Protein 4V08 (pdb70)

CATH classification: 3.20.16.10

B-factor: mean 36.14, std 13.21, range [14.3, 90.16]

Foldseek 3Di:
DQKKKKKFFQAFAPFDDPPQHDHPVLVVQQPPQPDWAFEAAPPDPPGGQWTWLGWFQFPGHIMTMIIGAEVLQLVLQVVPDDPCNQPPDDDDSQVSSQVSCCQLFFFKHWQFDDVHHNNTTHHIHTALAYPHALGTMHMDNDSCVRCVQQVVGDPVRSVVRVVSSVVGPRNPDHDYDDNVVSNVSSVVRCVVCVPPPPSVVSSVRSCVRSRGD/DAKKKKKWFQAFAPQADDPPHDHLVLVVQQPPAPDWAFEAAPPDPPGTFWTWQFWFQFPGHIMTMIMGAEVCQLVLQVVPDDPCRVPPDDDDSQVVSQVSCCQLFFFKHWDFDDDDVPGDRHNNTTHHIHGALAYPHALGTMAMDHDRVVRPVQQVVGDPVRVVVNVVSSVPGPRNRDHDYDDSVVNNVSSVVRCVVCVPPPPSVVSNQRSCVRRNGPGDDDDD

Radius of gyration: 24.71 Å; Cα contacts (8 Å, |Δi|>4): 894; chains: 2; bounding box: 61×50×64 Å

Structure (mmCIF, N/CA/C/O backbone):
data_4V08
#
_entry.id   4V08
#
_cell.length_a   52.062
_cell.length_b   76.226
_cell.length_c   111.055
_cell.angle_alpha   90.00
_cell.angle_beta   90.00
_cell.angle_gamma   90.00
#
_symmetry.space_group_name_H-M   'P 21 21 21'
#
loop_
_entity.id
_entity.type
_entity.pdbx_description
1 polymer UL26
2 non-polymer 'DIISOPROPYL PHOSPHONATE'
3 non-polymer 'CHLORIDE ION'
4 non-polymer 'MAGNESIUM ION'
5 water water
#
loop_
_atom_site.group_PDB
_atom_site.id
_atom_site.type_symbol
_atom_site.label_atom_id
_atom_site.label_alt_id
_atom_site.label_comp_id
_atom_site.label_asym_id
_atom_site.label_entity_id
_atom_site.label_seq_id
_atom_site.pdbx_PDB_ins_code
_atom_site.Cartn_x
_atom_site.Cartn_y
_atom_site.Cartn_z
_atom_site.occupancy
_atom_site.B_iso_or_equiv
_atom_site.auth_seq_id
_atom_site.auth_comp_id
_atom_site.auth_asym_id
_atom_site.auth_atom_id
_atom_site.pdbx_PDB_model_num
ATOM 1 N N . MET A 1 21 ? -20.139 -49.740 26.588 1.00 62.25 1 MET A N 1
ATOM 2 C CA . MET A 1 21 ? -19.904 -48.511 27.402 1.00 65.10 1 MET A CA 1
ATOM 3 C C . MET A 1 21 ? -20.738 -48.545 28.712 1.00 63.64 1 MET A C 1
ATOM 4 O O . MET A 1 21 ? -21.733 -47.843 28.821 1.00 73.60 1 MET A O 1
ATOM 6 N N . GLY A 1 22 ? -20.362 -49.363 29.695 1.00 58.08 2 GLY A N 1
ATOM 7 C CA . GLY A 1 22 ? -20.927 -49.197 31.046 1.00 54.08 2 GLY A CA 1
ATOM 8 C C . GLY A 1 22 ? -20.444 -47.832 31.561 1.00 47.08 2 GLY A C 1
ATOM 9 O O . GLY A 1 22 ? -19.513 -47.281 31.010 1.00 47.32 2 GLY A O 1
ATOM 10 N N . PRO A 1 23 ? -21.068 -47.275 32.613 1.00 41.61 3 PRO A N 1
ATOM 11 C CA . PRO A 1 23 ? -20.640 -45.941 33.040 1.00 37.06 3 PRO A CA 1
ATOM 12 C C . PRO A 1 23 ? -19.327 -45.884 33.840 1.00 31.66 3 PRO A C 1
ATOM 13 O O . PRO A 1 23 ? -18.843 -46.896 34.293 1.00 33.19 3 PRO A O 1
ATOM 17 N N . VAL A 1 24 ? -18.825 -44.684 34.076 1.00 28.58 4 VAL A N 1
ATOM 18 C CA . VAL A 1 24 ? -17.536 -44.435 34.752 1.00 28.42 4 VAL A CA 1
ATOM 19 C C . VAL A 1 24 ? -17.934 -43.783 36.051 1.00 24.47 4 VAL A C 1
ATOM 20 O O . VAL A 1 24 ? -18.798 -42.943 36.049 1.00 25.90 4 VAL A O 1
ATOM 24 N N . TYR A 1 25 ? -17.257 -44.075 37.136 1.00 21.16 5 TYR A N 1
ATOM 25 C CA . TYR A 1 25 ? -17.547 -43.379 38.352 1.00 20.64 5 TYR A CA 1
ATOM 26 C C . TYR A 1 25 ? -16.369 -42.562 38.739 1.00 19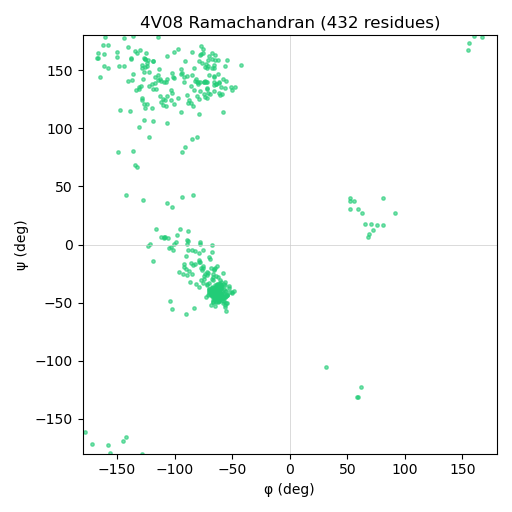.47 5 TYR A C 1
ATOM 27 O O . TYR A 1 25 ? -15.230 -43.002 38.596 1.00 19.63 5 TYR A O 1
ATOM 36 N N . VAL A 1 26 ? -16.648 -41.416 39.325 1.00 18.99 6 VAL A N 1
ATOM 37 C CA . VAL A 1 26 ? -15.630 -40.505 39.725 1.00 18.74 6 VAL A CA 1
ATOM 38 C C . VAL A 1 26 ? -15.940 -39.964 41.109 1.00 19.60 6 VAL A C 1
ATOM 39 O O . VAL A 1 26 ? -17.123 -39.748 41.462 1.00 20.82 6 VAL A O 1
ATOM 43 N N . SER A 1 27 ? -14.897 -39.795 41.913 1.00 19.31 7 SER A N 1
ATOM 44 C CA . SER A 1 27 ? -15.087 -39.280 43.248 1.00 19.97 7 SER A CA 1
ATOM 45 C C . SER A 1 27 ? -13.914 -38.502 43.774 1.00 18.27 7 SER A C 1
ATOM 46 O O . SER A 1 27 ? -12.792 -38.641 43.306 1.00 18.41 7 SER A O 1
ATOM 49 N N . GLY A 1 28 ? -14.163 -37.775 44.842 1.00 18.23 8 GLY A N 1
ATOM 50 C CA . GLY A 1 28 ? -13.083 -36.992 45.486 1.00 19.83 8 GLY A CA 1
ATOM 51 C C . GLY A 1 28 ? -13.616 -35.896 46.360 1.00 20.04 8 GLY A C 1
ATOM 52 O O . GLY A 1 28 ? -14.828 -35.745 46.464 1.00 20.14 8 GLY A O 1
ATOM 53 N N . TYR A 1 29 ? -12.700 -35.159 46.988 1.00 21.64 9 TYR A N 1
ATOM 54 C CA . TYR A 1 29 ? -13.052 -34.051 47.820 1.00 23.86 9 TYR A CA 1
ATOM 55 C C . TYR A 1 29 ? -13.266 -32.844 46.951 1.00 24.14 9 TYR A C 1
ATOM 56 O O . TYR A 1 29 ? -12.424 -32.531 46.118 1.00 22.53 9 TYR A O 1
ATOM 65 N N . LEU A 1 30 ? -14.362 -32.129 47.193 1.00 25.41 10 LEU A N 1
ATOM 66 C CA . LEU A 1 30 ? -14.677 -30.893 46.478 1.00 28.70 10 LEU A CA 1
ATOM 67 C C . LEU A 1 30 ? -13.958 -29.698 47.163 1.00 31.70 10 LEU A C 1
ATOM 68 O O . LEU A 1 30 ? -13.664 -28.682 46.515 1.00 33.01 10 LEU A O 1
ATOM 73 N N . ALA A 1 31 ? -13.673 -29.872 48.463 1.00 31.17 11 ALA A N 1
ATOM 74 C CA . ALA A 1 31 ? -12.837 -28.984 49.211 1.00 31.97 11 ALA A CA 1
ATOM 75 C C . ALA A 1 31 ? -12.456 -29.632 50.517 1.00 32.59 11 ALA A C 1
ATOM 76 O O . ALA A 1 31 ? -13.146 -30.578 50.973 1.00 36.55 11 ALA A O 1
ATOM 78 N N . LEU A 1 32 ? -11.386 -29.118 51.119 1.00 31.51 12 LEU A N 1
ATOM 79 C CA . LEU A 1 32 ? -10.967 -29.460 52.436 1.00 34.06 12 LEU A CA 1
ATOM 80 C C . LEU A 1 32 ? -11.118 -28.251 53.421 1.00 36.44 12 LEU A C 1
ATOM 81 O O . LEU A 1 32 ? -10.595 -27.163 53.177 1.00 36.81 12 LEU A O 1
ATOM 86 N N . TYR A 1 33 ? -11.791 -28.476 54.538 1.00 36.65 13 TYR A N 1
ATOM 87 C CA . TYR A 1 33 ? -11.930 -27.429 55.580 1.00 40.23 13 TYR A CA 1
ATOM 88 C C . TYR A 1 33 ? -10.558 -26.931 56.110 1.00 44.03 13 TYR A C 1
ATOM 89 O O . TYR A 1 33 ? -9.580 -27.702 56.230 1.00 41.36 13 TYR A O 1
ATOM 98 N N . ASP A 1 34 ? -10.482 -25.621 56.370 1.00 49.90 14 ASP A N 1
ATOM 99 C CA . ASP A 1 34 ? -9.272 -24.994 56.932 1.00 54.44 14 ASP A CA 1
ATOM 100 C C . ASP A 1 34 ? -8.060 -25.031 56.039 1.00 56.06 14 ASP A C 1
ATOM 101 O O . ASP A 1 34 ? -6.955 -24.845 56.532 1.00 60.82 14 ASP A O 1
ATOM 106 N N . ARG A 1 35 ? -8.222 -25.269 54.742 1.00 55.29 15 ARG A N 1
ATOM 107 C CA . ARG A 1 35 ? -7.059 -25.446 53.884 1.00 51.84 15 ARG A CA 1
ATOM 108 C C . ARG A 1 35 ? -6.906 -24.430 52.734 1.00 52.20 15 ARG A C 1
ATOM 109 O O . ARG A 1 35 ? -5.836 -24.365 52.140 1.00 48.67 15 ARG A O 1
ATOM 117 N N . ASP A 1 36 ? -7.948 -23.663 52.408 1.00 51.11 16 ASP A N 1
ATOM 118 C CA . ASP A 1 36 ? -7.879 -22.705 51.303 1.00 51.35 16 ASP A CA 1
ATOM 119 C C . ASP A 1 36 ? -7.797 -21.285 51.878 1.00 55.54 16 ASP A C 1
ATOM 120 O O . ASP A 1 36 ? -8.110 -21.078 53.038 1.00 56.18 16 ASP A O 1
ATOM 125 N N . GLY A 1 37 ? -7.364 -20.317 51.084 1.00 59.29 17 GLY A N 1
ATOM 126 C CA . GLY A 1 37 ? -7.388 -18.909 51.517 1.00 63.31 17 GLY A CA 1
ATOM 127 C C . GLY A 1 37 ? -8.706 -18.288 51.099 1.00 64.45 17 GLY A C 1
ATOM 128 O O . GLY A 1 37 ? -9.406 -18.791 50.220 1.00 70.14 17 GLY A O 1
ATOM 129 N N . GLY A 1 38 ? -9.068 -17.221 51.773 1.00 66.35 18 GLY A N 1
ATOM 130 C CA . GLY A 1 38 ? -10.018 -16.225 51.268 1.00 66.22 18 GLY A CA 1
ATOM 131 C C . GLY A 1 38 ? -11.155 -16.597 50.336 1.00 61.82 18 GLY A C 1
ATOM 132 O O . GLY A 1 38 ? -12.159 -17.139 50.761 1.00 61.01 18 GLY A O 1
ATOM 133 N N . GLU A 1 39 ? -11.021 -16.256 49.067 1.00 60.14 19 GLU A N 1
ATOM 134 C CA . GLU A 1 39 ? -12.129 -16.379 48.104 1.00 59.94 19 GLU A CA 1
ATOM 135 C C . GLU A 1 39 ? -12.523 -17.829 47.834 1.00 55.86 19 GLU A C 1
ATOM 136 O O . GLU A 1 39 ? -13.651 -18.103 47.432 1.00 56.00 19 GLU A O 1
ATOM 142 N N . LEU A 1 40 ? -11.583 -18.751 48.035 1.00 50.82 20 LEU A N 1
ATOM 143 C CA . LEU A 1 40 ? -11.799 -20.180 47.737 1.00 47.62 20 LEU A CA 1
ATOM 144 C C . LEU A 1 40 ? -12.329 -20.993 48.927 1.00 46.17 20 LEU A C 1
ATOM 145 O O . LEU A 1 40 ? -12.886 -22.040 48.730 1.00 43.97 20 LEU A O 1
ATOM 150 N N . ALA A 1 41 ? -12.178 -20.482 50.146 1.00 48.94 21 ALA A N 1
ATOM 151 C CA . ALA A 1 41 ? -12.406 -21.266 51.338 1.00 49.67 21 ALA A CA 1
ATOM 152 C C . ALA A 1 41 ? -13.890 -21.524 51.515 1.00 49.23 21 ALA A C 1
ATOM 153 O O . ALA A 1 41 ? -14.690 -20.626 51.342 1.00 48.10 21 ALA A O 1
ATOM 155 N N . LEU A 1 42 ? -14.240 -22.772 51.813 1.00 47.87 22 LEU A N 1
ATOM 156 C CA . LEU A 1 42 ? -15.603 -23.154 52.180 1.00 49.86 22 LEU A CA 1
ATOM 157 C C . LEU A 1 42 ? -15.596 -23.514 53.656 1.00 52.18 22 LEU A C 1
ATOM 158 O O . LEU A 1 42 ? -14.809 -24.370 54.077 1.00 52.27 22 LEU A O 1
ATOM 163 N N . THR A 1 43 ? -16.467 -22.867 54.430 1.00 50.82 23 THR A N 1
ATOM 164 C CA . THR A 1 43 ? -16.632 -23.184 55.845 1.00 51.06 23 THR A CA 1
ATOM 165 C C . THR A 1 43 ? -17.611 -24.348 56.098 1.00 49.26 23 THR A C 1
ATOM 166 O O . THR A 1 43 ? -18.420 -24.712 55.254 1.00 45.82 23 THR A O 1
ATOM 170 N N . ARG A 1 44 ? -17.590 -24.874 57.305 1.00 51.82 24 ARG A N 1
ATOM 171 C CA . ARG A 1 44 ? -18.527 -25.959 57.657 1.00 51.39 24 ARG A CA 1
ATOM 172 C C . ARG A 1 44 ? -19.987 -25.516 57.592 1.00 51.50 24 ARG A C 1
ATOM 173 O O . ARG A 1 44 ? -20.846 -26.206 57.035 1.00 45.87 24 ARG A O 1
ATOM 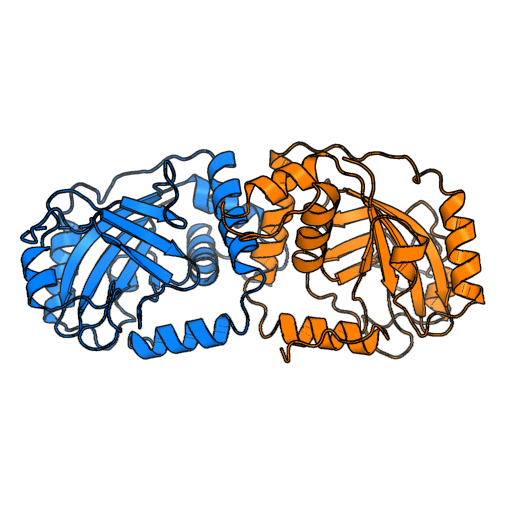181 N N . GLU A 1 45 ? -20.243 -24.314 58.103 1.00 52.98 25 GLU A N 1
ATOM 182 C CA . GLU A 1 45 ? -21.607 -23.814 58.171 1.00 55.45 25 GLU A CA 1
ATOM 183 C C . GLU A 1 45 ? -22.144 -23.673 56.782 1.00 52.90 25 GLU A C 1
ATOM 184 O O . GLU A 1 45 ? -23.246 -24.094 56.489 1.00 50.78 25 GLU A O 1
ATOM 190 N N . ILE A 1 46 ? -21.341 -23.072 55.923 1.00 53.26 26 ILE A N 1
ATOM 191 C CA . ILE A 1 46 ? -21.743 -22.853 54.548 1.00 54.48 26 ILE A CA 1
ATOM 192 C C . ILE A 1 46 ? -22.007 -24.186 53.837 1.00 51.35 26 ILE A C 1
ATOM 193 O O . ILE A 1 46 ? -23.045 -24.341 53.162 1.00 48.68 26 ILE A O 1
ATOM 198 N N . VAL A 1 47 ? -21.073 -25.132 53.992 1.00 49.80 27 VAL A N 1
ATOM 199 C CA . VAL A 1 47 ? -21.244 -26.475 53.444 1.00 48.25 27 VAL A CA 1
ATOM 200 C C . VAL A 1 47 ? -22.553 -27.148 53.965 1.00 49.33 27 VAL A C 1
ATOM 201 O O . VAL A 1 47 ? -23.393 -27.568 53.148 1.00 49.30 27 VAL A O 1
ATOM 205 N N . ALA A 1 48 ? -22.732 -27.213 55.295 1.00 48.05 28 ALA A N 1
ATOM 206 C CA . ALA A 1 48 ? -23.942 -27.766 55.905 1.00 48.39 28 ALA A CA 1
ATOM 207 C C . ALA A 1 48 ? -25.223 -27.160 55.307 1.00 51.75 28 ALA A C 1
ATOM 208 O O . ALA A 1 48 ? -26.189 -27.869 55.074 1.00 52.00 28 ALA A O 1
ATOM 210 N N . ALA A 1 49 ? -25.237 -25.854 55.051 1.00 50.88 29 ALA A N 1
ATOM 211 C CA . ALA A 1 49 ? -26.411 -25.215 54.460 1.00 53.66 29 ALA A CA 1
ATOM 212 C C . ALA A 1 49 ? -26.603 -25.575 53.004 1.00 53.91 29 ALA A C 1
ATOM 213 O O . ALA A 1 49 ? -27.715 -25.469 52.466 1.00 53.62 29 ALA A O 1
ATOM 215 N N . ALA A 1 50 ? -25.503 -25.912 52.331 1.00 54.70 30 ALA A N 1
ATOM 216 C CA . ALA A 1 50 ? -25.544 -26.161 50.901 1.00 55.45 30 ALA A CA 1
ATOM 217 C C . ALA A 1 50 ? -26.022 -27.587 50.547 1.00 53.81 30 ALA A C 1
ATOM 218 O O . ALA A 1 50 ? -26.383 -27.858 49.398 1.00 54.84 30 ALA A O 1
ATOM 220 N N . LEU A 1 51 ?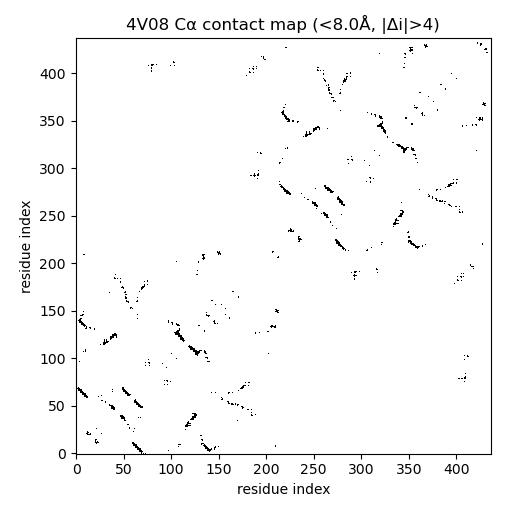 -26.010 -28.493 51.523 1.00 53.23 31 LEU A N 1
ATOM 221 C CA . LEU A 1 51 ? -26.375 -29.887 51.299 1.00 52.19 31 LEU A CA 1
ATOM 222 C C . LEU A 1 51 ? -27.745 -30.251 51.880 1.00 53.96 31 LEU A C 1
ATOM 223 O O . LEU A 1 51 ? -28.092 -29.793 52.958 1.00 53.57 31 LEU A O 1
ATOM 228 N N . PRO A 1 52 ? -28.516 -31.092 51.200 1.00 55.42 32 PRO A N 1
ATOM 229 C CA . PRO A 1 52 ? -28.158 -31.672 49.923 1.00 52.69 32 PRO A CA 1
ATOM 230 C C . PRO A 1 52 ? -28.449 -30.712 48.802 1.00 55.56 32 PRO A C 1
ATOM 231 O O . PRO A 1 52 ? -29.473 -30.033 48.820 1.00 57.34 32 PRO A O 1
ATOM 235 N N . PRO A 1 53 ? -27.562 -30.648 47.807 1.00 55.25 33 PRO A N 1
ATOM 236 C CA . PRO A 1 53 ? -27.844 -29.780 46.684 1.00 57.69 33 PRO A CA 1
ATOM 237 C C . PRO A 1 53 ? -29.242 -30.056 46.179 1.00 60.35 33 PRO A C 1
ATOM 238 O O . PRO A 1 53 ? -29.621 -31.214 46.012 1.00 55.56 33 PRO A O 1
ATOM 242 N N . ALA A 1 54 ? -29.993 -28.989 45.953 1.00 63.90 34 ALA A N 1
ATOM 243 C CA . ALA A 1 54 ? -31.428 -29.080 45.771 1.00 68.51 34 ALA A CA 1
ATOM 244 C C . ALA A 1 54 ? -31.832 -29.328 44.317 1.00 68.92 34 ALA A C 1
ATOM 245 O O . ALA A 1 54 ? -32.997 -29.200 43.947 1.00 72.66 34 ALA A O 1
ATOM 247 N N . GLY A 1 55 ? -30.863 -29.656 43.490 1.00 65.45 35 GLY A N 1
ATOM 248 C CA . GLY A 1 55 ? -31.115 -30.120 42.140 1.00 66.60 35 GLY A CA 1
ATOM 249 C C . GLY A 1 55 ? -29.803 -30.782 41.824 1.00 67.99 35 GLY A C 1
ATOM 250 O O . GLY A 1 55 ? -28.823 -30.534 42.534 1.00 65.44 35 GLY A O 1
ATOM 251 N N . PRO A 1 56 ? -29.758 -31.620 40.776 1.00 72.37 36 PRO A N 1
ATOM 252 C CA . PRO A 1 56 ? -28.557 -32.432 40.494 1.00 69.12 36 PRO A CA 1
ATOM 253 C C . PRO A 1 56 ? -27.410 -31.549 40.012 1.00 58.97 36 PRO A C 1
ATOM 254 O O . PRO A 1 56 ? -27.663 -30.533 39.352 1.00 63.57 36 PRO A O 1
ATOM 258 N N . LEU A 1 57 ? -26.179 -31.907 40.366 1.00 48.44 37 LEU A N 1
ATOM 259 C CA . LEU A 1 57 ? -25.004 -31.136 39.964 1.00 43.34 37 LEU A CA 1
ATOM 260 C C . LEU A 1 57 ? -24.396 -31.702 38.701 1.00 39.11 37 LEU A C 1
ATOM 261 O O . LEU A 1 57 ? -23.858 -32.803 38.701 1.00 35.57 37 LEU A O 1
ATOM 266 N N . PRO A 1 58 ? -24.434 -30.932 37.610 1.00 36.71 38 PRO A N 1
ATOM 267 C CA . PRO A 1 58 ? -23.772 -31.501 36.441 1.00 33.02 38 PRO A CA 1
ATOM 268 C C . PRO A 1 58 ? -22.282 -31.653 36.622 1.00 29.60 38 PRO A C 1
ATOM 269 O O . PRO A 1 58 ? -21.647 -30.937 37.425 1.00 27.62 38 PRO A O 1
ATOM 273 N N . ILE A 1 59 ? -21.748 -32.635 35.908 1.00 28.47 39 ILE A N 1
ATOM 274 C CA . ILE A 1 59 ? -20.314 -32.769 35.720 1.00 28.08 39 ILE A CA 1
ATOM 275 C C . ILE A 1 59 ? -19.988 -32.368 34.290 1.00 28.50 39 ILE A C 1
ATOM 276 O O . ILE A 1 59 ? -20.592 -32.893 33.346 1.00 28.84 39 ILE A O 1
ATOM 281 N N . ASN A 1 60 ? -19.038 -31.467 34.131 1.00 28.71 40 ASN A N 1
ATOM 282 C CA . ASN A 1 60 ? -18.620 -31.047 32.785 1.00 30.64 40 ASN A CA 1
ATOM 283 C C . ASN A 1 60 ? -17.107 -30.969 32.660 1.00 31.00 40 ASN A C 1
ATOM 284 O O . ASN A 1 60 ? -16.398 -31.288 33.604 1.00 26.99 40 ASN A O 1
ATOM 289 N N . ILE A 1 61 ? -16.624 -30.615 31.472 1.00 32.52 41 ILE A N 1
ATOM 290 C CA . ILE A 1 61 ? -15.195 -30.464 31.255 1.00 33.89 41 ILE A CA 1
ATOM 291 C C . ILE A 1 61 ? -14.906 -28.976 31.322 1.00 35.89 41 ILE A C 1
ATOM 292 O O . ILE A 1 61 ? -15.520 -28.204 30.563 1.00 34.55 41 ILE A O 1
ATOM 297 N N . ASP A 1 62 ? -14.031 -28.566 32.254 1.00 36.98 42 ASP A N 1
ATOM 298 C CA . ASP A 1 62 ? -13.552 -27.159 32.362 1.00 39.97 42 ASP A CA 1
ATOM 299 C C . ASP A 1 62 ? -14.574 -26.019 32.435 1.00 44.87 42 ASP A C 1
ATOM 300 O O . ASP A 1 62 ? -14.284 -24.902 32.012 1.00 42.56 42 ASP A O 1
ATOM 305 N N . HIS A 1 63 ? -15.752 -26.300 33.006 1.00 43.84 43 HIS A N 1
ATOM 306 C CA . HIS A 1 63 ? -16.818 -25.325 33.231 1.00 44.06 43 HIS A CA 1
ATOM 307 C C . HIS A 1 63 ? -17.463 -24.909 31.926 1.00 48.18 43 HIS A C 1
ATOM 308 O O . HIS A 1 63 ? -18.148 -23.882 31.879 1.00 48.17 43 HIS A O 1
ATOM 315 N N . ARG A 1 64 ? -17.272 -25.696 30.867 1.00 45.30 44 ARG A N 1
ATOM 316 C CA . ARG A 1 64 ? -17.787 -25.304 29.569 1.00 44.47 44 ARG A CA 1
ATOM 317 C C . ARG A 1 64 ? -19.280 -25.471 29.504 1.00 48.37 44 ARG A C 1
ATOM 318 O O . ARG A 1 64 ? -19.787 -26.458 30.022 1.00 50.71 44 ARG A O 1
ATOM 326 N N . PRO A 1 65 ? -20.001 -24.512 28.850 1.00 55.01 45 PRO A N 1
ATOM 327 C CA . PRO A 1 65 ? -21.441 -24.721 28.772 1.00 56.73 45 PRO A CA 1
ATOM 328 C C . PRO A 1 65 ? -21.666 -25.772 27.702 1.00 56.45 45 PRO A C 1
ATOM 329 O O . PRO A 1 65 ? -20.740 -26.061 26.912 1.00 52.47 45 PRO A O 1
ATOM 333 N N . ARG A 1 66 ? -22.857 -26.362 27.686 1.00 54.58 46 ARG A N 1
ATOM 334 C CA . ARG A 1 66 ? -23.188 -27.331 26.656 1.00 54.04 46 ARG A CA 1
ATOM 335 C C . ARG A 1 66 ? -22.102 -28.409 26.596 1.00 49.03 46 ARG A C 1
ATOM 336 O O . ARG A 1 66 ? -21.753 -28.894 25.527 1.00 50.03 46 ARG A O 1
ATOM 338 N N . CYS A 1 67 ? -21.569 -28.788 27.749 1.00 46.81 47 CYS A N 1
ATOM 339 C CA . CYS A 1 67 ? -20.524 -29.827 27.814 1.00 43.90 47 CYS A CA 1
ATOM 340 C C . CYS A 1 67 ? -20.651 -30.767 29.038 1.00 39.70 47 CYS A C 1
ATOM 341 O O . CYS A 1 67 ? -19.626 -31.121 29.689 1.00 37.31 47 CYS A O 1
ATOM 344 N N . ASP A 1 68 ? -21.901 -31.170 29.316 1.00 36.38 48 ASP A N 1
AT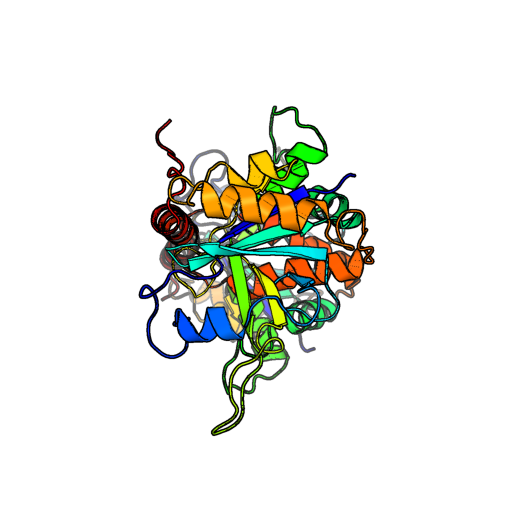OM 345 C CA . ASP A 1 68 ? -22.241 -32.041 30.440 1.00 36.31 48 ASP A CA 1
ATOM 346 C C . ASP A 1 68 ? -21.934 -33.481 30.032 1.00 32.99 48 ASP A C 1
ATOM 347 O O . ASP A 1 68 ? -22.290 -33.915 28.957 1.00 32.75 48 ASP A O 1
ATOM 352 N N . ILE A 1 69 ? -21.178 -34.203 30.845 1.00 33.04 49 ILE A N 1
ATOM 353 C CA . ILE A 1 69 ? -20.859 -35.607 30.537 1.00 30.83 49 ILE A CA 1
ATOM 354 C C . ILE A 1 69 ? -21.295 -36.545 31.657 1.00 30.46 49 ILE A C 1
ATOM 355 O O . ILE A 1 69 ? -21.126 -37.789 31.555 1.00 26.90 49 ILE A O 1
ATOM 360 N N . GLY A 1 70 ? -21.850 -35.957 32.702 1.00 29.02 50 GLY A N 1
ATOM 361 C CA . GLY A 1 70 ? -22.182 -36.729 33.886 1.00 30.91 50 GLY A CA 1
ATOM 362 C C . GLY A 1 70 ? -22.967 -35.933 34.873 1.00 31.17 50 GLY A C 1
ATOM 363 O O . GLY A 1 70 ? -23.391 -34.846 34.565 1.00 30.71 50 GLY A O 1
ATOM 364 N N . ALA A 1 71 ? -23.164 -36.497 36.069 1.00 31.46 51 ALA A N 1
ATOM 365 C CA . ALA A 1 71 ? -23.799 -35.792 37.172 1.00 31.38 51 ALA A CA 1
ATOM 366 C C . ALA A 1 71 ? -23.206 -36.285 38.506 1.00 30.24 51 ALA A C 1
ATOM 367 O O . ALA A 1 71 ? -22.713 -37.395 38.608 1.00 28.67 51 ALA A O 1
ATOM 369 N N . VAL A 1 72 ? -23.246 -35.434 39.510 1.00 30.61 52 VAL A N 1
ATOM 370 C CA . VAL A 1 72 ? -22.874 -35.825 40.853 1.00 31.13 52 VAL A CA 1
ATOM 371 C C . VAL A 1 72 ? -23.995 -36.708 41.444 1.00 31.50 52 VAL A C 1
ATOM 372 O O . VAL A 1 72 ? -25.132 -36.336 41.405 1.00 32.51 52 VAL A O 1
ATOM 376 N N . LEU A 1 73 ? -23.676 -37.894 41.948 1.00 29.10 53 LEU A N 1
ATOM 377 C CA . LEU A 1 73 ? -24.717 -38.765 42.485 1.00 30.69 53 LEU A CA 1
ATOM 378 C C . LEU A 1 73 ? -25.025 -38.492 43.943 1.00 28.97 53 LEU A C 1
ATOM 379 O O . LEU A 1 73 ? -26.144 -38.712 44.381 1.00 30.56 53 LEU A O 1
ATOM 384 N N . ALA A 1 74 ? -24.031 -38.073 44.706 1.00 27.05 54 ALA A N 1
ATOM 385 C CA . ALA A 1 74 ? -24.228 -37.705 46.090 1.00 27.13 54 ALA A CA 1
ATOM 386 C C . ALA A 1 74 ? -23.040 -36.877 46.486 1.00 26.22 54 ALA A C 1
ATOM 387 O O . ALA A 1 74 ? -21.970 -37.074 45.980 1.00 21.92 54 ALA A O 1
ATOM 389 N N . VAL A 1 75 ? -23.243 -36.009 47.459 1.00 26.61 55 VAL A N 1
ATOM 390 C CA . VAL A 1 75 ? -22.148 -35.345 48.176 1.00 27.70 55 VAL A CA 1
ATOM 391 C C . VAL A 1 75 ? -22.396 -35.582 49.621 1.00 29.18 55 VAL A C 1
ATOM 392 O O . VAL A 1 75 ? -23.544 -35.510 50.046 1.00 28.58 55 VAL A O 1
ATOM 396 N N . VAL A 1 76 ? -21.337 -35.803 50.393 1.00 30.53 56 VAL A N 1
ATOM 397 C CA . VAL A 1 76 ? -21.473 -35.956 51.858 1.00 32.00 56 VAL A CA 1
ATOM 398 C C . VAL A 1 76 ? -20.517 -35.037 52.532 1.00 31.11 56 VAL A C 1
ATOM 399 O O . VAL A 1 76 ? -19.503 -34.635 51.943 1.00 30.04 56 VAL A O 1
ATOM 403 N N . ASP A 1 77 ? -20.877 -34.684 53.742 1.00 31.21 57 ASP A N 1
ATOM 404 C CA . ASP A 1 77 ? -20.134 -33.743 54.556 1.00 34.65 57 ASP A CA 1
ATOM 405 C C . ASP A 1 77 ? -19.188 -34.512 55.424 1.00 33.60 57 ASP A C 1
ATOM 406 O O . ASP A 1 77 ? -19.466 -34.727 56.593 1.00 36.11 57 ASP A O 1
ATOM 411 N N . ASP A 1 78 ? -18.065 -34.932 54.869 1.00 31.34 58 ASP A N 1
ATOM 412 C CA . ASP A 1 78 ? -17.088 -35.693 55.625 1.00 32.32 58 ASP A CA 1
ATOM 413 C C . ASP A 1 78 ? -16.411 -34.787 56.638 1.00 35.04 58 ASP A C 1
ATOM 414 O O . ASP A 1 78 ? -16.346 -33.578 56.440 1.00 34.23 58 ASP A O 1
ATOM 419 N N . ASP A 1 79 ? -15.837 -35.370 57.680 1.00 36.16 59 ASP A N 1
ATOM 420 C CA . ASP A 1 79 ? -15.161 -34.577 58.719 1.00 41.35 59 ASP A CA 1
ATOM 421 C C . ASP A 1 79 ? -14.174 -33.575 58.095 1.00 39.90 59 ASP A C 1
ATOM 422 O O . ASP A 1 79 ? -14.079 -32.432 58.564 1.00 39.56 59 ASP A O 1
ATOM 427 N N . ARG A 1 80 ? -13.445 -34.015 57.084 1.00 35.68 60 ARG A N 1
ATOM 428 C CA . ARG A 1 80 ? -12.374 -33.201 56.458 1.00 37.73 60 ARG A CA 1
ATOM 429 C C . ARG A 1 80 ? -12.817 -32.201 55.388 1.00 35.49 60 ARG A C 1
ATOM 430 O O . ARG A 1 80 ? -12.052 -31.281 54.990 1.00 33.56 60 ARG A O 1
ATOM 438 N N . GLY A 1 81 ? -14.023 -32.404 54.877 1.00 33.05 61 GLY A N 1
ATOM 439 C CA . GLY A 1 81 ? -14.582 -31.543 53.830 1.00 32.72 61 GLY A CA 1
ATOM 440 C C . GLY A 1 81 ? -15.638 -32.253 53.012 1.00 30.63 61 GLY A C 1
ATOM 441 O O . GLY A 1 81 ? -15.864 -33.463 53.169 1.00 29.90 61 GLY A O 1
ATOM 442 N N . PRO A 1 82 ? -16.301 -31.521 52.125 1.00 30.44 62 PRO A N 1
ATOM 443 C CA . PRO A 1 82 ? -17.319 -32.167 51.326 1.00 28.67 62 PRO A CA 1
ATOM 444 C C . PRO A 1 82 ? -16.682 -33.072 50.268 1.00 26.25 62 PRO A C 1
ATOM 445 O O . PRO A 1 82 ? -15.691 -32.689 49.611 1.00 25.63 62 PRO A O 1
ATOM 449 N N . PHE A 1 83 ? -17.298 -34.226 50.083 1.00 23.28 63 PHE A N 1
ATOM 450 C CA . PHE A 1 83 ? -16.801 -35.293 49.280 1.00 22.35 63 PHE A CA 1
ATOM 451 C C . PHE A 1 83 ? -17.886 -35.772 48.349 1.00 21.78 63 PHE A C 1
ATOM 452 O O . PHE A 1 83 ? -19.009 -35.952 48.791 1.00 23.93 63 PHE A O 1
ATOM 460 N N . PHE A 1 84 ? -17.574 -36.007 47.081 1.00 20.86 64 PHE A N 1
ATOM 461 C CA . PHE A 1 84 ? -18.635 -36.359 46.109 1.00 21.25 64 PHE A CA 1
ATOM 462 C C . PHE A 1 84 ? -18.376 -37.628 45.366 1.00 20.91 64 PHE A C 1
ATOM 463 O O . PHE A 1 84 ? -17.209 -38.038 45.232 1.00 20.58 64 PHE A O 1
ATOM 471 N N . LEU A 1 85 ? -19.446 -38.199 44.812 1.00 20.10 65 LEU A N 1
ATOM 472 C CA . LEU A 1 85 ? -19.359 -39.309 43.941 1.00 22.13 65 LEU A CA 1
ATOM 473 C C . LEU A 1 85 ? -20.240 -39.002 42.757 1.00 22.89 65 LEU A C 1
ATOM 474 O O . LEU A 1 85 ? -21.343 -38.551 42.950 1.00 24.20 65 LEU A O 1
ATOM 479 N N . GLY A 1 86 ? -19.714 -39.225 41.544 1.00 24.11 66 GLY A N 1
ATOM 480 C CA . GLY A 1 86 ? -20.378 -38.902 40.317 1.00 23.85 66 GLY A CA 1
ATOM 481 C C . GLY A 1 86 ? -20.317 -40.046 39.342 1.00 22.89 66 GLY A C 1
ATOM 482 O O . GLY A 1 86 ? -19.552 -40.970 39.507 1.00 21.84 66 GLY A O 1
ATOM 483 N N . VAL A 1 87 ? -21.151 -39.961 38.325 1.00 23.79 67 VAL A N 1
ATOM 484 C CA . VAL A 1 87 ? -21.126 -40.886 37.238 1.00 24.88 67 VAL A CA 1
ATOM 485 C C . VAL A 1 87 ? -20.836 -40.070 35.986 1.00 27.87 67 VAL A C 1
ATOM 486 O O . VAL A 1 87 ? -21.318 -38.944 35.833 1.00 28.77 67 VAL A O 1
ATOM 490 N N . VAL A 1 88 ? -19.983 -40.622 35.142 1.00 27.31 68 VAL A N 1
ATOM 491 C CA . VAL A 1 88 ? -19.722 -40.074 33.845 1.00 27.13 68 VAL A CA 1
ATOM 492 C C . VAL A 1 88 ? -20.133 -41.184 32.873 1.00 28.19 68 VAL A C 1
ATOM 493 O O . VAL A 1 88 ? -19.583 -42.295 32.917 1.00 25.79 68 VAL A O 1
ATOM 497 N N . ASN A 1 89 ? -21.136 -40.886 32.044 1.00 29.06 69 ASN A N 1
ATOM 498 C CA . ASN A 1 89 ? -21.636 -41.854 31.071 1.00 32.35 69 ASN A CA 1
ATOM 499 C C . ASN A 1 89 ? -21.888 -41.220 29.686 1.00 32.22 69 ASN A C 1
ATOM 500 O O . ASN A 1 89 ? -23.010 -40.932 29.313 1.00 31.18 69 ASN A O 1
ATOM 505 N N . CYS A 1 90 ? -20.806 -41.077 28.932 1.00 32.17 70 CYS A N 1
ATOM 506 C CA . CYS A 1 90 ? -20.792 -40.424 27.650 1.00 32.32 70 CYS A CA 1
ATOM 507 C C . CYS A 1 90 ? -20.074 -41.301 26.645 1.00 32.59 70 CYS A C 1
ATOM 508 O O . CYS A 1 90 ? -18.843 -41.394 26.651 1.00 30.68 70 CYS A O 1
ATOM 511 N N . PRO A 1 91 ? -20.842 -42.008 25.812 1.00 35.06 71 PRO A N 1
ATOM 512 C CA . PRO A 1 91 ? -20.269 -42.990 24.877 1.00 36.81 71 PRO A CA 1
ATOM 513 C C . PRO A 1 91 ? -19.155 -42.434 24.005 1.00 37.01 71 PRO A C 1
ATOM 514 O O . PRO A 1 91 ? -18.159 -43.097 23.760 1.00 35.53 71 PRO A O 1
ATOM 518 N N . GLN A 1 92 ? -19.292 -41.177 23.611 1.00 38.18 72 GLN A N 1
ATOM 519 C CA . GLN A 1 92 ? -18.413 -40.600 22.630 1.00 39.20 72 GLN A CA 1
ATOM 520 C C . GLN A 1 92 ? -17.068 -40.273 23.245 1.00 37.16 72 GLN A C 1
ATOM 521 O O . GLN A 1 92 ? -16.051 -40.199 22.533 1.00 36.60 72 GLN A O 1
ATOM 527 N N . LEU A 1 93 ? -17.053 -40.126 24.568 1.00 34.19 73 LEU A N 1
ATOM 528 C CA . LEU A 1 93 ? -15.837 -39.791 25.290 1.00 29.95 73 LEU A CA 1
ATOM 529 C C . LEU A 1 93 ? -14.764 -40.871 25.124 1.00 27.96 73 LEU A C 1
ATOM 530 O O . LEU A 1 93 ? -13.595 -40.546 24.850 1.00 22.09 73 LEU A O 1
ATOM 535 N N . GLY A 1 94 ? -15.181 -42.128 25.335 1.00 28.56 74 GLY A N 1
ATOM 536 C CA . GLY A 1 94 ? -14.339 -43.326 25.149 1.00 27.75 74 GLY A CA 1
ATOM 537 C C . GLY A 1 94 ? -13.813 -43.336 23.727 1.00 28.54 74 GLY A C 1
ATOM 538 O O . GLY A 1 94 ? -12.613 -43.502 23.498 1.00 30.55 74 GLY A O 1
ATOM 539 N N . ALA A 1 95 ? -14.664 -43.074 22.758 1.00 29.28 75 ALA A N 1
ATOM 540 C CA . ALA A 1 95 ? -14.217 -43.167 21.327 1.00 29.80 75 ALA A CA 1
ATOM 541 C C . ALA A 1 95 ? -13.188 -42.095 20.969 1.00 29.81 75 ALA A C 1
ATOM 542 O O . ALA A 1 95 ? -12.151 -42.372 20.395 1.00 27.84 75 ALA A O 1
ATOM 544 N N . VAL A 1 96 ? -13.409 -40.879 21.480 1.00 29.86 76 VAL A N 1
ATOM 545 C CA . VAL A 1 96 ? -12.561 -39.723 21.181 1.00 27.48 76 VAL A CA 1
ATOM 546 C C . VAL A 1 96 ? -11.196 -39.888 21.831 1.00 27.56 76 VAL A C 1
ATOM 547 O O . VAL A 1 96 ? -10.155 -39.615 21.201 1.00 24.48 76 VAL A O 1
ATOM 551 N N . LEU A 1 97 ? -11.176 -40.361 23.079 1.00 24.28 77 LEU A N 1
ATOM 552 C CA . LEU A 1 97 ? -9.906 -40.555 23.741 1.00 24.25 77 LEU A CA 1
ATOM 553 C C . LEU A 1 97 ? -9.133 -41.721 23.130 1.00 25.76 77 LEU A C 1
ATOM 554 O O . LEU A 1 97 ? -7.896 -41.657 22.976 1.00 24.63 77 LEU A O 1
ATOM 559 N N . ALA A 1 98 ? -9.842 -42.783 22.793 1.00 28.24 78 ALA A N 1
ATOM 560 C CA . ALA A 1 98 ? -9.189 -43.967 22.273 1.00 30.74 78 ALA A CA 1
ATOM 561 C C . ALA A 1 98 ? -8.598 -43.699 20.908 1.00 32.54 78 ALA A C 1
ATOM 562 O O . ALA A 1 98 ? -7.558 -44.232 20.623 1.00 32.66 78 ALA A O 1
ATOM 564 N N . ARG A 1 99 ? -9.271 -42.905 20.064 1.00 35.69 79 ARG A N 1
ATOM 565 C CA . ARG A 1 99 ? -8.736 -42.492 18.692 1.00 37.03 79 ARG A CA 1
ATOM 566 C C . ARG A 1 99 ? -7.408 -41.738 18.832 1.00 33.06 79 ARG A C 1
ATOM 567 O O . ARG A 1 99 ? -6.502 -41.832 18.012 1.00 31.52 79 ARG A O 1
ATOM 575 N N . ALA A 1 100 ? -7.302 -40.975 19.903 1.00 30.09 80 ALA A N 1
ATOM 576 C CA . ALA A 1 100 ? -6.167 -40.101 20.104 1.00 27.62 80 ALA A CA 1
ATOM 577 C C . ALA A 1 100 ? -4.894 -40.761 20.499 1.00 28.56 80 ALA A C 1
ATOM 578 O O . ALA A 1 100 ? -3.838 -40.212 20.213 1.00 28.61 80 ALA A O 1
ATOM 580 N N . VAL A 1 101 ? -4.962 -41.891 21.191 1.00 31.36 81 VAL A N 1
ATOM 581 C CA . VAL A 1 101 ? -3.741 -42.515 21.722 1.00 34.13 81 VAL A CA 1
ATOM 582 C C . VAL A 1 101 ? -3.020 -43.136 20.572 1.00 33.52 81 VAL A C 1
ATOM 583 O O . VAL A 1 101 ? -3.627 -43.745 19.721 1.00 37.63 81 VAL A O 1
ATOM 587 N N . GLY A 1 102 ? -1.714 -43.010 20.581 1.00 35.59 82 GLY A N 1
ATOM 588 C CA . GLY A 1 102 ? -0.910 -43.472 19.478 1.00 37.97 82 GLY A CA 1
ATOM 589 C C . GLY A 1 102 ? -0.778 -44.963 19.605 1.00 45.10 82 GLY A C 1
ATOM 590 O O . GLY A 1 102 ? -0.981 -45.537 20.693 1.00 44.51 82 GLY A O 1
ATOM 591 N N . PRO A 1 103 ? -0.375 -45.603 18.517 1.00 52.80 83 PRO A N 1
ATOM 592 C CA . PRO A 1 103 ? -0.535 -47.044 18.447 1.00 53.67 83 PRO A CA 1
ATOM 593 C C . PRO A 1 103 ? 0.390 -47.815 19.386 1.00 55.15 83 PRO A C 1
ATOM 594 O O . PRO A 1 103 ? 0.197 -48.996 19.531 1.00 54.86 83 PRO A O 1
ATOM 598 N N . ASP A 1 104 ? 1.386 -47.166 20.001 1.00 57.69 84 ASP A N 1
ATOM 599 C CA . ASP A 1 104 ? 2.316 -47.851 20.927 1.00 58.94 84 ASP A CA 1
ATOM 600 C C . ASP A 1 104 ? 2.145 -47.469 22.402 1.00 50.89 84 ASP A C 1
ATOM 601 O O . ASP A 1 104 ? 2.951 -47.873 23.225 1.00 50.39 84 ASP A O 1
ATOM 606 N N . PHE A 1 105 ? 1.128 -46.687 22.740 1.00 42.66 85 PHE A N 1
ATOM 607 C CA . PHE A 1 105 ? 1.060 -46.031 24.044 1.00 39.62 85 PHE A CA 1
ATOM 608 C C . PHE A 1 105 ? 0.939 -47.025 25.189 1.00 39.48 85 PHE A C 1
ATOM 609 O O . PHE A 1 105 ? 1.456 -46.795 26.297 1.00 40.63 85 PHE A O 1
ATOM 617 N N . PHE A 1 106 ? 0.192 -48.089 24.932 1.00 39.48 86 PHE A N 1
ATOM 618 C CA . PHE A 1 106 ? -0.053 -49.157 25.940 1.00 41.06 86 PHE A CA 1
ATOM 619 C C . PHE A 1 106 ? 0.886 -50.358 25.849 1.00 45.18 86 PHE A C 1
ATOM 620 O O . PHE A 1 106 ? 0.659 -51.408 26.467 1.00 45.34 86 PHE A O 1
ATOM 628 N N . GLY A 1 107 ? 1.964 -50.222 25.089 1.00 48.01 87 GLY A N 1
ATOM 629 C CA . GLY A 1 107 ? 2.942 -51.317 24.982 1.00 49.90 87 GLY A CA 1
ATOM 630 C C . GLY A 1 107 ? 2.322 -52.594 24.446 1.00 52.48 87 GLY A C 1
ATOM 631 O O . GLY A 1 107 ? 1.640 -52.573 23.432 1.00 52.18 87 GLY A O 1
ATOM 632 N N . ASP A 1 108 ? 2.576 -53.716 25.117 1.00 54.20 88 ASP A N 1
ATOM 633 C CA . ASP A 1 108 ? 1.974 -54.987 24.726 1.00 58.18 88 ASP A CA 1
ATOM 634 C C . ASP A 1 108 ? 0.748 -55.314 25.574 1.00 53.70 88 ASP A C 1
ATOM 635 O O . ASP A 1 108 ? 0.182 -56.367 25.457 1.00 53.43 88 ASP A O 1
ATOM 640 N N . MET A 1 109 ? 0.308 -54.373 26.388 1.00 51.17 89 MET A N 1
ATOM 641 C CA . MET A 1 109 ? -0.985 -54.509 27.045 1.00 51.88 89 MET A CA 1
ATOM 642 C C . MET A 1 109 ? -2.139 -54.713 26.062 1.00 52.03 89 MET A C 1
ATOM 643 O O . MET A 1 109 ? -2.086 -54.334 24.904 1.00 57.06 89 MET A O 1
ATOM 648 N N . ARG A 1 110 ? -3.170 -55.357 26.557 1.00 51.84 90 ARG A N 1
ATOM 649 C CA . ARG A 1 110 ? -4.434 -55.454 25.885 1.00 53.97 90 ARG A CA 1
ATOM 650 C C . ARG A 1 110 ? -5.345 -54.954 26.971 1.00 49.49 90 ARG A C 1
ATOM 651 O O . ARG A 1 110 ? -5.488 -55.597 27.980 1.00 49.22 90 ARG A O 1
ATOM 659 N N . LEU A 1 111 ? -5.871 -53.747 26.817 1.00 43.31 91 LEU A N 1
ATOM 660 C CA . LEU A 1 111 ? -6.885 -53.238 27.725 1.00 40.87 91 LEU A CA 1
ATOM 661 C C . LEU A 1 111 ? -8.228 -53.341 27.062 1.00 36.18 91 LEU A C 1
ATOM 662 O O . LEU A 1 111 ? -8.351 -53.213 25.857 1.00 34.55 91 LEU A O 1
ATOM 667 N N . SER A 1 112 ? -9.235 -53.565 27.879 1.00 35.17 92 SER A N 1
ATOM 668 C CA . SER A 1 112 ? -10.621 -53.448 27.458 1.00 33.70 92 SER A CA 1
ATOM 669 C C . SER A 1 112 ? -10.848 -51.958 27.177 1.00 32.85 92 SER A C 1
ATOM 670 O O . SER A 1 112 ? -10.098 -51.089 27.668 1.00 29.52 92 SER A O 1
ATOM 673 N N . ASP A 1 113 ? -11.885 -51.667 26.404 1.00 31.15 93 ASP A N 1
ATOM 674 C CA . ASP A 1 113 ? -12.209 -50.292 26.083 1.00 31.39 93 ASP A CA 1
ATOM 675 C C . ASP A 1 113 ? -12.471 -49.496 27.350 1.00 28.50 93 ASP A C 1
ATOM 676 O O . ASP A 1 113 ? -12.128 -48.367 27.433 1.00 24.86 93 ASP A O 1
ATOM 681 N N . GLU A 1 114 ? -13.109 -50.118 28.317 1.00 28.55 94 GLU A N 1
ATOM 682 C CA . GLU A 1 114 ? -13.393 -49.457 29.612 1.00 28.92 94 GLU A CA 1
ATOM 683 C C . GLU A 1 114 ? -12.136 -49.192 30.451 1.00 24.84 94 GLU A C 1
ATOM 684 O O . GLU A 1 114 ? -12.010 -48.134 31.053 1.00 22.93 94 GLU A O 1
ATOM 690 N N . GLU A 1 115 ? -11.194 -50.132 30.490 1.00 24.36 95 GLU A N 1
ATOM 691 C CA . GLU A 1 115 ? -9.939 -49.952 31.250 1.00 25.05 95 GLU A CA 1
ATOM 692 C C . GLU A 1 115 ? -9.109 -48.836 30.595 1.00 24.40 95 GLU A C 1
ATOM 693 O O . GLU A 1 115 ? -8.499 -48.013 31.261 1.00 22.91 95 GLU A O 1
ATOM 699 N N . ARG A 1 116 ? -9.127 -48.802 29.277 1.00 23.07 96 ARG A N 1
ATOM 700 C CA . ARG A 1 116 ? -8.434 -47.755 28.549 1.00 23.85 96 ARG A CA 1
ATOM 701 C C . ARG A 1 116 ? -8.992 -46.346 28.842 1.00 21.89 96 ARG A C 1
ATOM 702 O O . ARG A 1 116 ? -8.226 -45.405 29.104 1.00 20.52 96 ARG A O 1
ATOM 710 N N . LEU A 1 117 ? -10.313 -46.206 28.786 1.00 21.55 97 LEU A N 1
ATOM 711 C CA . LEU A 1 117 ? -10.976 -44.934 29.162 1.00 21.81 97 LEU A CA 1
ATOM 712 C C . LEU A 1 117 ? -10.654 -44.492 30.564 1.00 20.58 97 LEU A C 1
ATOM 713 O O . LEU A 1 117 ? -10.395 -43.325 30.813 1.00 20.03 97 LEU A O 1
ATOM 718 N N . LEU A 1 118 ? -10.719 -45.445 31.512 1.00 22.16 98 LEU A N 1
ATOM 719 C CA . LEU A 1 118 ? -10.382 -45.146 32.874 1.00 20.85 98 LEU A CA 1
ATOM 720 C C . LEU A 1 118 ? -8.971 -44.582 33.015 1.00 20.83 98 LEU A C 1
ATOM 721 O O . LEU A 1 118 ? -8.795 -43.583 33.713 1.00 20.07 98 LEU A O 1
ATOM 726 N N . TYR A 1 119 ? -8.007 -45.242 32.400 1.00 21.79 99 TYR A N 1
ATOM 727 C CA . TYR A 1 119 ? -6.638 -44.806 32.406 1.00 23.75 99 TYR A CA 1
ATOM 728 C C . TYR A 1 119 ? -6.443 -43.451 31.775 1.00 22.68 99 TYR A C 1
ATOM 729 O O . TYR A 1 119 ? -5.738 -42.574 32.346 1.00 22.89 99 TYR A O 1
ATOM 738 N N . LEU A 1 120 ? -7.009 -43.274 30.607 1.00 21.21 100 LEU A N 1
ATOM 739 C CA . LEU A 1 120 ? -6.794 -42.012 29.880 1.00 21.02 100 LEU A CA 1
ATOM 740 C C . LEU A 1 120 ? -7.475 -40.876 30.641 1.00 22.91 100 LEU A C 1
ATOM 741 O O . LEU A 1 120 ? -6.865 -39.801 30.788 1.00 22.44 100 LEU A O 1
ATOM 746 N N . LEU A 1 121 ? -8.706 -41.085 31.136 1.00 22.23 101 LEU A N 1
ATOM 747 C CA . LEU A 1 121 ? -9.375 -40.025 31.944 1.00 21.03 101 LEU A CA 1
ATOM 748 C C . LEU A 1 121 ? -8.618 -39.644 33.164 1.00 19.42 101 LEU A C 1
ATOM 749 O O . LEU A 1 121 ? -8.549 -38.461 33.502 1.00 19.88 101 LEU A O 1
ATOM 754 N N . SER A 1 122 ? -8.136 -40.654 33.863 1.00 20.65 102 SER A N 1
ATOM 755 C CA . SER A 1 122 ? -7.355 -40.504 35.080 1.00 19.65 102 SER A CA 1
ATOM 756 C C . SER A 1 122 ? -6.183 -39.568 34.914 1.00 20.55 102 SER A C 1
ATOM 757 O O . SER A 1 122 ? -5.896 -38.729 35.811 1.00 23.52 102 SER A O 1
ATOM 760 N N . ASN A 1 123 ? -5.522 -39.680 33.786 1.00 19.17 103 ASN A N 1
ATOM 761 C CA . ASN A 1 123 ? -4.385 -38.896 33.538 1.00 20.75 103 ASN A CA 1
ATOM 762 C C . ASN A 1 123 ? -4.602 -37.618 32.732 1.00 23.05 103 ASN A C 1
ATOM 763 O O . ASN A 1 123 ? -3.790 -36.684 32.849 1.00 22.28 103 ASN A O 1
ATOM 768 N N . TYR A 1 124 ? -5.664 -37.581 31.937 1.00 21.25 104 TYR A N 1
ATOM 769 C CA . TYR A 1 124 ? -6.007 -36.370 31.194 1.00 20.77 104 TYR A CA 1
ATOM 770 C C . TYR A 1 124 ? -6.762 -35.333 31.999 1.00 20.87 104 TYR A C 1
ATOM 771 O O . TYR A 1 124 ? -6.525 -34.123 31.770 1.00 17.05 104 TYR A O 1
ATOM 780 N N . LEU A 1 125 ? -7.624 -35.781 32.941 1.00 18.35 105 LEU A N 1
ATOM 781 C CA . LEU A 1 125 ? -8.400 -34.913 33.771 1.00 18.26 105 LEU A CA 1
ATOM 782 C C . LEU A 1 125 ? -8.383 -35.325 35.254 1.00 19.03 105 LEU A C 1
ATOM 783 O O . LEU A 1 125 ? -9.385 -35.817 35.794 1.00 18.15 105 LEU A O 1
ATOM 788 N N . PRO A 1 126 ? -7.227 -35.184 35.899 1.00 19.77 106 PRO A N 1
ATOM 789 C CA . PRO A 1 126 ? -7.012 -35.705 37.257 1.00 19.38 106 PRO A CA 1
ATOM 790 C C . PRO A 1 126 ? -7.653 -34.936 38.410 1.00 19.81 106 PRO A C 1
ATOM 791 O O . PRO A 1 126 ? -7.571 -35.398 39.556 1.00 19.78 106 PRO A O 1
ATOM 795 N N . SER A 1 127 ? -8.280 -33.790 38.131 1.00 18.23 107 SER A N 1
ATOM 796 C CA . SER A 1 127 ? -8.854 -33.006 39.180 1.00 19.36 107 SER A CA 1
ATOM 797 C C . SER A 1 127 ? -10.291 -32.582 38.950 1.00 19.98 107 SER A C 1
ATOM 798 O O . SER A 1 127 ? -10.872 -32.708 37.827 1.00 19.26 107 SER A O 1
ATOM 801 N N . ALA A 1 128 ? -10.892 -32.093 40.041 1.00 19.41 108 ALA A N 1
ATOM 802 C CA . ALA A 1 128 ? -12.222 -31.561 39.966 1.00 21.57 108 ALA A CA 1
ATOM 803 C C . ALA A 1 128 ? -12.278 -30.146 40.532 1.00 24.59 108 ALA A C 1
ATOM 804 O O . ALA A 1 128 ? -11.397 -29.749 41.271 1.00 24.87 108 ALA A O 1
ATOM 806 N N . SER A 1 129 ? -13.315 -29.387 40.176 1.00 26.07 109 SER A N 1
ATOM 807 C CA . SER A 1 129 ? -13.419 -28.010 40.598 1.00 26.59 109 SER A CA 1
ATOM 808 C C . SER A 1 129 ? -14.901 -27.678 40.773 1.00 27.15 109 SER A C 1
ATOM 809 O O . SER A 1 129 ? -15.661 -27.683 39.806 1.00 25.60 109 SER A O 1
ATOM 812 N N . LEU A 1 130 ? -15.296 -27.369 42.012 1.00 27.48 110 LEU A N 1
ATOM 813 C CA . LEU A 1 130 ? -16.669 -27.092 42.309 1.00 29.42 110 LEU A CA 1
ATOM 814 C C . LEU A 1 130 ? -16.985 -25.608 42.103 1.00 32.95 110 LEU A C 1
ATOM 815 O O . LEU A 1 130 ? -16.378 -24.773 42.735 1.00 34.01 110 LEU A O 1
ATOM 820 N N . SER A 1 131 ? -17.932 -25.281 41.249 1.00 36.82 111 SER A N 1
ATOM 821 C CA . SER A 1 131 ? -18.354 -23.884 41.128 1.00 42.81 111 SER A CA 1
ATOM 822 C C . SER A 1 131 ? -19.663 -23.665 41.869 1.00 46.10 111 SER A C 1
ATOM 823 O O . SER A 1 131 ? -20.533 -24.577 41.923 1.00 45.73 111 SER A O 1
ATOM 826 N N . SER A 1 132 ? -19.766 -22.478 42.462 1.00 46.25 112 SER A N 1
ATOM 827 C CA . SER A 1 132 ? -20.965 -21.993 43.172 1.00 52.33 112 SER A CA 1
ATOM 828 C C . SER A 1 132 ? -21.647 -20.788 42.508 1.00 54.43 112 SER A C 1
ATOM 829 O O . SER A 1 132 ? -21.175 -20.227 41.485 1.00 53.07 112 SER A O 1
ATOM 832 N N . ARG A 1 133 ? -22.739 -20.357 43.119 1.00 58.51 113 ARG A N 1
ATOM 833 C CA . ARG A 1 133 ? -23.303 -19.017 42.808 1.00 62.54 113 ARG A CA 1
ATOM 834 C C . ARG A 1 133 ? -22.929 -17.978 43.879 1.00 65.68 113 ARG A C 1
ATOM 835 O O . ARG A 1 133 ? -22.474 -18.341 44.975 1.00 63.06 113 ARG A O 1
ATOM 843 N N . ARG A 1 134 ? -23.135 -16.688 43.558 1.00 69.96 114 ARG A N 1
ATOM 844 C CA . ARG A 1 134 ? -22.605 -15.547 44.353 1.00 69.62 114 ARG A CA 1
ATOM 845 C C . ARG A 1 134 ? -23.336 -15.170 45.664 1.00 70.78 114 ARG A C 1
ATOM 846 O O . ARG A 1 134 ? -24.555 -15.124 45.744 1.00 68.87 114 ARG A O 1
ATOM 848 N N . ALA A 1 140 ? -28.616 -15.120 52.033 1.00 90.16 120 ALA A N 1
ATOM 849 C CA . ALA A 1 140 ? -28.187 -16.282 52.817 1.00 87.43 120 ALA A CA 1
ATOM 850 C C . ALA A 1 140 ? -27.839 -17.523 51.972 1.00 85.19 120 ALA A C 1
ATOM 851 O O . ALA A 1 140 ? -28.367 -17.724 50.877 1.00 82.74 120 ALA A O 1
ATOM 853 N N . PRO A 1 141 ? -26.975 -18.398 52.506 1.00 82.60 121 PRO A N 1
ATOM 854 C CA . PRO A 1 141 ? -26.603 -19.579 51.756 1.00 77.63 121 PRO A CA 1
ATOM 855 C C . PRO A 1 141 ? -27.606 -20.711 51.974 1.00 71.70 121 PRO A C 1
ATOM 856 O O . PRO A 1 141 ? -28.032 -20.960 53.115 1.00 68.29 121 PRO A O 1
ATOM 860 N N . ASP A 1 142 ? -27.970 -21.374 50.878 1.00 66.41 122 ASP A N 1
ATOM 861 C CA . ASP A 1 142 ? -28.879 -22.506 50.926 1.00 66.12 122 ASP A CA 1
ATOM 862 C C . ASP A 1 142 ? -28.494 -23.565 49.861 1.00 64.12 122 ASP A C 1
ATOM 863 O O . ASP A 1 142 ? -27.451 -23.472 49.207 1.00 61.72 122 ASP A O 1
ATOM 868 N N . GLU A 1 143 ? -29.388 -24.529 49.676 1.00 64.39 123 GLU A N 1
ATOM 869 C CA . GLU A 1 143 ? -29.158 -25.718 48.881 1.00 62.36 123 GLU A CA 1
ATOM 870 C C . GLU A 1 143 ? -29.008 -25.442 47.397 1.00 61.02 123 GLU A C 1
ATOM 871 O O . GLU A 1 143 ? -28.831 -26.351 46.607 1.00 58.04 123 GLU A O 1
ATOM 877 N N . THR A 1 144 ? -29.106 -24.185 47.006 1.00 63.63 124 THR A N 1
ATOM 878 C CA . THR A 1 144 ? -28.958 -23.843 45.604 1.00 62.08 124 THR A CA 1
ATOM 879 C C . THR A 1 144 ? -27.551 -23.335 45.293 1.00 59.40 124 THR A C 1
ATOM 880 O O . THR A 1 144 ? -27.275 -22.964 44.159 1.00 56.61 124 THR A O 1
ATOM 884 N N . LEU A 1 145 ? -26.671 -23.326 46.294 1.00 57.18 125 LEU A N 1
ATOM 885 C CA . LEU A 1 145 ? -25.394 -22.640 46.186 1.00 54.83 125 LEU A CA 1
ATOM 886 C C . LEU A 1 145 ? -24.479 -23.330 45.172 1.00 51.31 125 LEU A C 1
ATOM 887 O O . LEU A 1 145 ? -24.026 -22.702 44.249 1.00 50.72 125 LEU A O 1
ATOM 892 N N . PHE A 1 146 ? -24.271 -24.641 45.306 1.00 48.77 126 PHE A N 1
ATOM 893 C CA . PHE A 1 146 ? -23.390 -25.383 44.415 1.00 43.93 126 PHE A CA 1
ATOM 894 C C . PHE A 1 146 ? -23.998 -25.522 43.032 1.00 45.15 126 PHE A C 1
ATOM 895 O O . PHE A 1 146 ? -25.144 -25.953 42.870 1.00 45.24 126 PHE A O 1
ATOM 903 N N . ALA A 1 147 ? -23.208 -25.188 42.023 1.00 42.44 127 ALA A N 1
ATOM 904 C CA . ALA A 1 147 ? -23.709 -25.123 40.692 1.00 42.12 127 ALA A CA 1
ATOM 905 C C . ALA A 1 147 ? -23.329 -26.337 39.861 1.00 40.76 127 ALA A C 1
ATOM 906 O O . ALA A 1 147 ? -24.192 -26.949 39.261 1.00 40.22 127 ALA A O 1
ATOM 908 N N . HIS A 1 148 ? -22.029 -26.636 39.757 1.00 39.65 128 HIS A N 1
ATOM 909 C CA . HIS A 1 148 ? -21.573 -27.761 38.966 1.00 38.15 128 HIS A CA 1
ATOM 910 C C . HIS A 1 148 ? -20.156 -28.112 39.366 1.00 33.38 128 HIS A C 1
ATOM 911 O O . HIS A 1 148 ? -19.540 -27.410 40.148 1.00 36.22 128 HIS A O 1
ATOM 918 N N . VAL A 1 149 ? -19.689 -29.222 38.849 1.00 31.54 129 VAL A N 1
ATOM 919 C CA . VAL A 1 149 ? -18.341 -29.758 39.088 1.00 28.09 129 VAL A CA 1
ATOM 920 C C . VAL A 1 149 ? -17.716 -29.926 37.745 1.00 27.20 129 VAL A C 1
ATOM 921 O O . VAL A 1 149 ? -18.241 -30.649 36.894 1.00 28.89 129 VAL A O 1
ATOM 925 N N . ALA A 1 150 ? -16.586 -29.249 37.549 1.00 26.31 130 ALA A N 1
ATOM 926 C CA . ALA A 1 150 ? -15.842 -29.319 36.329 1.00 25.64 130 ALA A CA 1
ATOM 927 C C . ALA A 1 150 ? -14.647 -30.224 36.524 1.00 25.06 130 ALA A C 1
ATOM 928 O O . ALA A 1 150 ? -13.930 -30.111 37.524 1.00 26.20 130 ALA A O 1
ATOM 930 N N . LEU A 1 151 ? -14.478 -31.150 35.605 1.00 22.77 131 LEU A N 1
ATOM 931 C CA . LEU A 1 151 ? -13.266 -31.895 35.524 1.00 23.81 131 LEU A CA 1
ATOM 932 C C . LEU A 1 151 ? -12.165 -31.106 34.833 1.00 23.65 131 LEU A C 1
ATOM 933 O O . LEU A 1 151 ? -12.400 -30.433 33.812 1.00 26.65 131 LEU A O 1
ATOM 938 N N . CYS A 1 152 ? -10.964 -31.194 35.375 1.00 23.67 132 CYS A N 1
ATOM 939 C CA . CYS A 1 152 ? -9.839 -30.366 34.935 1.00 22.81 132 CYS A CA 1
ATOM 940 C C . CYS A 1 152 ? -8.520 -31.044 35.275 1.00 21.77 132 CYS A C 1
ATOM 941 O O . CYS A 1 152 ? -8.514 -32.149 35.795 1.00 21.02 132 CYS A O 1
ATOM 944 N N . VAL A 1 153 ? -7.414 -30.397 34.944 1.00 21.57 133 VAL A N 1
ATOM 945 C CA . VAL A 1 153 ? -6.064 -30.843 35.237 1.00 22.28 133 VAL A CA 1
ATOM 946 C C . VAL A 1 153 ? -5.667 -30.462 36.643 1.00 23.68 133 VAL A C 1
ATOM 947 O O . VAL A 1 153 ? -5.276 -31.338 37.430 1.00 23.93 133 VAL A O 1
ATOM 951 N N . ILE A 1 154 ? -5.757 -29.176 37.007 1.00 25.52 134 ILE A N 1
ATOM 952 C CA . ILE A 1 154 ? -5.462 -28.794 38.400 1.00 27.49 134 ILE A CA 1
ATOM 953 C C . ILE A 1 154 ? -6.613 -27.959 38.936 1.00 29.46 134 ILE A C 1
ATOM 954 O O . ILE A 1 154 ? -6.976 -26.935 38.334 1.00 28.96 134 ILE A O 1
ATOM 959 N N . GLY A 1 155 ? -7.189 -28.388 40.055 1.00 26.82 135 GLY A N 1
ATOM 960 C CA . GLY A 1 155 ? -8.269 -27.612 40.652 1.00 29.13 135 GLY A CA 1
ATOM 961 C C . GLY A 1 155 ? -7.620 -26.519 41.476 1.00 33.05 135 GLY A C 1
ATOM 962 O O . GLY A 1 155 ? -6.489 -26.659 41.968 1.00 34.16 135 GLY A O 1
ATOM 963 N N . ARG A 1 156 ? -8.320 -25.410 41.618 1.00 34.70 136 ARG A N 1
ATOM 964 C CA . ARG A 1 156 ? -7.773 -24.334 42.419 1.00 37.47 136 ARG A CA 1
ATOM 965 C C . ARG A 1 156 ? -7.747 -24.630 43.916 1.00 36.61 136 ARG A C 1
ATOM 966 O O . ARG A 1 156 ? -6.957 -23.996 44.635 1.00 37.30 136 ARG A O 1
ATOM 974 N N . ARG A 1 157 ? -8.626 -25.528 44.402 1.00 32.67 137 ARG A N 1
ATOM 975 C CA . ARG A 1 157 ? -8.703 -25.821 45.828 1.00 31.89 137 ARG A CA 1
ATOM 976 C C . ARG A 1 157 ? -7.828 -26.987 46.247 1.00 31.63 137 ARG A C 1
ATOM 977 O O . ARG A 1 157 ? -7.670 -27.986 45.502 1.00 29.16 137 ARG A O 1
ATOM 985 N N . VAL A 1 158 ? -7.264 -26.861 47.451 1.00 30.69 138 VAL A N 1
ATOM 986 C CA . VAL A 1 158 ? -6.390 -27.868 47.994 1.00 30.44 138 VAL A CA 1
ATOM 987 C C . VAL A 1 158 ? -7.077 -29.272 48.056 1.00 29.98 138 VAL A C 1
ATOM 988 O O . VAL A 1 158 ? -8.248 -29.398 48.368 1.00 27.99 138 VAL A O 1
ATOM 992 N N . GLY A 1 159 ? -6.342 -30.289 47.631 1.00 28.26 139 GLY A N 1
ATOM 993 C CA . GLY A 1 159 ? -6.795 -31.640 47.706 1.00 28.27 139 GLY A CA 1
ATOM 994 C C . GLY A 1 159 ? -7.895 -32.109 46.770 1.00 26.49 139 GLY A C 1
ATOM 995 O O . GLY A 1 159 ? -8.423 -33.206 46.973 1.00 26.56 139 GLY A O 1
ATOM 996 N N . THR A 1 160 ? -8.222 -31.335 45.744 1.00 25.90 140 THR A N 1
ATOM 997 C CA . THR A 1 160 ? -9.259 -31.699 44.757 1.00 26.42 140 THR A CA 1
ATOM 998 C C . THR A 1 160 ? -8.808 -32.642 43.571 1.00 25.62 140 THR A C 1
ATOM 999 O O . THR A 1 160 ? -9.199 -32.467 42.418 1.00 24.30 140 THR A O 1
ATOM 1003 N N . ILE A 1 161 ? -8.015 -33.659 43.879 1.00 24.44 141 ILE A N 1
ATOM 1004 C CA . ILE A 1 161 ? -7.844 -34.794 42.982 1.00 26.08 141 ILE A CA 1
ATOM 1005 C C . ILE A 1 161 ? -9.151 -35.614 42.814 1.00 23.80 141 ILE A C 1
ATOM 1006 O O . ILE A 1 161 ? -10.037 -35.607 43.688 1.00 23.88 141 ILE A O 1
ATOM 1011 N N . VAL A 1 162 ? -9.273 -36.307 41.687 1.00 21.51 142 VAL A N 1
ATOM 1012 C CA . VAL A 1 162 ? -10.329 -37.326 41.530 1.00 20.42 142 VAL A CA 1
ATOM 1013 C C . VAL A 1 162 ? -9.741 -38.714 41.278 1.00 20.91 142 VAL A C 1
ATOM 1014 O O . VAL A 1 162 ? -8.569 -38.873 40.862 1.00 20.13 142 VAL A O 1
ATOM 1018 N N . VAL A 1 163 ? -10.533 -39.724 41.577 1.00 19.20 143 VAL A N 1
ATOM 1019 C CA . VAL A 1 163 ? -10.233 -41.082 41.148 1.00 19.46 143 VAL A CA 1
ATOM 1020 C C . VAL A 1 163 ? -11.370 -41.502 40.218 1.00 18.62 143 VAL A C 1
ATOM 1021 O O . VAL A 1 163 ? -12.535 -41.199 40.493 1.00 19.48 143 VAL A O 1
ATOM 1025 N N . TYR A 1 164 ? -11.061 -42.180 39.123 1.00 17.27 144 TYR A N 1
ATOM 1026 C CA . TYR A 1 164 ? -12.078 -42.762 38.278 1.00 17.98 144 TYR A CA 1
ATOM 1027 C C . TYR A 1 164 ? -12.012 -44.285 38.362 1.00 17.80 144 TYR A C 1
ATOM 1028 O O . TYR A 1 164 ? -10.939 -44.836 38.292 1.00 20.46 144 TYR A O 1
ATOM 1037 N N . ASP A 1 165 ? -13.137 -44.970 38.386 1.00 18.22 145 ASP A N 1
ATOM 1038 C CA . ASP A 1 165 ? -13.126 -46.428 38.315 1.00 20.35 145 ASP A CA 1
ATOM 1039 C C . ASP A 1 165 ? -14.460 -46.983 37.883 1.00 22.21 145 ASP A C 1
ATOM 1040 O O . ASP A 1 165 ? -15.405 -46.209 37.589 1.00 21.78 145 ASP A O 1
ATOM 1045 N N . ALA A 1 166 ? -14.527 -48.318 37.769 1.00 22.85 146 ALA A N 1
ATOM 1046 C CA . ALA A 1 166 ? -15.699 -49.024 37.184 1.00 23.61 146 ALA A CA 1
ATOM 1047 C C . ALA A 1 166 ? -16.935 -49.175 38.135 1.00 25.12 146 ALA A C 1
ATOM 1048 O O . ALA A 1 166 ? -18.051 -49.438 37.703 1.00 26.20 146 ALA A O 1
ATOM 1050 N N . SER A 1 167 ? -16.742 -48.955 39.432 1.00 23.59 147 SER A N 1
ATOM 1051 C CA . SER A 1 167 ? -17.805 -49.051 40.383 1.00 22.66 147 SER A CA 1
ATOM 1052 C C . SER A 1 167 ? -17.658 -47.879 41.338 1.00 20.74 147 SER A C 1
ATOM 1053 O O . SER A 1 167 ? -16.578 -47.340 41.464 1.00 21.79 147 SER A O 1
ATOM 1056 N N . PRO A 1 168 ? -18.716 -47.530 42.040 1.00 20.20 148 PRO A N 1
ATOM 1057 C CA . PRO A 1 168 ? -18.566 -46.502 43.088 1.00 22.62 148 PRO A CA 1
ATOM 1058 C C . PRO A 1 168 ? -17.624 -46.931 44.198 1.00 22.48 148 PRO A C 1
ATOM 1059 O O . PRO A 1 168 ? -16.856 -46.111 44.705 1.00 22.09 148 PRO A O 1
ATOM 1063 N N . GLU A 1 169 ? -17.639 -48.254 44.496 1.00 22.44 149 GLU A N 1
ATOM 1064 C CA . GLU A 1 169 ? -16.818 -48.832 45.545 1.00 22.35 149 GLU A CA 1
ATOM 1065 C C . GLU A 1 169 ? -15.377 -48.655 45.260 1.00 21.59 149 GLU A C 1
ATOM 1066 O O . GLU A 1 169 ? -14.623 -48.136 46.088 1.00 20.04 149 GLU A O 1
ATOM 1072 N N . ALA A 1 170 ? -14.986 -49.007 44.041 1.00 20.13 150 ALA A N 1
ATOM 1073 C CA . ALA A 1 170 ? -13.639 -48.816 43.614 1.00 20.55 150 ALA A CA 1
ATOM 1074 C C . ALA A 1 170 ? -13.276 -47.339 43.486 1.00 19.56 150 ALA A C 1
ATOM 1075 O O . ALA A 1 170 ? -12.171 -46.967 43.820 1.00 21.20 150 ALA A O 1
ATOM 1077 N N . ALA A 1 171 ? -14.197 -46.500 43.040 1.00 18.97 151 ALA A N 1
ATOM 1078 C CA . ALA A 1 171 ? -13.877 -45.068 42.891 1.00 19.12 151 ALA A CA 1
ATOM 1079 C C . ALA A 1 171 ? -13.529 -44.396 44.239 1.00 21.44 151 ALA A C 1
ATOM 1080 O O . ALA A 1 171 ? -12.650 -43.531 44.319 1.00 23.84 151 ALA A O 1
ATOM 1082 N N . VAL A 1 172 ? -14.187 -44.829 45.316 1.00 23.31 152 VAL A N 1
ATOM 1083 C CA . VAL A 1 172 ? -13.935 -44.192 46.626 1.00 23.20 152 VAL A CA 1
ATOM 1084 C C . VAL A 1 172 ? -12.845 -44.881 47.437 1.00 23.29 152 VAL A C 1
ATOM 1085 O O . VAL A 1 172 ? -12.295 -44.277 48.372 1.00 22.27 152 VAL A O 1
ATOM 1089 N N . ALA A 1 173 ? -12.492 -46.117 47.076 1.00 23.17 153 ALA A N 1
ATOM 1090 C CA . ALA A 1 173 ? -11.518 -46.943 47.874 1.00 22.98 153 ALA A CA 1
ATOM 1091 C C . ALA A 1 173 ? -10.180 -46.272 48.176 1.00 24.89 153 ALA A C 1
ATOM 1092 O O . ALA A 1 173 ? -9.644 -46.433 49.267 1.00 22.59 153 ALA A O 1
ATOM 1094 N N . PRO A 1 174 ? -9.629 -45.492 47.220 1.00 20.92 154 PRO A N 1
ATOM 1095 C CA . PRO A 1 174 ? -8.274 -45.006 47.508 1.00 21.56 154 PRO A CA 1
ATOM 1096 C C . PRO A 1 174 ? -8.156 -43.832 48.456 1.00 22.87 154 PRO A C 1
ATOM 1097 O O . PRO A 1 174 ? -7.066 -43.475 48.870 1.00 24.04 154 PRO A O 1
ATOM 1101 N N . PHE A 1 175 ? -9.291 -43.239 48.842 1.00 23.66 155 PHE A N 1
ATOM 1102 C CA . PHE A 1 175 ? -9.285 -42.150 49.785 1.00 23.01 155 PH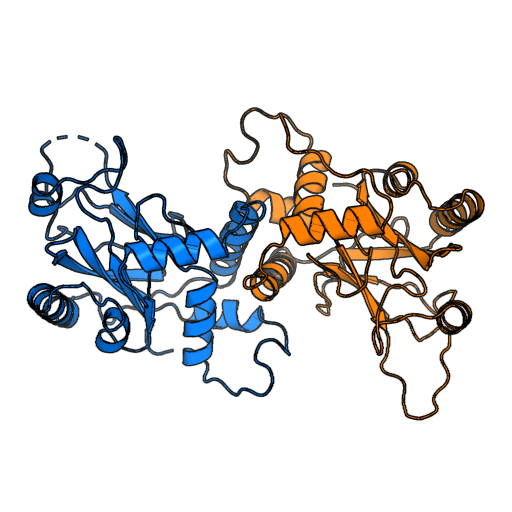E A CA 1
ATOM 1103 C C . PHE A 1 175 ? -9.159 -42.697 51.199 1.00 26.68 155 PHE A C 1
ATOM 1104 O O . PHE A 1 175 ? -10.142 -42.957 51.837 1.00 25.63 155 PHE A O 1
ATOM 1112 N N . ARG A 1 176 ? -7.922 -42.798 51.677 1.00 31.17 156 ARG A N 1
ATOM 1113 C CA . ARG A 1 176 ? -7.594 -43.366 52.996 1.00 35.37 156 ARG A CA 1
ATOM 1114 C C . ARG A 1 176 ? -8.231 -42.646 54.187 1.00 34.91 156 ARG A C 1
ATOM 1115 O O . ARG A 1 176 ? -8.508 -43.264 55.200 1.00 34.11 156 ARG A O 1
ATOM 1120 N N . GLN A 1 177 ? -8.430 -41.344 54.078 1.00 32.23 157 GLN A N 1
ATOM 1121 C CA . GLN A 1 177 ? -8.828 -40.602 55.228 1.00 35.17 157 GLN A CA 1
ATOM 1122 C C . GLN A 1 177 ? -10.293 -40.303 55.233 1.00 32.81 157 GLN A C 1
ATOM 1123 O O . GLN A 1 177 ? -10.801 -39.787 56.197 1.00 34.57 157 GLN A O 1
ATOM 1129 N N . LEU A 1 178 ? -10.979 -40.672 54.169 1.00 28.03 158 LEU A N 1
ATOM 1130 C CA . LEU A 1 178 ? -12.396 -40.492 54.083 1.00 27.51 158 LEU A CA 1
ATOM 1131 C C . LEU A 1 178 ? -13.011 -41.307 55.239 1.00 25.95 158 LEU A C 1
ATOM 1132 O O . LEU A 1 178 ? -12.629 -42.434 55.445 1.00 26.38 158 LEU A O 1
ATOM 1137 N N . SER A 1 179 ? -13.868 -40.707 56.062 1.00 26.40 159 SER A N 1
ATOM 1138 C CA . SER A 1 179 ? -14.434 -41.452 57.183 1.00 25.70 159 SER A CA 1
ATOM 1139 C C . SER A 1 179 ? -15.340 -42.588 56.694 1.00 24.23 159 SER A C 1
ATOM 1140 O O . SER A 1 179 ? -16.061 -42.480 55.697 1.00 21.91 159 SER A O 1
ATOM 1143 N N . ALA A 1 180 ? -15.310 -43.686 57.427 1.00 25.71 160 ALA A N 1
ATOM 1144 C CA . ALA A 1 180 ? -16.220 -44.829 57.150 1.00 25.60 160 ALA A CA 1
ATOM 1145 C C . ALA A 1 180 ? -17.685 -44.396 57.124 1.00 26.02 160 ALA A C 1
ATOM 1146 O O . ALA A 1 180 ? -18.444 -44.784 56.237 1.00 26.72 160 ALA A O 1
ATOM 1148 N N . ARG A 1 181 ? -18.085 -43.568 58.076 1.00 26.51 161 ARG A N 1
ATOM 1149 C CA . ARG A 1 181 ? -19.441 -43.071 58.140 1.00 28.82 161 ARG A CA 1
ATOM 1150 C C . ARG A 1 181 ? -19.786 -42.352 56.844 1.00 26.91 161 ARG A C 1
ATOM 1151 O O . ARG A 1 181 ? -20.850 -42.579 56.249 1.00 25.23 161 ARG A O 1
ATOM 1159 N N . ALA A 1 182 ? -18.921 -41.439 56.426 1.00 25.24 162 ALA A N 1
ATOM 1160 C CA . ALA A 1 182 ? -19.202 -40.639 55.244 1.00 26.33 162 ALA A CA 1
ATOM 1161 C C . ALA A 1 182 ? -19.253 -41.522 53.997 1.00 24.83 162 ALA A C 1
ATOM 1162 O O . ALA A 1 182 ? -20.115 -41.342 53.137 1.00 25.44 162 ALA A O 1
ATOM 1164 N N . ARG A 1 183 ? -18.315 -42.458 53.915 1.00 23.82 163 ARG A N 1
ATOM 1165 C CA . ARG A 1 183 ? -18.265 -43.399 52.799 1.00 24.25 163 ARG A CA 1
ATOM 1166 C C . ARG A 1 183 ? -19.570 -44.198 52.715 1.00 25.13 163 ARG A C 1
ATOM 1167 O O . ARG A 1 183 ? -20.144 -44.321 51.633 1.00 23.55 163 ARG A O 1
ATOM 1175 N N . SER A 1 184 ? -20.069 -44.716 53.851 1.00 25.65 164 SER A N 1
ATOM 1176 C CA . SER A 1 184 ? -21.310 -45.448 53.795 1.00 26.11 164 SER A CA 1
ATOM 1177 C C . SER A 1 184 ? -22.486 -44.555 53.381 1.00 27.65 164 SER A C 1
ATOM 1178 O O . SER A 1 184 ? -23.340 -45.018 52.616 1.00 26.08 164 SER A O 1
ATOM 1181 N N . GLU A 1 185 ? -22.623 -43.353 53.971 1.00 27.06 165 GLU A N 1
ATOM 1182 C CA . GLU A 1 185 ? -23.734 -42.451 53.582 1.00 29.36 165 GLU A CA 1
ATOM 1183 C C . GLU A 1 185 ? -23.664 -42.122 52.058 1.00 28.90 165 GLU A C 1
ATOM 1184 O O . GLU A 1 185 ? -24.677 -42.177 51.341 1.00 28.80 165 GLU A O 1
ATOM 1190 N N . LEU A 1 186 ? -22.459 -41.815 51.589 1.00 26.84 166 LEU A N 1
ATOM 1191 C CA . LEU A 1 186 ? -22.187 -41.475 50.158 1.00 25.86 166 LEU A CA 1
ATOM 1192 C C . LEU A 1 186 ? -22.669 -42.560 49.219 1.00 26.35 166 LEU A C 1
ATOM 1193 O O . LEU A 1 186 ? -23.511 -42.294 48.334 1.00 24.20 166 LEU A O 1
ATOM 1198 N N . LEU A 1 187 ? -22.166 -43.786 49.439 1.00 25.68 167 LEU A N 1
ATOM 1199 C CA . LEU A 1 187 ? -22.528 -44.956 48.598 1.00 27.78 167 LEU A CA 1
ATOM 1200 C C . LEU A 1 187 ? -24.014 -45.256 48.623 1.00 27.05 167 LEU A C 1
ATOM 1201 O O . LEU A 1 187 ? -24.604 -45.481 47.584 1.00 26.55 167 LEU A O 1
ATOM 1206 N N . ALA A 1 188 ? -24.643 -45.201 49.788 1.00 28.88 168 ALA A N 1
ATOM 1207 C CA . ALA A 1 188 ? -26.081 -45.406 49.849 1.00 30.69 168 ALA A CA 1
ATOM 1208 C C . ALA A 1 188 ? -26.882 -44.335 49.127 1.00 31.65 168 ALA A C 1
ATOM 1209 O O . ALA A 1 188 ? -27.813 -44.680 48.404 1.00 33.20 168 ALA A O 1
ATOM 1211 N N . ARG A 1 189 ? -26.576 -43.059 49.321 1.00 31.44 169 ARG A N 1
ATOM 1212 C CA . ARG A 1 189 ? -27.328 -42.016 48.581 1.00 32.83 169 ARG A CA 1
ATOM 1213 C C . ARG A 1 189 ? -27.101 -42.138 47.069 1.00 32.49 169 ARG A C 1
ATOM 1214 O O . ARG A 1 189 ? -28.028 -42.052 46.236 1.00 32.37 169 ARG A O 1
ATOM 1219 N N . ALA A 1 190 ? -25.851 -42.348 46.688 1.00 29.74 170 ALA A N 1
ATOM 1220 C CA . ALA A 1 190 ? -25.556 -42.479 45.270 1.00 30.18 170 ALA A CA 1
ATOM 1221 C C . ALA A 1 190 ? -26.339 -43.659 44.677 1.00 32.67 170 ALA A C 1
ATOM 1222 O O . ALA A 1 190 ? -26.763 -43.604 43.510 1.00 34.58 170 ALA A O 1
ATOM 1224 N N . ALA A 1 191 ? -26.526 -44.740 45.446 1.00 31.64 171 ALA A N 1
ATOM 1225 C CA . ALA A 1 191 ? -27.239 -45.934 44.918 1.00 32.73 171 ALA A CA 1
ATOM 1226 C C . ALA A 1 191 ? -28.683 -45.662 44.592 1.00 35.57 171 ALA A C 1
ATOM 1227 O O . ALA A 1 191 ? -29.280 -46.408 43.793 1.00 36.26 171 ALA A O 1
ATOM 1229 N N . GLU A 1 192 ? -29.227 -44.596 45.179 1.00 37.65 172 GLU A N 1
ATOM 1230 C CA . GLU A 1 192 ? -30.628 -44.207 44.997 1.00 43.46 172 GLU A CA 1
ATOM 1231 C C . GLU A 1 192 ? -30.806 -43.006 44.079 1.00 45.33 172 GLU A C 1
ATOM 1232 O O . GLU A 1 192 ? -31.942 -42.606 43.811 1.00 48.22 172 GLU A O 1
ATOM 1238 N N . SER A 1 193 ? -29.712 -42.417 43.597 1.00 40.24 173 SER A N 1
ATOM 1239 C CA . SER A 1 193 ? -29.835 -41.194 42.829 1.00 40.70 173 SER A CA 1
ATOM 1240 C C . SER A 1 193 ? -30.671 -41.456 41.579 1.00 42.33 173 SER A C 1
ATOM 1241 O O . SER A 1 193 ? -30.462 -42.469 40.908 1.00 39.98 173 SER A O 1
ATOM 1244 N N . PRO A 1 194 ? -31.547 -40.515 41.212 1.00 46.38 174 PRO A N 1
ATOM 1245 C CA . PRO A 1 194 ? -32.277 -40.617 39.921 1.00 49.67 174 PRO A CA 1
ATOM 1246 C C . PRO A 1 194 ? -31.405 -40.507 38.644 1.00 50.13 174 PRO A C 1
ATOM 1247 O O . PRO A 1 194 ? -31.792 -41.001 37.563 1.00 50.27 174 PRO A O 1
ATOM 1251 N N . ASP A 1 195 ? -30.221 -39.909 38.778 1.00 47.87 175 ASP A N 1
ATOM 1252 C CA . ASP A 1 195 ? -29.292 -39.723 37.665 1.00 45.38 175 ASP A CA 1
ATOM 1253 C C . ASP A 1 195 ? -28.384 -40.898 37.383 1.00 42.63 175 ASP A C 1
ATOM 1254 O O . ASP A 1 195 ? -27.627 -40.872 36.402 1.00 36.48 175 ASP A O 1
ATOM 1259 N N . ARG A 1 196 ? -28.461 -41.929 38.229 1.00 40.84 176 ARG A N 1
ATOM 1260 C CA . ARG A 1 196 ? -27.475 -42.979 38.235 1.00 39.75 176 ARG A CA 1
ATOM 1261 C C . ARG A 1 196 ? -27.400 -43.800 36.953 1.00 40.80 176 ARG A C 1
ATOM 1262 O O . ARG A 1 196 ? -26.340 -44.330 36.638 1.00 39.12 176 ARG A O 1
ATOM 1270 N N . GLU A 1 197 ? -28.499 -43.887 36.210 1.00 43.49 177 GLU A N 1
ATOM 1271 C CA . GLU A 1 197 ? -28.541 -44.661 34.969 1.00 45.70 177 GLU A CA 1
ATOM 1272 C C . GLU A 1 197 ? -28.616 -43.792 33.698 1.00 45.13 177 GLU A C 1
ATOM 1273 O O . GLU A 1 197 ? -28.782 -44.307 32.598 1.00 45.99 177 GLU A O 1
ATOM 1279 N N . ARG A 1 198 ? -28.520 -42.478 33.851 1.00 44.75 178 ARG A N 1
ATOM 1280 C CA . ARG A 1 198 ? -28.581 -41.582 32.705 1.00 43.00 178 ARG A CA 1
ATOM 1281 C C . ARG A 1 198 ? -27.425 -41.776 31.770 1.00 41.53 178 ARG A C 1
ATOM 1282 O O . ARG A 1 198 ? -26.341 -42.271 32.154 1.00 38.10 178 ARG A O 1
ATOM 1290 N N . VAL A 1 199 ? -27.650 -41.338 30.536 1.00 41.92 179 VAL A N 1
ATOM 1291 C CA . VAL A 1 199 ? -26.624 -41.279 29.525 1.00 42.25 179 VAL A CA 1
ATOM 1292 C C . VAL A 1 199 ? -26.573 -39.866 28.937 1.00 45.71 179 VAL A C 1
ATOM 1293 O O . VAL A 1 199 ? -27.599 -39.158 28.852 1.00 43.22 179 VAL A O 1
ATOM 1297 N N . TRP A 1 200 ? -25.351 -39.485 28.541 1.00 44.31 180 TRP A N 1
ATOM 1298 C CA . TRP A 1 200 ? -25.058 -38.192 27.978 1.00 43.33 180 TRP A CA 1
ATOM 1299 C C . TRP A 1 200 ? -24.443 -38.423 26.615 1.00 43.99 180 TRP A C 1
ATOM 1300 O O . TRP A 1 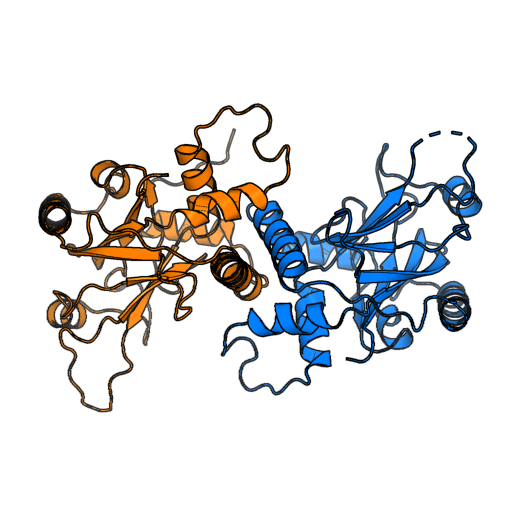200 ? -23.244 -38.602 26.495 1.00 47.77 180 TRP A O 1
ATOM 1311 N N . HIS A 1 201 ? -25.262 -38.432 25.576 1.00 45.50 181 HIS A N 1
ATOM 1312 C CA . HIS A 1 201 ? -24.747 -38.501 24.234 1.00 45.41 181 HIS A CA 1
ATOM 1313 C C . HIS A 1 201 ? -24.256 -37.100 23.817 1.00 44.87 181 HIS A C 1
ATOM 1314 O O . HIS A 1 201 ? -24.985 -36.121 23.860 1.00 46.32 181 HIS A O 1
ATOM 1321 N N . MET A 1 202 ? -23.013 -37.020 23.394 1.00 43.44 182 MET A N 1
ATOM 1322 C CA . MET A 1 202 ? -22.442 -35.776 22.942 1.00 44.70 182 MET A CA 1
ATOM 1323 C C . MET A 1 202 ? -21.819 -35.981 21.587 1.00 41.07 182 MET A C 1
ATOM 1324 O O . MET A 1 202 ? -21.329 -37.061 21.267 1.00 38.13 182 MET A O 1
ATOM 1329 N N . SER A 1 203 ? -21.768 -34.924 20.779 1.00 40.93 183 SER A N 1
ATOM 1330 C CA . SER A 1 203 ? -21.087 -35.065 19.539 1.00 38.39 183 SER A CA 1
ATOM 1331 C C . SER A 1 203 ? -19.583 -35.156 19.753 1.00 37.80 183 SER A C 1
ATOM 1332 O O . SER A 1 203 ? -18.986 -34.416 20.583 1.00 31.58 183 SER A O 1
ATOM 1335 N N . GLU A 1 204 ? -18.975 -36.044 18.965 1.00 37.80 184 GLU A N 1
ATOM 1336 C CA . GLU A 1 204 ? -17.557 -36.273 19.005 1.00 39.16 184 GLU A CA 1
ATOM 1337 C C . GLU A 1 204 ? -16.828 -35.002 18.661 1.00 36.46 184 GLU A C 1
ATOM 1338 O O . GLU A 1 204 ? -15.762 -34.688 19.241 1.00 33.49 184 GLU A O 1
ATOM 1344 N N . GLU A 1 205 ? -17.431 -34.225 17.767 1.00 36.12 185 GLU A N 1
ATOM 1345 C CA . GLU A 1 205 ? -16.792 -33.017 17.318 1.00 38.26 185 GLU A CA 1
ATOM 1346 C C . GLU A 1 205 ? -16.701 -32.047 18.492 1.00 34.37 185 GLU A C 1
ATOM 1347 O O . GLU A 1 205 ? -15.657 -31.482 18.738 1.00 32.02 185 GLU A O 1
ATOM 1353 N N . ALA A 1 206 ? -17.786 -31.892 19.246 1.00 35.86 186 ALA A N 1
ATOM 1354 C CA . ALA A 1 206 ? -17.804 -30.968 20.409 1.00 35.49 186 ALA A CA 1
ATOM 1355 C C . ALA A 1 206 ? -16.867 -31.429 21.536 1.00 34.62 186 ALA A C 1
ATOM 1356 O O . ALA A 1 206 ? -16.179 -30.616 22.161 1.00 30.85 186 ALA A O 1
ATOM 1358 N N . LEU A 1 207 ? -16.827 -32.738 21.761 1.00 33.46 187 LEU A N 1
ATOM 1359 C CA . LEU A 1 207 ? -15.983 -33.320 22.778 1.00 32.10 187 LEU A CA 1
ATOM 1360 C C . LEU A 1 207 ? -14.543 -33.133 22.450 1.00 28.69 187 LEU A C 1
ATOM 1361 O O . LEU A 1 207 ? -13.734 -32.880 23.342 1.00 24.63 187 LEU A O 1
ATOM 1366 N N . THR A 1 208 ? -14.215 -33.319 21.175 1.00 26.95 188 THR A N 1
ATOM 1367 C CA . THR A 1 208 ? -12.826 -33.220 20.726 1.00 26.47 188 THR A CA 1
ATOM 1368 C C . THR A 1 208 ? -12.383 -31.786 20.922 1.00 24.51 188 THR A C 1
ATOM 1369 O O . THR A 1 208 ? -11.268 -31.562 21.386 1.00 23.96 188 THR A O 1
ATOM 1373 N N . ARG A 1 209 ? -13.224 -30.821 20.593 1.00 24.98 189 ARG A N 1
ATOM 1374 C CA . ARG A 1 209 ? -12.912 -29.434 20.908 1.00 25.39 189 ARG A CA 1
ATOM 1375 C C . ARG A 1 209 ? -12.683 -29.159 22.406 1.00 25.31 189 ARG A C 1
ATOM 1376 O O . ARG A 1 209 ? -11.717 -28.439 22.771 1.00 22.68 189 ARG A O 1
ATOM 1384 N N . ALA A 1 210 ? -13.569 -29.685 23.272 1.00 24.41 190 ALA A N 1
ATOM 1385 C CA . ALA A 1 210 ? -13.435 -29.403 24.689 1.00 23.91 190 ALA A CA 1
ATOM 1386 C C . ALA A 1 210 ? -12.128 -29.981 25.194 1.00 22.63 190 ALA A C 1
ATOM 1387 O O . ALA A 1 210 ? -11.367 -29.322 25.905 1.00 24.11 190 ALA A O 1
ATOM 1389 N N . LEU A 1 211 ? -11.800 -31.191 24.773 1.00 22.93 191 LEU A N 1
ATOM 1390 C CA . LEU A 1 211 ? -10.552 -31.813 25.245 1.00 21.74 191 LEU A CA 1
ATOM 1391 C C . LEU A 1 211 ? -9.315 -31.108 24.717 1.00 21.10 191 LEU A C 1
ATOM 1392 O O . LEU A 1 211 ? -8.335 -30.871 25.444 1.00 20.69 191 LEU A O 1
ATOM 1397 N N . LEU A 1 212 ? -9.360 -30.724 23.459 1.00 21.57 192 LEU A N 1
ATOM 1398 C CA . LEU A 1 212 ? -8.262 -29.931 22.936 1.00 21.77 192 LEU A CA 1
ATOM 1399 C C . LEU A 1 212 ? -8.091 -28.598 23.698 1.00 21.69 192 LEU A C 1
ATOM 1400 O O . LEU A 1 212 ? -6.986 -28.163 23.908 1.00 23.76 192 LEU A O 1
ATOM 1405 N N . SER A 1 213 ? -9.184 -27.965 24.072 1.00 22.68 193 SER A N 1
ATOM 1406 C CA . SER A 1 213 ? -9.128 -26.716 24.830 1.00 23.75 193 SER A CA 1
ATOM 1407 C C . SER A 1 213 ? -8.400 -26.936 26.175 1.00 23.33 193 SER A C 1
ATOM 1408 O O . SER A 1 213 ? -7.568 -26.110 26.581 1.00 21.87 193 SER A O 1
ATOM 1411 N N . THR A 1 214 ? -8.676 -28.068 26.835 1.00 22.07 194 THR A N 1
ATOM 1412 C CA . THR A 1 214 ? -7.997 -28.411 28.079 1.00 21.99 194 THR A CA 1
ATOM 1413 C C . THR A 1 214 ? -6.468 -28.468 27.841 1.00 21.16 194 THR A C 1
ATOM 1414 O O . THR A 1 214 ? -5.681 -27.905 28.593 1.00 19.53 194 THR A O 1
ATOM 1418 N N . ALA A 1 215 ? -6.042 -29.043 26.726 1.00 20.86 195 ALA A N 1
ATOM 1419 C CA . ALA A 1 215 ? -4.604 -29.208 26.470 1.00 21.24 195 ALA A CA 1
ATOM 1420 C C . ALA A 1 215 ? -3.956 -27.858 26.164 1.00 20.04 195 ALA A C 1
ATOM 1421 O O . ALA A 1 215 ? -2.873 -27.527 26.641 1.00 18.99 195 ALA A O 1
ATOM 1423 N N . VAL A 1 216 ? -4.625 -27.076 25.351 1.00 19.98 196 VAL A N 1
ATOM 1424 C CA . VAL A 1 216 ? -4.014 -25.790 24.970 1.00 21.87 196 VAL A CA 1
ATOM 1425 C C . VAL A 1 216 ? -3.959 -24.851 26.180 1.00 22.25 196 VAL A C 1
ATOM 1426 O O . VAL A 1 216 ? -2.944 -24.200 26.404 1.00 23.12 196 VAL A O 1
ATOM 1430 N N . ASN A 1 217 ? -5.026 -24.790 26.963 1.00 23.83 197 ASN A N 1
ATOM 1431 C CA . ASN A 1 217 ? -5.016 -23.952 28.197 1.00 26.71 197 ASN A CA 1
ATOM 1432 C C . ASN A 1 217 ? -4.054 -24.408 29.284 1.00 27.61 197 ASN A C 1
ATOM 1433 O O . ASN A 1 217 ? -3.661 -23.620 30.121 1.00 30.50 197 ASN A O 1
ATOM 1438 N N . ASN A 1 218 ? -3.643 -25.657 29.258 1.00 22.94 198 ASN A N 1
ATOM 1439 C CA . ASN A 1 218 ? -2.656 -26.132 30.196 1.00 23.70 198 ASN A CA 1
ATOM 1440 C C . ASN A 1 218 ? -1.247 -26.356 29.615 1.00 24.30 198 ASN A C 1
ATOM 1441 O O . ASN A 1 218 ? -0.298 -26.835 30.317 1.00 22.48 198 ASN A O 1
ATOM 1446 N N . MET A 1 219 ? -1.058 -25.978 28.350 1.00 24.22 199 MET A N 1
ATOM 1447 C CA . MET A 1 219 ? 0.163 -26.378 27.706 1.00 26.46 199 MET A CA 1
ATOM 1448 C C . MET A 1 219 ? 1.392 -25.785 28.405 1.00 26.24 199 MET A C 1
ATOM 1449 O O . MET A 1 219 ? 2.409 -26.428 28.453 1.00 25.51 199 MET A O 1
ATOM 1454 N N . LEU A 1 220 ? 1.275 -24.580 28.948 1.00 26.43 200 LEU A N 1
ATOM 1455 C CA . LEU A 1 220 ? 2.384 -23.887 29.552 1.00 25.42 200 LEU A CA 1
ATOM 1456 C C . LEU A 1 220 ? 2.594 -24.193 31.005 1.00 25.65 200 LEU A C 1
ATOM 1457 O O . LEU A 1 220 ? 3.533 -23.690 31.589 1.00 27.06 200 LEU A O 1
ATOM 1462 N N . LEU A 1 221 ? 1.715 -24.965 31.600 1.00 26.10 201 LEU A N 1
ATOM 1463 C CA . LEU A 1 221 ? 1.802 -25.279 33.003 1.00 27.57 201 LEU A CA 1
ATOM 1464 C C . LEU A 1 221 ? 3.100 -26.020 33.280 1.00 27.65 201 LEU A C 1
ATOM 1465 O O . LEU A 1 221 ? 3.433 -27.008 32.590 1.00 26.74 201 LEU A O 1
ATOM 1470 N N . ARG A 1 222 ? 3.804 -25.541 34.287 1.00 26.87 202 ARG A N 1
ATOM 1471 C CA . ARG A 1 222 ? 5.073 -26.169 34.713 1.00 29.13 202 ARG A CA 1
ATOM 1472 C C . ARG A 1 222 ? 4.828 -27.161 35.842 1.00 28.70 202 ARG A C 1
ATOM 1473 O O . ARG A 1 222 ? 3.965 -26.931 36.691 1.00 30.32 202 ARG A O 1
ATOM 1481 N N . ASP A 1 223 ? 5.618 -28.235 35.873 1.00 29.09 203 ASP A N 1
ATOM 1482 C CA . ASP A 1 223 ? 5.632 -29.224 36.977 1.00 30.40 203 ASP A CA 1
ATOM 1483 C C . ASP A 1 223 ? 4.244 -29.761 37.288 1.00 28.04 203 ASP A C 1
ATOM 1484 O O . ASP A 1 223 ? 3.859 -29.967 38.472 1.00 27.19 203 ASP A O 1
ATOM 1489 N N . ARG A 1 224 ? 3.476 -29.998 36.233 1.00 26.88 204 ARG A N 1
ATOM 1490 C CA . ARG A 1 224 ? 2.113 -30.479 36.411 1.00 26.49 204 ARG A CA 1
ATOM 1491 C C . ARG A 1 224 ? 2.026 -31.769 37.285 1.00 26.48 204 ARG A C 1
ATOM 1492 O O . ARG A 1 224 ? 1.143 -31.869 38.137 1.00 27.04 204 ARG A O 1
ATOM 1500 N N . TRP A 1 225 ? 2.906 -32.737 37.060 1.00 25.92 205 TRP A N 1
ATOM 1501 C CA . TRP A 1 225 ? 2.827 -34.012 37.778 1.00 28.85 205 TRP A CA 1
ATOM 1502 C C . TRP A 1 225 ? 3.272 -33.909 39.231 1.00 32.29 205 TRP A C 1
ATOM 1503 O O . TRP A 1 225 ? 2.815 -34.667 40.062 1.00 33.98 205 TRP A O 1
ATOM 1514 N N . GLU A 1 226 ? 4.123 -32.939 39.532 1.00 33.85 206 GLU A N 1
ATOM 1515 C CA . GLU A 1 226 ? 4.424 -32.545 40.915 1.00 37.24 206 GLU A CA 1
ATOM 1516 C C . GLU A 1 226 ? 3.212 -31.926 41.606 1.00 35.35 206 GLU A C 1
ATOM 1517 O O . GLU A 1 226 ? 2.852 -32.347 42.722 1.00 33.12 206 GLU A O 1
ATOM 1523 N N . LEU A 1 227 ? 2.536 -30.988 40.942 1.00 32.04 207 LEU A N 1
ATOM 1524 C CA . LEU A 1 227 ? 1.289 -30.433 41.462 1.00 30.49 207 LEU A CA 1
ATOM 1525 C C . LEU A 1 227 ? 0.213 -31.474 41.646 1.00 29.06 207 LEU A C 1
ATOM 1526 O O . LEU A 1 227 ? -0.501 -31.414 42.636 1.00 26.50 207 LEU A O 1
ATOM 1531 N N . VAL A 1 228 ? 0.098 -32.441 40.733 1.00 28.72 208 VAL A N 1
ATOM 1532 C CA . VAL A 1 228 ? -0.881 -33.523 40.917 1.00 28.23 208 VAL A CA 1
ATOM 1533 C C . VAL A 1 228 ? -0.517 -34.405 42.131 1.00 30.17 208 VAL A C 1
ATOM 1534 O O . VAL A 1 228 ? -1.371 -34.723 42.971 1.00 29.50 208 VAL A O 1
ATOM 1538 N N . ALA A 1 229 ? 0.744 -34.797 42.223 1.00 31.60 209 ALA A N 1
ATOM 1539 C CA . ALA A 1 229 ? 1.209 -35.612 43.375 1.00 31.16 209 ALA A CA 1
ATOM 1540 C C . ALA A 1 229 ? 0.926 -34.91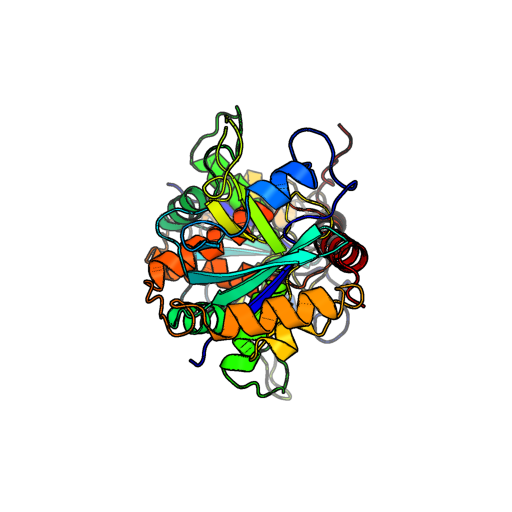7 44.705 1.00 32.74 209 ALA A C 1
ATOM 1541 O O . ALA A 1 229 ? 0.471 -35.583 45.662 1.00 31.89 209 ALA A O 1
ATOM 1543 N N . ALA A 1 230 ? 1.117 -33.600 44.757 1.00 30.02 210 ALA A N 1
ATOM 1544 C CA . ALA A 1 230 ? 0.772 -32.804 45.949 1.00 33.77 210 ALA A CA 1
ATOM 1545 C C . ALA A 1 230 ? -0.726 -32.772 46.250 1.00 34.76 210 ALA A C 1
ATOM 1546 O O . ALA A 1 230 ? -1.114 -32.877 47.423 1.00 32.88 210 ALA A O 1
ATOM 1548 N N . ARG A 1 231 ? -1.555 -32.608 45.206 1.00 31.24 211 ARG A N 1
ATOM 1549 C CA . ARG A 1 231 ? -2.997 -32.737 45.338 1.00 30.62 211 ARG A CA 1
ATOM 1550 C C . ARG A 1 231 ? -3.428 -34.108 45.912 1.00 30.13 211 ARG A C 1
ATOM 1551 O O . ARG A 1 231 ? -4.283 -34.185 46.812 1.00 27.84 211 ARG A O 1
ATOM 1559 N N . ARG A 1 232 ? -2.801 -35.156 45.417 1.00 29.09 212 ARG A N 1
ATOM 1560 C CA . ARG A 1 232 ? -3.049 -36.512 45.845 1.00 32.02 212 ARG A CA 1
ATOM 1561 C C . ARG A 1 232 ? -2.711 -36.701 47.323 1.00 32.65 212 ARG A C 1
ATOM 1562 O O . ARG A 1 232 ? -3.496 -37.301 48.079 1.00 33.58 212 ARG A O 1
ATOM 1570 N N . ARG A 1 233 ? -1.585 -36.143 47.741 1.00 32.81 213 ARG A N 1
ATOM 1571 C CA . ARG A 1 233 ? -1.135 -36.261 49.130 1.00 37.03 213 ARG A CA 1
ATOM 1572 C C . ARG A 1 233 ? -2.124 -35.501 50.026 1.00 36.77 213 ARG A C 1
ATOM 1573 O O . ARG A 1 233 ? -2.639 -36.079 50.967 1.00 35.18 213 ARG A O 1
ATOM 1581 N N . GLU A 1 234 ? -2.440 -34.253 49.664 1.00 33.53 214 GLU A N 1
ATOM 1582 C CA . GLU A 1 234 ? -3.493 -33.451 50.299 1.00 32.98 214 GLU A CA 1
ATOM 1583 C C . GLU A 1 234 ? -4.841 -34.180 50.477 1.00 31.45 214 GLU A C 1
ATOM 1584 O O . GLU A 1 234 ? -5.501 -34.028 51.513 1.00 27.36 214 GLU A O 1
ATOM 1590 N N . ALA A 1 235 ? -5.259 -34.968 49.481 1.00 29.03 215 ALA A N 1
ATOM 1591 C CA . ALA A 1 235 ? -6.548 -35.694 49.545 1.00 28.47 215 ALA A CA 1
ATOM 1592 C C . ALA A 1 235 ? -6.448 -36.932 50.440 1.00 31.01 215 ALA A C 1
ATOM 1593 O O . ALA A 1 235 ? -7.470 -37.438 50.881 1.00 34.30 215 ALA A O 1
ATOM 1595 N N . GLY A 1 236 ? -5.223 -37.400 50.673 1.00 31.34 216 GLY A N 1
ATOM 1596 C CA . GLY A 1 236 ? -4.916 -38.645 51.359 1.00 34.36 216 GLY A CA 1
ATOM 1597 C C . GLY A 1 236 ? -5.017 -39.892 50.471 1.00 34.17 216 GLY A C 1
ATOM 1598 O O . GLY A 1 236 ? -5.515 -40.903 50.919 1.00 33.06 216 GLY A O 1
ATOM 1599 N N . VAL A 1 237 ? -4.562 -39.802 49.229 1.00 33.32 217 VAL A N 1
ATOM 1600 C CA . VAL A 1 237 ? -4.447 -40.948 48.310 1.00 36.69 217 VAL A CA 1
ATOM 1601 C C . VAL A 1 237 ? -2.964 -41.383 48.314 1.00 41.90 217 VAL A C 1
ATOM 1602 O O . VAL A 1 237 ? -2.095 -40.518 48.378 1.00 44.88 217 VAL A O 1
ATOM 1606 N N . ARG A 1 238 ? -2.651 -42.680 48.235 1.00 45.75 218 ARG A N 1
ATOM 1607 C CA . ARG A 1 238 ? -1.265 -43.164 48.538 1.00 47.31 218 ARG A CA 1
ATOM 1608 C C . ARG A 1 238 ? -0.276 -43.017 47.380 1.00 49.19 218 ARG A C 1
ATOM 1609 O O . ARG A 1 238 ? -0.680 -42.691 46.267 1.00 51.55 218 ARG A O 1
ATOM 1611 N N . MET B 1 21 ? -4.802 -15.593 6.888 1.00 62.03 1 MET B N 1
ATOM 1612 C CA . MET B 1 21 ? -3.778 -16.666 6.932 1.00 61.34 1 MET B CA 1
ATOM 1613 C C . MET B 1 21 ? -2.681 -16.362 5.890 1.00 58.18 1 MET B C 1
ATOM 1614 O O . MET B 1 21 ? -2.991 -15.839 4.820 1.00 72.87 1 MET B O 1
ATOM 1619 N N . GLY B 1 22 ? -1.419 -16.653 6.222 1.00 46.78 2 GLY B N 1
ATOM 1620 C CA . GLY B 1 22 ? -0.342 -16.905 5.269 1.00 39.08 2 GLY B CA 1
ATOM 1621 C C . GLY B 1 22 ? 0.599 -17.998 5.824 1.00 35.07 2 GLY B C 1
ATOM 1622 O O . GLY B 1 22 ? 0.403 -18.481 6.932 1.00 34.48 2 GLY B O 1
ATOM 1623 N N . PRO B 1 23 ? 1.629 -18.393 5.070 1.00 32.31 3 PRO B N 1
ATOM 1624 C CA . PRO B 1 23 ? 2.538 -19.449 5.500 1.00 30.22 3 PRO B CA 1
ATOM 1625 C C . PRO B 1 23 ? 3.478 -19.078 6.620 1.00 29.40 3 PRO B C 1
ATOM 1626 O O . PRO B 1 23 ? 3.873 -17.915 6.730 1.00 32.05 3 PRO B O 1
ATOM 1630 N N . VAL B 1 24 ? 3.887 -20.074 7.401 1.00 27.25 4 VAL B N 1
ATOM 1631 C CA . VAL B 1 24 ? 4.962 -19.834 8.356 1.00 27.05 4 VAL B CA 1
ATOM 1632 C C . VAL B 1 24 ? 6.089 -20.810 8.183 1.00 23.77 4 VAL B C 1
ATOM 1633 O O . VAL B 1 24 ? 5.950 -21.824 7.528 1.00 24.99 4 VAL B O 1
ATOM 1637 N N . TYR B 1 25 ? 7.243 -20.458 8.679 1.00 20.39 5 TYR B N 1
ATOM 1638 C CA . TYR B 1 25 ? 8.418 -21.213 8.371 1.00 21.21 5 TYR B CA 1
ATOM 1639 C C . TYR B 1 25 ? 8.885 -21.851 9.642 1.00 20.87 5 TYR B C 1
ATOM 1640 O O . TYR B 1 25 ? 8.655 -21.289 10.733 1.00 19.36 5 TYR B O 1
ATOM 1649 N N . VAL B 1 26 ? 9.537 -23.008 9.537 1.00 21.34 6 VAL B N 1
ATOM 1650 C CA . VAL B 1 26 ? 9.987 -23.744 10.759 1.00 20.62 6 VAL B CA 1
ATOM 1651 C C . VAL B 1 26 ? 11.363 -24.308 10.412 1.00 20.35 6 VAL B C 1
ATOM 1652 O O . VAL B 1 26 ? 11.591 -24.741 9.300 1.00 21.56 6 VAL B O 1
ATOM 1656 N N . SER B 1 27 ? 12.286 -24.288 11.333 1.00 19.41 7 SER B N 1
ATOM 1657 C CA . SER B 1 27 ? 13.598 -24.828 11.086 1.00 19.97 7 SER B CA 1
ATOM 1658 C C . SER B 1 27 ? 14.234 -25.357 12.325 1.00 18.20 7 SER B C 1
ATOM 1659 O O . SER B 1 27 ? 13.839 -25.063 13.423 1.00 19.39 7 SER B O 1
ATOM 1662 N N . GLY B 1 28 ? 15.219 -26.189 12.124 1.00 19.17 8 GLY B N 1
ATOM 1663 C CA . GLY B 1 28 ? 16.009 -26.756 13.261 1.00 20.25 8 GLY B CA 1
ATOM 1664 C C . GLY B 1 28 ? 16.866 -27.897 12.828 1.00 20.51 8 GLY B C 1
ATOM 1665 O O . GLY B 1 28 ? 16.873 -28.249 11.645 1.00 21.41 8 GLY B O 1
ATOM 1666 N N . TYR B 1 29 ? 17.635 -28.457 13.756 1.00 21.27 9 TYR B N 1
ATOM 1667 C CA . TYR B 1 29 ? 18.418 -29.646 13.446 1.00 21.19 9 TYR B CA 1
ATOM 1668 C C . TYR B 1 29 ? 17.505 -30.849 13.512 1.00 21.85 9 TYR B C 1
ATOM 1669 O O . TYR B 1 29 ? 16.674 -30.952 14.412 1.00 19.80 9 TYR B O 1
ATOM 1678 N N . LEU B 1 30 ? 17.677 -31.775 12.577 1.00 22.44 10 LEU B N 1
ATOM 1679 C CA . LEU B 1 30 ? 16.958 -33.022 12.599 1.00 23.37 10 LEU B CA 1
ATOM 1680 C C . LEU B 1 30 ? 17.734 -34.038 13.455 1.00 23.99 10 LEU B C 1
ATOM 1681 O O . LEU B 1 30 ? 17.139 -34.988 13.969 1.00 23.52 10 LEU B O 1
ATOM 1686 N N . ALA B 1 31 ? 19.038 -33.823 13.608 1.00 23.37 11 ALA B N 1
ATOM 1687 C CA . ALA B 1 31 ? 19.863 -34.627 14.501 1.00 24.58 11 ALA B CA 1
ATOM 1688 C C . ALA B 1 31 ? 21.187 -33.935 14.662 1.00 25.11 11 ALA B C 1
ATOM 1689 O O . ALA B 1 31 ? 21.586 -33.108 13.793 1.00 25.54 11 ALA B O 1
ATOM 1691 N N . LEU B 1 32 ? 21.900 -34.272 15.715 1.00 23.82 12 LEU B N 1
ATOM 1692 C CA . LEU B 1 32 ? 23.260 -33.783 15.861 1.00 25.02 12 LEU B CA 1
ATOM 1693 C C . LEU B 1 32 ? 24.166 -34.991 15.890 1.00 27.96 12 LEU B C 1
ATOM 1694 O O . LEU B 1 32 ? 23.842 -36.027 16.585 1.00 26.53 12 LEU B O 1
ATOM 1699 N N . TYR B 1 33 ? 25.266 -34.910 15.115 1.00 28.73 13 TYR B N 1
ATOM 1700 C CA . TYR B 1 33 ? 26.166 -36.047 14.962 1.00 30.99 13 TYR B CA 1
ATOM 1701 C C . TYR B 1 33 ? 26.772 -36.345 16.301 1.00 32.21 13 TYR B C 1
ATOM 1702 O O . TYR B 1 33 ? 27.102 -35.384 17.029 1.00 30.88 13 TYR B O 1
ATOM 1711 N N . ASP B 1 34 ? 26.868 -37.641 16.635 1.00 32.78 14 ASP B N 1
ATOM 1712 C CA . ASP B 1 34 ? 27.493 -38.132 17.882 1.00 34.35 14 ASP B CA 1
ATOM 1713 C C . ASP B 1 34 ? 26.718 -37.792 19.159 1.00 33.08 14 ASP B C 1
ATOM 1714 O O . ASP B 1 34 ? 27.274 -37.954 20.255 1.00 35.97 14 ASP B O 1
ATOM 1719 N N . ARG B 1 35 ? 25.508 -37.281 19.076 1.00 29.86 15 ARG B N 1
ATOM 1720 C CA . ARG B 1 35 ? 24.842 -36.829 20.289 1.00 29.32 15 ARG B CA 1
ATOM 1721 C C . ARG B 1 35 ? 23.751 -37.749 20.866 1.00 29.21 15 ARG B C 1
ATOM 1722 O O . ARG B 1 35 ? 23.227 -37.486 21.956 1.00 28.34 15 ARG B O 1
ATOM 1730 N N . ASP B 1 36 ? 23.486 -38.847 20.177 1.00 29.59 16 ASP B N 1
ATOM 1731 C CA . ASP B 1 36 ? 22.410 -39.779 20.510 1.00 31.70 16 ASP B CA 1
ATOM 1732 C C . ASP B 1 36 ? 23.021 -41.126 20.685 1.00 33.42 16 ASP B C 1
ATOM 1733 O O . ASP B 1 36 ? 24.066 -41.384 20.146 1.00 34.70 16 ASP B O 1
ATOM 1738 N N . GLY B 1 37 ? 22.361 -41.985 21.431 1.00 36.32 17 GLY B N 1
ATOM 1739 C CA . GLY B 1 37 ? 22.828 -43.370 21.512 1.00 40.96 17 GLY B CA 1
ATOM 1740 C C . GLY B 1 37 ? 22.126 -44.271 20.513 1.00 43.45 17 GLY B C 1
ATOM 1741 O O . GLY B 1 37 ? 20.979 -44.002 20.112 1.00 44.70 17 GLY B O 1
ATOM 1742 N N . GLY B 1 38 ? 22.849 -45.305 20.091 1.00 45.79 18 GLY B N 1
ATOM 1743 C CA . GLY B 1 38 ? 22.307 -46.532 19.536 1.00 47.47 18 GLY B CA 1
ATOM 1744 C C . GLY B 1 38 ? 21.512 -46.406 18.271 1.00 47.34 18 GLY B C 1
ATOM 1745 O O . GLY B 1 38 ? 22.002 -45.887 17.262 1.00 47.29 18 GLY B O 1
ATOM 1746 N N . GLU B 1 39 ? 20.280 -46.885 18.365 1.00 47.45 19 GLU B N 1
ATOM 1747 C CA . GLU B 1 39 ? 19.292 -46.879 17.288 1.00 49.03 19 GLU B CA 1
ATOM 1748 C C . GLU B 1 39 ? 18.951 -45.476 16.827 1.00 45.33 19 GLU B C 1
ATOM 1749 O O . GLU B 1 39 ? 18.711 -45.282 15.667 1.00 47.58 19 GLU B O 1
ATOM 1751 N N . LEU B 1 40 ? 18.945 -44.496 17.720 1.00 42.98 20 LEU B N 1
ATOM 1752 C CA . LEU B 1 40 ? 18.636 -43.114 17.302 1.00 42.19 20 LEU B CA 1
ATOM 1753 C C . LEU B 1 40 ? 19.745 -42.400 16.541 1.00 38.73 20 LEU B C 1
ATOM 1754 O O . LEU B 1 40 ? 19.452 -41.471 15.796 1.00 36.77 20 LEU B O 1
ATOM 1759 N N . ALA B 1 41 ? 21.002 -42.771 16.767 1.00 38.34 21 ALA B N 1
ATOM 1760 C CA . ALA B 1 41 ? 22.109 -41.985 16.237 1.00 36.36 21 ALA B CA 1
ATOM 1761 C C . ALA B 1 41 ? 21.969 -41.951 14.729 1.00 37.96 21 ALA B C 1
ATOM 1762 O O . ALA B 1 41 ? 21.656 -42.966 14.068 1.00 37.81 21 ALA B O 1
ATOM 1764 N N . LEU B 1 42 ? 22.166 -40.765 14.188 1.00 37.13 22 LEU B N 1
ATOM 1765 C CA . LEU B 1 42 ? 22.283 -40.592 12.767 1.00 38.85 22 LEU B CA 1
ATOM 1766 C C . LEU B 1 42 ? 23.741 -40.263 12.473 1.00 40.45 22 LEU B C 1
ATOM 1767 O O . LEU B 1 42 ? 24.310 -39.316 13.036 1.00 38.61 22 LEU B O 1
ATOM 1772 N N . THR B 1 43 ? 24.363 -41.050 11.600 1.00 40.61 23 THR B N 1
ATOM 1773 C CA . THR B 1 43 ? 25.768 -40.851 11.332 1.00 41.03 23 THR B CA 1
ATOM 1774 C C . THR B 1 43 ? 25.939 -40.004 10.082 1.00 40.29 23 THR B C 1
ATOM 1775 O O . THR B 1 43 ? 25.002 -39.848 9.303 1.00 37.43 23 THR B O 1
ATOM 1779 N N . ARG B 1 44 ? 27.175 -39.548 9.864 1.00 41.72 24 ARG B N 1
ATOM 1780 C CA . ARG B 1 44 ? 27.506 -38.679 8.749 1.00 43.72 24 ARG B CA 1
ATOM 1781 C C . ARG B 1 44 ? 27.298 -39.425 7.451 1.00 45.13 24 ARG B C 1
ATOM 1782 O O . ARG B 1 44 ? 26.851 -38.860 6.468 1.00 43.12 24 ARG B O 1
ATOM 1790 N N . GLU B 1 45 ? 27.592 -40.724 7.497 1.00 48.42 25 GLU B N 1
ATOM 1791 C CA . GLU B 1 45 ? 27.544 -41.599 6.346 1.00 50.42 25 GLU B CA 1
ATOM 1792 C C . GLU B 1 45 ? 26.088 -41.849 5.985 1.00 47.82 25 GLU B C 1
ATOM 1793 O O . GLU B 1 45 ? 25.709 -41.743 4.830 1.00 46.52 25 GLU B O 1
ATOM 1799 N N . ILE B 1 46 ? 25.245 -42.137 6.974 1.00 46.27 26 ILE B N 1
ATOM 1800 C CA . ILE B 1 46 ? 23.830 -42.329 6.675 1.00 46.58 26 ILE B CA 1
ATOM 1801 C C . ILE B 1 46 ? 23.249 -41.052 6.051 1.00 43.54 26 ILE B C 1
ATOM 1802 O O . ILE B 1 46 ? 22.504 -41.110 5.056 1.00 41.30 26 ILE B O 1
ATOM 1807 N N . VAL B 1 47 ? 23.570 -39.898 6.632 1.00 40.94 27 VAL B N 1
ATOM 1808 C CA . VAL B 1 47 ? 22.981 -38.632 6.147 1.00 39.71 27 VAL B CA 1
ATOM 1809 C C . VAL B 1 47 ? 23.415 -38.293 4.702 1.00 41.99 27 VAL B C 1
ATOM 1810 O O . VAL B 1 47 ? 22.602 -37.860 3.859 1.00 40.59 27 VAL B O 1
ATOM 1814 N N . ALA B 1 48 ? 24.700 -38.492 4.427 1.00 44.15 28 ALA B N 1
ATOM 1815 C CA . ALA B 1 48 ? 25.224 -38.361 3.050 1.00 46.63 28 ALA B CA 1
ATOM 1816 C C . ALA B 1 48 ? 24.451 -39.275 2.074 1.00 46.69 28 ALA B C 1
ATOM 1817 O O . ALA B 1 48 ? 24.063 -38.817 1.028 1.00 45.52 28 ALA B O 1
ATOM 1819 N N . ALA B 1 49 ? 24.182 -40.538 2.455 1.00 48.09 29 ALA B N 1
ATOM 1820 C CA . ALA B 1 49 ? 23.410 -41.469 1.604 1.00 48.16 29 ALA B CA 1
ATOM 1821 C C . ALA B 1 49 ? 21.924 -41.060 1.428 1.00 47.04 29 ALA B C 1
ATOM 1822 O O . ALA B 1 49 ? 21.292 -41.319 0.368 1.00 45.72 29 ALA B O 1
ATOM 1824 N N . ALA B 1 50 ? 21.391 -40.383 2.455 1.00 44.58 30 ALA B N 1
ATOM 1825 C CA . ALA B 1 50 ? 19.974 -40.060 2.513 1.00 43.89 30 ALA B CA 1
ATOM 1826 C C . ALA B 1 50 ? 19.613 -38.768 1.772 1.00 43.09 30 ALA B C 1
ATOM 1827 O O . ALA B 1 50 ? 18.449 -38.548 1.469 1.00 41.39 30 ALA B O 1
ATOM 1829 N N . LEU B 1 51 ? 20.605 -37.937 1.450 1.00 43.88 31 LEU B N 1
ATOM 1830 C CA . LEU B 1 51 ? 20.348 -36.608 0.882 1.00 45.05 31 LEU B CA 1
ATOM 1831 C C . LEU B 1 51 ? 20.851 -36.449 -0.548 1.00 47.29 31 LEU B C 1
ATOM 1832 O O . LEU B 1 51 ? 21.940 -36.932 -0.850 1.00 46.68 31 LEU B O 1
ATOM 1837 N N . PRO B 1 52 ? 20.104 -35.748 -1.409 1.00 50.36 32 PRO B N 1
ATOM 1838 C CA . PRO B 1 52 ? 18.811 -35.162 -1.086 1.00 49.03 32 PRO B CA 1
ATOM 1839 C C . PRO B 1 52 ? 17.695 -36.202 -1.052 1.00 48.55 32 PRO B C 1
ATOM 1840 O O . PRO B 1 52 ? 17.818 -37.239 -1.681 1.00 46.92 32 PRO B O 1
ATOM 1844 N N . PRO B 1 53 ? 16.608 -35.920 -0.318 1.00 47.49 33 PRO B N 1
ATOM 1845 C CA . PRO B 1 53 ? 15.501 -36.852 -0.275 1.00 48.86 33 PRO B CA 1
ATOM 1846 C C . PRO B 1 53 ? 14.972 -37.181 -1.671 1.00 51.21 33 PRO B C 1
ATOM 1847 O O . PRO B 1 53 ? 14.863 -36.319 -2.507 1.00 49.63 33 PRO B O 1
ATOM 1851 N N . ALA B 1 54 ? 14.618 -38.429 -1.878 1.00 55.08 34 ALA B N 1
ATOM 1852 C CA . ALA B 1 54 ? 14.132 -38.870 -3.166 1.00 59.28 34 ALA B CA 1
ATOM 1853 C C . ALA B 1 54 ? 12.868 -38.141 -3.585 1.00 58.17 34 ALA B C 1
ATOM 1854 O O . ALA B 1 54 ? 12.614 -37.985 -4.768 1.00 62.99 34 ALA B O 1
ATOM 1856 N N . GLY B 1 55 ? 12.054 -37.734 -2.627 1.00 54.90 35 GLY B N 1
ATOM 1857 C CA . GLY B 1 55 ? 10.901 -36.888 -2.917 1.00 54.44 35 GLY B CA 1
ATOM 1858 C C . GLY B 1 55 ? 10.833 -35.896 -1.772 1.00 51.68 35 GLY B C 1
ATOM 1859 O O . GLY B 1 55 ? 11.520 -36.074 -0.787 1.00 48.89 35 GLY B O 1
ATOM 1860 N N . PRO B 1 56 ? 9.996 -34.860 -1.878 1.00 55.30 36 PRO B N 1
ATOM 1861 C CA . PRO B 1 56 ? 9.886 -33.905 -0.743 1.00 52.45 36 PRO B CA 1
ATOM 1862 C C . PRO B 1 56 ? 9.323 -34.589 0.518 1.00 46.85 36 PRO B C 1
ATOM 1863 O O . PRO B 1 56 ? 8.408 -35.386 0.419 1.00 48.90 36 PRO B O 1
ATOM 1867 N N . LEU B 1 57 ? 9.891 -34.291 1.682 1.00 40.68 37 LEU B N 1
ATOM 1868 C CA . LEU B 1 57 ? 9.444 -34.849 2.951 1.00 35.03 37 LEU B CA 1
ATOM 1869 C C . LEU B 1 57 ? 8.304 -34.035 3.544 1.00 30.95 37 LEU B C 1
ATOM 1870 O O . LEU B 1 57 ? 8.488 -32.866 3.834 1.00 30.00 37 LEU B O 1
ATOM 1875 N N . PRO B 1 58 ? 7.150 -34.641 3.797 1.00 28.97 38 PRO B N 1
ATOM 1876 C CA . PRO B 1 58 ? 6.115 -33.803 4.422 1.00 26.64 38 PRO B CA 1
ATOM 1877 C C . PRO B 1 58 ? 6.347 -33.521 5.883 1.00 23.99 38 PRO B C 1
ATOM 1878 O O . PRO B 1 58 ? 7.144 -34.184 6.569 1.00 23.95 38 PRO B O 1
ATOM 1882 N N . ILE B 1 59 ? 5.630 -32.537 6.356 1.00 22.83 39 ILE B N 1
ATOM 1883 C CA . ILE B 1 59 ? 5.596 -32.177 7.751 1.00 22.80 39 ILE B CA 1
ATOM 1884 C C . ILE B 1 59 ? 4.212 -32.500 8.264 1.00 22.78 39 ILE B C 1
ATOM 1885 O O . ILE B 1 59 ? 3.250 -31.980 7.736 1.00 22.80 39 ILE B O 1
ATOM 1890 N N . ASN B 1 60 ? 4.121 -33.347 9.300 1.00 22.96 40 ASN B N 1
ATOM 1891 C CA . ASN B 1 60 ? 2.834 -33.768 9.847 1.00 22.58 40 ASN B CA 1
ATOM 1892 C C . ASN B 1 60 ? 2.870 -33.522 11.325 1.00 23.87 40 ASN B C 1
ATOM 1893 O O . ASN B 1 60 ? 3.878 -32.991 11.856 1.00 22.14 40 ASN B O 1
ATOM 1898 N N . ILE B 1 61 ? 1.768 -33.852 12.001 1.00 23.31 41 ILE B N 1
ATOM 1899 C CA . ILE B 1 61 ? 1.666 -33.618 13.408 1.00 24.15 41 ILE B CA 1
ATOM 1900 C C . ILE B 1 61 ? 1.766 -34.986 14.104 1.00 27.38 41 ILE B C 1
ATOM 1901 O O . ILE B 1 61 ? 0.922 -35.866 13.859 1.00 26.01 41 ILE B O 1
ATOM 1906 N N . ASP B 1 62 ? 2.787 -35.153 14.952 1.00 30.07 42 ASP B N 1
ATOM 1907 C CA . ASP B 1 62 ? 2.888 -36.343 15.858 1.00 34.60 42 ASP B CA 1
ATOM 1908 C C . ASP B 1 62 ? 2.927 -37.663 15.060 1.00 35.37 42 ASP B C 1
ATOM 1909 O O . ASP B 1 62 ? 2.409 -38.663 15.512 1.00 36.85 42 ASP B O 1
ATOM 1914 N N . HIS B 1 63 ? 3.476 -37.641 13.842 1.00 36.34 43 HIS B N 1
ATOM 1915 C CA . HIS B 1 63 ? 3.584 -38.814 12.940 1.00 35.86 43 HIS B CA 1
ATOM 1916 C C . HIS B 1 63 ? 2.229 -39.324 12.406 1.00 42.35 43 HIS B C 1
ATOM 1917 O O . HIS B 1 63 ? 2.154 -40.345 11.727 1.00 41.79 43 HIS B O 1
ATOM 1924 N N . ARG B 1 64 ? 1.148 -38.606 12.680 1.00 44.22 44 ARG B N 1
ATOM 1925 C CA . ARG B 1 64 ? -0.132 -39.088 12.260 1.00 44.86 44 ARG B CA 1
ATOM 1926 C C . ARG B 1 64 ? -0.206 -39.096 10.757 1.00 43.96 44 ARG B C 1
ATOM 1927 O O . ARG B 1 64 ? 0.226 -38.156 10.128 1.00 43.91 44 ARG B O 1
ATOM 1935 N N . PRO B 1 65 ? -0.772 -40.175 10.178 1.00 45.14 45 PRO B N 1
ATOM 1936 C CA . PRO B 1 65 ? -0.927 -40.193 8.731 1.00 48.98 45 PRO B CA 1
ATOM 1937 C C . PRO B 1 65 ? -2.139 -39.344 8.382 1.00 47.36 45 PRO B C 1
ATOM 1938 O O . PRO B 1 65 ? -3.020 -39.108 9.242 1.00 50.08 45 PRO B O 1
ATOM 1942 N N . ARG B 1 66 ? -2.189 -38.872 7.158 1.00 48.45 46 ARG B N 1
ATOM 1943 C CA . ARG B 1 66 ? -3.314 -38.047 6.745 1.00 49.43 46 ARG B CA 1
ATOM 1944 C C . ARG B 1 66 ? -3.434 -36.727 7.528 1.00 46.28 46 ARG B C 1
ATOM 1945 O O . ARG B 1 66 ? -4.548 -36.232 7.693 1.00 51.76 46 ARG B O 1
ATOM 1953 N N . CYS B 1 67 ? -2.329 -36.182 8.051 1.00 38.33 47 CYS B N 1
ATOM 1954 C CA A CYS B 1 67 ? -2.392 -34.850 8.670 0.50 35.81 47 CYS B CA 1
ATOM 1955 C CA B CYS B 1 67 ? -2.375 -34.885 8.717 0.50 37.08 47 CYS B CA 1
ATOM 1956 C C . CYS B 1 67 ? -1.125 -34.068 8.338 1.00 33.07 47 CYS B C 1
ATOM 1957 O O . CYS B 1 67 ? -0.414 -33.582 9.194 1.00 32.16 47 CYS B O 1
ATOM 1962 N N . ASP B 1 68 ? -0.867 -33.960 7.058 1.00 30.72 48 ASP B N 1
ATOM 1963 C CA . ASP B 1 68 ? 0.211 -33.130 6.581 1.00 29.28 48 ASP B CA 1
ATOM 1964 C C . ASP B 1 68 ? -0.232 -31.685 6.607 1.00 26.67 48 ASP B C 1
ATOM 1965 O O . ASP B 1 68 ? -1.331 -31.365 6.161 1.00 25.69 48 ASP B O 1
ATOM 1970 N N . ILE B 1 69 ? 0.628 -30.840 7.171 1.00 23.02 49 ILE B N 1
ATOM 1971 C CA . ILE B 1 69 ? 0.388 -29.460 7.261 1.00 23.65 49 ILE B CA 1
ATOM 1972 C C . ILE B 1 69 ? 1.491 -28.603 6.568 1.00 23.49 49 ILE B C 1
ATOM 1973 O O . ILE B 1 69 ? 1.377 -27.416 6.550 1.00 22.49 49 ILE B O 1
ATOM 1978 N N . GLY B 1 70 ? 2.490 -29.226 5.974 1.00 22.73 50 GLY B N 1
ATOM 1979 C CA . GLY B 1 70 ? 3.552 -28.519 5.299 1.00 23.25 50 GLY B CA 1
ATOM 1980 C C . GLY B 1 70 ? 4.524 -29.493 4.681 1.00 24.02 50 GLY B C 1
ATOM 1981 O O . GLY B 1 70 ? 4.193 -30.670 4.497 1.00 23.13 50 GLY B O 1
ATOM 1982 N N . ALA B 1 71 ? 5.731 -29.009 4.373 1.00 23.45 51 ALA B N 1
ATOM 1983 C CA . ALA B 1 71 ? 6.752 -29.822 3.769 1.00 23.49 51 ALA B CA 1
ATOM 1984 C C . ALA B 1 71 ? 8.126 -29.188 4.050 1.00 23.89 51 ALA B C 1
ATOM 1985 O O . ALA B 1 71 ? 8.256 -27.962 4.216 1.00 22.67 51 ALA B O 1
ATOM 1987 N N . VAL B 1 72 ? 9.137 -30.035 4.102 1.00 23.02 52 VAL B N 1
ATOM 1988 C CA . VAL B 1 72 ? 10.508 -29.624 4.242 1.00 23.15 52 VAL B CA 1
ATOM 1989 C C . VAL B 1 72 ? 10.880 -29.031 2.925 1.00 25.12 52 VAL B C 1
ATOM 1990 O O . VAL B 1 72 ? 10.661 -29.644 1.894 1.00 25.50 52 VAL B O 1
ATOM 1994 N N . LEU B 1 73 ? 11.386 -27.803 2.929 1.00 25.63 53 LEU B N 1
ATOM 1995 C CA . LEU B 1 73 ? 11.829 -27.147 1.680 1.00 27.82 53 LEU B CA 1
ATOM 1996 C C . LEU B 1 73 ? 13.301 -27.458 1.374 1.00 29.26 53 LEU B C 1
ATOM 1997 O O . LEU B 1 73 ? 13.703 -27.527 0.201 1.00 31.91 53 LEU B O 1
ATOM 2002 N N . ALA B 1 74 ? 14.085 -27.752 2.385 1.00 26.62 54 ALA B N 1
ATOM 2003 C CA . ALA B 1 74 ? 15.471 -28.035 2.133 1.00 27.64 54 ALA B CA 1
ATOM 2004 C C . ALA B 1 74 ? 16.045 -28.700 3.349 1.00 26.64 54 ALA B C 1
ATOM 2005 O O . ALA B 1 74 ? 15.636 -28.387 4.475 1.00 23.33 54 ALA B O 1
ATOM 2007 N N . VAL B 1 75 ? 16.952 -29.644 3.137 1.00 27.14 55 VAL B N 1
ATOM 2008 C CA . VAL B 1 75 ? 17.765 -30.177 4.262 1.00 27.60 55 VAL B CA 1
ATOM 2009 C C . VAL B 1 75 ? 19.221 -29.979 3.951 1.00 29.45 55 VAL B C 1
ATOM 2010 O O . VAL B 1 75 ? 19.641 -30.246 2.821 1.00 29.84 55 VAL B O 1
ATOM 2014 N N . VAL B 1 76 ? 20.025 -29.533 4.902 1.00 29.68 56 VAL B N 1
ATOM 2015 C CA . VAL B 1 76 ? 21.449 -29.341 4.568 1.00 30.87 56 VAL B CA 1
ATOM 2016 C C . VAL B 1 76 ? 22.247 -30.169 5.507 1.00 31.89 56 VAL B C 1
ATOM 2017 O O . VAL B 1 76 ? 21.822 -30.389 6.653 1.00 29.53 56 VAL B O 1
ATOM 2021 N N . ASP B 1 77 ? 23.383 -30.658 5.026 1.00 32.65 57 ASP B N 1
ATOM 2022 C CA . ASP B 1 77 ? 24.276 -31.425 5.888 1.00 35.92 57 ASP B CA 1
ATOM 2023 C C . ASP B 1 77 ? 25.258 -30.457 6.528 1.00 35.37 57 ASP B C 1
ATOM 2024 O O . ASP B 1 77 ? 26.354 -30.298 6.057 1.00 37.17 57 ASP B O 1
ATOM 2029 N N . ASP B 1 78 ? 24.859 -29.825 7.618 1.00 34.52 58 ASP B N 1
ATOM 2030 C CA . ASP B 1 78 ? 25.742 -28.945 8.370 1.00 33.19 58 ASP B CA 1
ATOM 2031 C C . ASP B 1 78 ? 26.821 -29.751 9.075 1.00 34.49 58 ASP B C 1
ATOM 2032 O O . ASP B 1 78 ? 26.686 -30.961 9.282 1.00 32.91 58 ASP B O 1
ATOM 2037 N N . ASP B 1 79 ? 27.890 -29.097 9.483 1.00 34.57 59 ASP B N 1
ATOM 2038 C CA . ASP B 1 79 ? 28.938 -29.814 10.221 1.00 38.70 59 ASP B CA 1
ATOM 2039 C C . ASP B 1 79 ? 28.471 -30.534 11.476 1.00 36.01 59 ASP B C 1
ATOM 2040 O O . ASP B 1 79 ? 29.032 -31.567 11.795 1.00 35.28 59 ASP B O 1
ATOM 2045 N N . ARG B 1 80 ? 27.503 -29.970 12.199 1.00 33.22 60 ARG B N 1
ATOM 2046 C CA . ARG B 1 80 ? 27.078 -30.561 13.463 1.00 33.28 60 ARG B CA 1
ATOM 2047 C C . ARG B 1 80 ? 25.945 -31.573 13.312 1.00 30.12 60 ARG B C 1
ATOM 2048 O O . ARG B 1 80 ? 25.632 -32.288 14.262 1.00 29.08 60 ARG B O 1
ATOM 2056 N N . GLY B 1 81 ? 25.364 -31.639 12.130 1.00 27.81 61 GLY B N 1
ATOM 2057 C CA . GLY B 1 81 ? 24.175 -32.416 11.874 1.00 26.84 61 GLY B CA 1
ATOM 2058 C C . GLY B 1 81 ? 23.340 -31.921 10.714 1.00 26.09 61 GLY B C 1
ATOM 2059 O O . GLY B 1 81 ? 23.543 -30.798 10.218 1.00 26.99 61 GLY B O 1
ATOM 2060 N N . PRO B 1 82 ? 22.382 -32.736 10.282 1.00 25.31 62 PRO B N 1
ATOM 2061 C CA . PRO B 1 82 ? 21.415 -32.339 9.239 1.00 24.55 62 PRO B CA 1
ATOM 2062 C C . PRO B 1 82 ? 20.426 -31.320 9.798 1.00 22.98 62 PRO B C 1
ATOM 2063 O O . PRO B 1 82 ? 19.915 -31.490 10.934 1.00 23.51 62 PRO B O 1
ATOM 2067 N N . PHE B 1 83 ? 20.185 -30.277 9.018 1.00 22.62 63 PHE B N 1
ATOM 2068 C CA . PHE B 1 83 ? 19.400 -29.117 9.407 1.00 21.83 63 PHE B CA 1
ATOM 2069 C C . PHE B 1 83 ? 18.361 -28.870 8.317 1.00 22.02 63 PHE B C 1
ATOM 2070 O O . PHE B 1 83 ? 18.673 -28.902 7.119 1.00 22.15 63 PHE B O 1
ATOM 2078 N N . PHE B 1 84 ? 17.134 -28.594 8.716 1.00 20.51 64 PHE B N 1
ATOM 2079 C CA . PHE B 1 84 ? 16.046 -28.369 7.770 1.00 20.24 64 PHE B CA 1
ATOM 2080 C C . PHE B 1 84 ? 15.387 -27.046 7.935 1.00 19.55 64 PHE B C 1
ATOM 2081 O O . PHE B 1 84 ? 15.489 -26.397 9.003 1.00 19.39 64 PHE B O 1
ATOM 2089 N N . LEU B 1 85 ? 14.737 -26.650 6.848 1.00 20.07 65 LEU B N 1
ATOM 2090 C CA . LEU B 1 85 ? 13.815 -25.509 6.738 1.00 20.14 65 LEU B CA 1
ATOM 2091 C C . LEU B 1 85 ? 12.539 -26.004 6.115 1.00 20.18 65 LEU B C 1
ATOM 2092 O O . LEU B 1 85 ? 12.537 -26.605 5.029 1.00 21.02 65 LEU B O 1
ATOM 2097 N N . GLY B 1 86 ? 11.433 -25.753 6.792 1.00 20.45 66 GLY B N 1
ATOM 2098 C CA . GLY B 1 86 ? 10.138 -26.174 6.321 1.00 21.29 66 GLY B CA 1
ATOM 2099 C C . GLY B 1 86 ? 9.160 -25.039 6.210 1.00 21.18 66 GLY B C 1
ATOM 2100 O O . GLY B 1 86 ? 9.400 -23.939 6.742 1.00 20.19 66 GLY B O 1
ATOM 2101 N N . VAL B 1 87 ? 8.067 -25.298 5.499 1.00 21.21 67 VAL B N 1
ATOM 2102 C CA . VAL B 1 87 ? 6.953 -24.397 5.461 1.00 22.53 67 VAL B CA 1
ATOM 2103 C C . VAL B 1 87 ? 5.746 -25.123 6.058 1.00 22.13 67 VAL B C 1
ATOM 2104 O O . VAL B 1 87 ? 5.592 -26.326 5.882 1.00 21.61 67 VAL B O 1
ATOM 2108 N N . VAL B 1 88 ? 4.911 -24.374 6.780 1.00 21.33 68 VAL B N 1
ATOM 2109 C CA . VAL B 1 88 ? 3.652 -24.879 7.344 1.00 21.74 68 VAL B CA 1
ATOM 2110 C C . VAL B 1 88 ? 2.604 -23.894 6.849 1.00 22.69 68 VAL B C 1
ATOM 2111 O O . VAL B 1 88 ? 2.741 -22.670 7.051 1.00 21.92 68 VAL B O 1
ATOM 2115 N N . ASN B 1 89 ? 1.617 -24.393 6.117 1.00 21.85 69 ASN B N 1
ATOM 2116 C CA . ASN B 1 89 ? 0.612 -23.500 5.602 1.00 23.32 69 ASN B CA 1
ATOM 2117 C C . ASN B 1 89 ? -0.690 -24.222 5.497 1.00 23.94 69 ASN B C 1
ATOM 2118 O O . ASN B 1 89 ? -1.063 -24.654 4.403 1.00 26.98 69 ASN B O 1
ATOM 2123 N N . CYS B 1 90 ? -1.364 -24.339 6.628 1.00 24.00 70 CYS B N 1
ATOM 2124 C CA . CYS B 1 90 ? -2.654 -24.976 6.781 1.00 25.14 70 CYS B CA 1
ATOM 2125 C C . CYS B 1 90 ? -3.588 -23.899 7.288 1.00 27.02 70 CYS B C 1
ATOM 2126 O O . CYS B 1 90 ? -3.543 -23.562 8.454 1.00 22.85 70 CYS B O 1
ATOM 2129 N N . PRO B 1 91 ? -4.480 -23.399 6.434 1.00 30.44 71 PRO B N 1
ATOM 2130 C CA . PRO B 1 91 ? -5.349 -22.294 6.862 1.00 34.46 71 PRO B CA 1
ATOM 2131 C C . PRO B 1 91 ? -6.169 -22.602 8.112 1.00 35.41 71 PRO B C 1
ATOM 2132 O O . PRO B 1 91 ? -6.349 -21.743 8.964 1.00 40.19 71 PRO B O 1
ATOM 2136 N N . GLN B 1 92 ? -6.551 -23.844 8.311 1.00 34.39 72 GLN B N 1
ATOM 2137 C CA . GLN B 1 92 ? -7.451 -24.152 9.409 1.00 34.73 72 GLN B CA 1
ATOM 2138 C C . GLN B 1 92 ? -6.732 -24.194 10.791 1.00 36.74 72 GLN B C 1
ATOM 2139 O O . GLN B 1 92 ? -7.358 -24.153 11.834 1.00 33.50 72 GLN B O 1
ATOM 2145 N N . LEU B 1 93 ? -5.403 -24.252 10.781 1.00 34.96 73 LEU B N 1
ATOM 2146 C CA . LEU B 1 93 ? -4.642 -24.403 11.987 1.00 32.48 73 LEU B CA 1
ATOM 2147 C C . LEU B 1 93 ? -4.852 -23.241 12.936 1.00 31.73 73 LEU B C 1
ATOM 2148 O O . LEU B 1 93 ? -5.003 -23.435 14.134 1.00 28.89 73 LEU B O 1
ATOM 2153 N N . GLY B 1 94 ? -4.904 -22.038 12.377 1.00 30.30 74 GLY B N 1
ATOM 2154 C CA . GLY B 1 94 ? -4.977 -20.827 13.178 1.00 30.68 74 GLY B CA 1
ATOM 2155 C C . GLY B 1 94 ? -6.337 -20.755 13.823 1.00 30.97 74 GLY B C 1
ATOM 2156 O O . GLY B 1 94 ? -6.477 -20.404 14.977 1.00 30.24 74 GLY B O 1
ATOM 2157 N N . ALA B 1 95 ? -7.330 -21.121 13.036 1.00 30.88 75 ALA B N 1
ATOM 2158 C CA . ALA B 1 95 ? -8.711 -21.140 13.455 1.00 32.21 75 ALA B CA 1
ATOM 2159 C C . ALA B 1 95 ? -8.937 -22.147 14.628 1.00 30.59 75 ALA B C 1
ATOM 2160 O O . ALA B 1 95 ? -9.614 -21.837 15.632 1.00 30.54 75 ALA B O 1
ATOM 2162 N N . VAL B 1 96 ? -8.411 -23.357 14.456 1.00 27.98 76 VAL B N 1
ATOM 2163 C CA . VAL B 1 96 ? -8.580 -24.431 15.467 1.00 26.90 76 VAL B CA 1
ATOM 2164 C C . VAL B 1 96 ? -7.883 -24.018 16.755 1.00 26.75 76 VAL B C 1
ATOM 2165 O O . VAL B 1 96 ? -8.475 -24.126 17.854 1.00 25.84 76 VAL B O 1
ATOM 2169 N N . LEU B 1 97 ? -6.655 -23.507 16.633 1.00 26.35 77 LEU B N 1
ATOM 2170 C CA . LEU B 1 97 ? -5.912 -23.086 17.809 1.00 26.89 77 LEU B CA 1
ATOM 2171 C C . LEU B 1 97 ? -6.535 -21.913 18.511 1.00 29.31 77 LEU B C 1
ATOM 2172 O O . LEU B 1 97 ? -6.624 -21.884 19.761 1.00 30.87 77 LEU B O 1
ATOM 2177 N N . ALA B 1 98 ? -7.040 -20.988 17.760 1.00 29.18 78 ALA B N 1
ATOM 2178 C CA . ALA B 1 98 ? -7.589 -19.799 18.388 1.00 34.31 78 ALA B CA 1
ATOM 2179 C C . ALA B 1 98 ? -8.899 -20.147 19.101 1.00 35.57 78 ALA B C 1
ATOM 2180 O O . ALA B 1 98 ? -9.219 -19.628 20.169 1.00 34.32 78 ALA B O 1
ATOM 2182 N N . ARG B 1 99 ? -9.656 -21.072 18.522 1.00 35.99 79 ARG B N 1
ATOM 2183 C CA . ARG B 1 99 ? -10.909 -21.481 19.141 1.00 33.97 79 ARG B CA 1
ATOM 2184 C C . ARG B 1 99 ? -10.634 -22.222 20.484 1.00 31.32 79 ARG B C 1
ATOM 2185 O O . ARG B 1 99 ? -11.447 -22.199 21.358 1.00 30.78 79 ARG B O 1
ATOM 2193 N N . ALA B 1 100 ? -9.486 -22.866 20.624 1.00 28.73 80 ALA B N 1
ATOM 2194 C CA . ALA B 1 100 ? -9.182 -23.651 21.805 1.00 28.80 80 ALA B CA 1
ATOM 2195 C C . ALA B 1 100 ? -8.831 -22.811 23.001 1.00 31.00 80 ALA B C 1
ATOM 2196 O O . ALA B 1 100 ? -9.093 -23.241 24.096 1.00 28.74 80 ALA B O 1
ATOM 2198 N N . VAL B 1 101 ? -8.181 -21.656 22.811 1.00 33.81 81 VAL B N 1
ATOM 2199 C CA . VAL B 1 101 ? -7.749 -20.864 23.981 1.00 36.72 81 VAL B CA 1
ATOM 2200 C C . VAL B 1 101 ? -8.862 -20.083 24.607 1.00 38.24 81 VAL B C 1
ATOM 2201 O O . VAL B 1 101 ? -9.693 -19.498 23.926 1.00 40.01 81 VAL B O 1
ATOM 2205 N N . GLY B 1 102 ? -8.837 -20.064 25.932 1.00 43.40 82 GLY B N 1
ATOM 2206 C CA . GLY B 1 102 ? -9.812 -19.310 26.702 1.00 48.20 82 GLY B CA 1
ATOM 2207 C C . GLY B 1 102 ? -9.826 -17.852 26.257 1.00 49.82 82 GLY B C 1
ATOM 2208 O O . GLY B 1 102 ? -8.827 -17.368 25.705 1.00 51.65 82 GLY B O 1
ATOM 2209 N N . PRO B 1 103 ? -10.932 -17.136 26.530 1.00 52.35 83 PRO B N 1
ATOM 2210 C CA . PRO B 1 103 ? -11.119 -15.729 26.078 1.00 53.89 83 PRO B CA 1
ATOM 2211 C C . PRO B 1 103 ? -10.049 -14.726 26.586 1.00 53.30 83 PRO B C 1
ATOM 2212 O O . PRO B 1 103 ? -9.645 -13.822 25.824 1.00 53.23 83 PRO B O 1
ATOM 2216 N N . ASP B 1 104 ? -9.596 -14.900 27.834 1.00 51.02 84 ASP B N 1
ATOM 2217 C CA . ASP B 1 104 ? -8.579 -14.036 28.410 1.00 51.76 84 ASP B CA 1
ATOM 2218 C C . ASP B 1 104 ? -7.186 -14.691 28.417 1.00 49.88 84 ASP B C 1
ATOM 2219 O O . ASP B 1 104 ? -6.386 -14.463 29.334 1.00 53.67 84 ASP B O 1
ATOM 2221 N N . PHE B 1 105 ? -6.888 -15.521 27.423 1.00 45.38 85 PHE B N 1
ATOM 2222 C CA . PHE B 1 105 ? -5.604 -16.215 27.380 1.00 39.62 85 PHE B CA 1
ATOM 2223 C C . PHE B 1 105 ? -4.447 -15.258 27.150 1.00 36.38 85 PHE B C 1
ATOM 2224 O O . PHE B 1 105 ? -3.410 -15.387 27.778 1.00 36.11 85 PHE B O 1
ATOM 2232 N N . PHE B 1 106 ? -4.605 -14.341 26.224 1.00 35.42 86 PHE B N 1
ATOM 2233 C CA . PHE B 1 106 ? -3.534 -13.367 25.962 1.00 37.59 86 PHE B CA 1
ATOM 2234 C C . PHE B 1 106 ? -3.609 -12.074 26.810 1.00 41.99 86 PHE B C 1
ATOM 2235 O O . PHE B 1 106 ? -2.794 -11.175 26.637 1.00 44.35 86 PHE B O 1
ATOM 2243 N N . GLY B 1 107 ? -4.571 -11.992 27.732 1.00 44.72 87 GLY B N 1
ATOM 2244 C CA . GLY B 1 107 ? -4.747 -10.834 28.600 1.00 44.97 87 GLY B CA 1
ATOM 2245 C C . GLY B 1 107 ? -4.975 -9.540 27.857 1.00 48.82 87 GLY B C 1
ATOM 2246 O O . GLY B 1 107 ? -5.832 -9.467 26.952 1.00 46.04 87 GLY B O 1
ATOM 2247 N N . ASP B 1 108 ? -4.207 -8.517 28.254 1.00 51.06 88 ASP B N 1
ATOM 2248 C CA . ASP B 1 108 ? -4.239 -7.206 27.595 1.00 55.17 88 ASP B CA 1
ATOM 2249 C C . ASP B 1 108 ? -3.529 -7.161 26.227 1.00 54.38 88 ASP B C 1
ATOM 2250 O O . ASP B 1 108 ? -3.795 -6.253 25.423 1.00 53.53 88 ASP B O 1
ATOM 2255 N N . MET B 1 109 ? -2.642 -8.120 25.972 1.00 50.79 89 MET B N 1
ATOM 2256 C CA . MET B 1 109 ? -1.851 -8.124 24.738 1.00 51.53 89 MET B CA 1
ATOM 2257 C C . MET B 1 109 ? -2.660 -7.884 23.467 1.00 49.64 89 MET B C 1
ATOM 2258 O O . MET B 1 109 ? -3.720 -8.417 23.317 1.00 50.85 89 MET B O 1
ATOM 2263 N N . ARG B 1 110 ? -2.175 -7.047 22.568 1.00 48.37 90 ARG B N 1
ATOM 2264 C CA . ARG B 1 110 ? -2.733 -6.995 21.228 1.00 49.56 90 ARG B CA 1
ATOM 2265 C C . ARG B 1 110 ? -1.776 -7.723 20.308 1.00 50.18 90 ARG B C 1
ATOM 2266 O O . ARG B 1 110 ? -0.596 -7.374 20.266 1.00 49.22 90 ARG B O 1
ATOM 2274 N N . LEU B 1 111 ? -2.266 -8.731 19.591 1.00 46.48 91 LEU B N 1
ATOM 2275 C CA . LEU B 1 111 ? -1.459 -9.467 18.637 1.00 45.32 91 LEU B CA 1
ATOM 2276 C C . LEU B 1 111 ? -2.184 -9.724 17.312 1.00 43.24 91 LEU B C 1
ATOM 2277 O O . LEU B 1 111 ? -3.380 -9.924 17.276 1.00 46.27 91 LEU B O 1
ATOM 2282 N N . SER B 1 112 ? -1.450 -9.746 16.216 1.00 40.84 92 SER B N 1
ATOM 2283 C CA . SER B 1 112 ? -2.023 -10.119 14.937 1.00 40.65 92 SER B CA 1
ATOM 2284 C C . SER B 1 112 ? -2.404 -11.616 14.959 1.00 40.51 92 SER B C 1
ATOM 2285 O O . SER B 1 112 ? -1.986 -12.398 15.845 1.00 33.61 92 SER B O 1
ATOM 2288 N N . ASP B 1 113 ? -3.204 -11.993 13.985 1.00 36.68 93 ASP B N 1
ATOM 2289 C CA . ASP B 1 113 ? -3.568 -13.359 13.820 1.00 39.49 93 ASP B CA 1
ATOM 2290 C C . ASP B 1 113 ? -2.320 -14.169 13.586 1.00 33.93 93 ASP B C 1
ATOM 2291 O O . ASP B 1 113 ? -2.116 -15.202 14.215 1.00 29.97 93 ASP B O 1
ATOM 2296 N N . GLU B 1 114 ? -1.450 -13.654 12.739 1.00 32.09 94 GLU B N 1
ATOM 2297 C CA . GLU B 1 114 ? -0.225 -14.346 12.468 1.00 34.03 94 GLU B CA 1
ATOM 2298 C C . GLU B 1 114 ? 0.618 -14.536 13.771 1.00 29.56 94 GLU B C 1
ATOM 2299 O O . GLU B 1 114 ? 1.139 -15.617 13.988 1.00 25.32 94 GLU B O 1
ATOM 2305 N N . GLU B 1 115 ? 0.715 -13.513 14.625 1.00 27.82 95 GLU B N 1
ATOM 2306 C CA . GLU B 1 115 ? 1.498 -13.626 15.841 1.00 26.99 95 GLU B CA 1
ATOM 2307 C C . GLU B 1 115 ? 0.855 -14.578 16.876 1.00 26.28 95 GLU B C 1
ATOM 2308 O O . GLU B 1 115 ? 1.578 -15.257 17.566 1.00 23.93 95 GLU B O 1
ATOM 2314 N N . ARG B 1 116 ? -0.466 -14.590 17.037 1.00 27.65 96 ARG B N 1
ATOM 2315 C CA . ARG B 1 116 ? -1.087 -15.584 17.925 1.00 30.17 96 ARG B CA 1
ATOM 2316 C C . ARG B 1 116 ? -0.809 -17.027 17.482 1.00 26.59 96 ARG B C 1
ATOM 2317 O O . ARG B 1 116 ? -0.422 -17.896 18.288 1.00 26.26 96 ARG B O 1
ATOM 2325 N N . LEU B 1 117 ? -0.982 -17.263 16.210 1.00 27.54 97 LEU B N 1
ATOM 2326 C CA . LEU B 1 117 ? -0.672 -18.538 15.619 1.00 27.68 97 LEU B CA 1
ATOM 2327 C C . LEU B 1 117 ? 0.740 -18.923 15.900 1.00 26.02 97 LEU B C 1
ATOM 2328 O O . LEU B 1 117 ? 0.946 -20.033 16.364 1.00 24.46 97 LEU B O 1
ATOM 2333 N N . LEU B 1 118 ? 1.701 -18.025 15.635 1.00 23.97 98 LEU B N 1
ATOM 2334 C CA . LEU B 1 118 ? 3.094 -18.340 15.904 1.00 21.78 98 LEU B CA 1
ATOM 2335 C C . LEU B 1 118 ? 3.333 -18.672 17.380 1.00 22.16 98 LEU B C 1
ATOM 2336 O O . LEU B 1 118 ? 4.088 -19.597 17.672 1.00 20.21 98 LEU B O 1
ATOM 2341 N N . TYR B 1 119 ? 2.709 -17.929 18.295 1.00 22.79 99 TYR B N 1
ATOM 2342 C CA . TYR B 1 119 ? 2.878 -18.198 19.725 1.00 22.19 99 TYR B CA 1
ATOM 2343 C C . TYR B 1 119 ? 2.339 -19.566 20.131 1.00 21.44 99 TYR B C 1
ATOM 2344 O O . TYR B 1 119 ? 3.021 -20.349 20.814 1.00 19.97 99 TYR B O 1
ATOM 2353 N N . LEU B 1 120 ? 1.121 -19.870 19.699 1.00 21.23 100 LEU B N 1
ATOM 2354 C CA . LEU B 1 120 ? 0.514 -21.133 20.037 1.00 22.43 100 LEU B CA 1
ATOM 2355 C C . LEU B 1 120 ? 1.246 -22.342 19.431 1.00 22.53 100 LEU B C 1
ATOM 2356 O O . LEU B 1 120 ? 1.456 -23.352 20.084 1.00 20.25 100 LEU B O 1
ATOM 2361 N N . LEU B 1 121 ? 1.686 -22.222 18.195 1.00 22.33 101 LEU B N 1
ATOM 2362 C CA . LEU B 1 121 ? 2.404 -23.299 17.556 1.00 23.11 101 LEU B CA 1
ATOM 2363 C C . LEU B 1 121 ? 3.721 -23.521 18.152 1.00 22.82 101 LEU B C 1
ATOM 2364 O O . LEU B 1 121 ? 4.101 -24.647 18.305 1.00 20.83 101 LEU B O 1
ATOM 2369 N N . SER B 1 122 ? 4.430 -22.435 18.439 1.00 21.83 102 SER B N 1
ATOM 2370 C CA . SER B 1 122 ? 5.710 -22.501 19.089 1.00 22.05 102 SER B CA 1
ATOM 2371 C C . SER B 1 122 ? 5.663 -23.244 20.404 1.00 22.63 102 SER B C 1
ATOM 2372 O O . SER B 1 122 ? 6.616 -23.975 20.779 1.00 23.40 102 SER B O 1
ATOM 2375 N N . ASN B 1 123 ? 4.601 -23.008 21.153 1.00 19.06 103 ASN B N 1
ATOM 2376 C CA . ASN B 1 123 ? 4.517 -23.630 22.443 1.00 20.56 103 ASN B CA 1
ATOM 2377 C C . ASN B 1 123 ? 3.798 -24.957 22.481 1.00 19.38 103 ASN B C 1
ATOM 2378 O O . ASN B 1 123 ? 4.048 -25.730 23.377 1.00 20.59 103 ASN B O 1
ATOM 2383 N N . TYR B 1 124 ? 2.901 -25.211 21.541 1.00 17.91 104 TYR B N 1
ATOM 2384 C CA . TYR B 1 124 ? 2.217 -26.504 21.468 1.00 18.16 104 TYR B CA 1
ATOM 2385 C C . TYR B 1 124 ? 3.091 -27.580 20.844 1.00 18.47 104 TYR B C 1
ATOM 2386 O O . TYR B 1 124 ? 3.051 -28.755 21.226 1.00 15.82 104 TYR B O 1
ATOM 2395 N N . LEU B 1 125 ? 3.892 -27.179 19.849 1.00 20.16 105 LEU B N 1
ATOM 2396 C CA . LEU B 1 125 ? 4.728 -28.144 19.070 1.00 19.90 105 LEU B CA 1
ATOM 2397 C C . LEU B 1 125 ? 6.179 -27.599 18.951 1.00 18.95 105 LEU B C 1
ATOM 2398 O O . LEU B 1 125 ? 6.646 -27.236 17.881 1.00 17.65 105 LEU B O 1
ATOM 2403 N N . PRO B 1 126 ? 6.884 -27.517 20.069 1.00 18.47 106 PRO B N 1
ATOM 2404 C CA . PRO B 1 126 ? 8.210 -26.862 20.031 1.00 17.92 106 PRO B CA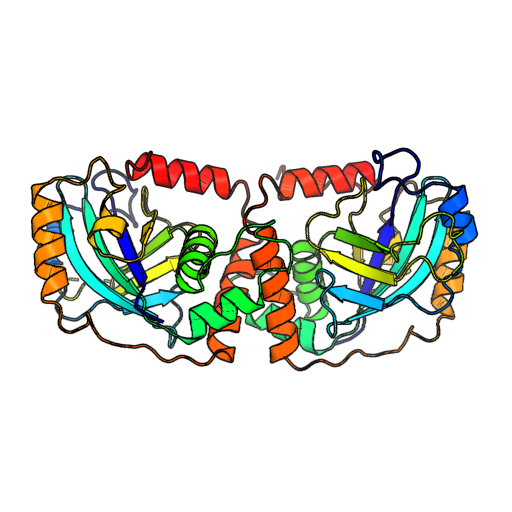 1
ATOM 2405 C C . PRO B 1 126 ? 9.347 -27.691 19.464 1.00 18.75 106 PRO B C 1
ATOM 2406 O O . PRO B 1 126 ? 10.465 -27.198 19.423 1.00 18.10 106 PRO B O 1
ATOM 2410 N N . SER B 1 127 ? 9.103 -28.936 19.025 1.00 19.37 107 SER B N 1
ATOM 2411 C CA . SER B 1 127 ? 10.180 -29.821 18.540 1.00 18.45 107 SER B CA 1
ATOM 2412 C C . SER B 1 127 ? 9.817 -30.527 17.247 1.00 18.45 107 SER B C 1
ATOM 2413 O O . SER B 1 127 ? 8.679 -30.511 16.764 1.00 16.62 107 SER B O 1
ATOM 2416 N N . ALA B 1 128 ? 10.851 -31.098 16.658 1.00 18.81 108 ALA B N 1
ATOM 2417 C CA . ALA B 1 128 ? 10.718 -31.918 15.456 1.00 19.97 108 ALA B CA 1
ATOM 2418 C C . ALA B 1 128 ? 11.296 -33.306 15.658 1.00 20.70 108 ALA B C 1
ATOM 2419 O O . ALA B 1 128 ? 12.107 -33.563 16.531 1.00 20.30 108 ALA B O 1
ATOM 2421 N N . SER B 1 129 ? 10.747 -34.231 14.879 1.00 21.76 109 SER B N 1
ATOM 2422 C CA . SER B 1 129 ? 11.138 -35.613 14.901 1.00 22.30 109 SER B CA 1
ATOM 2423 C C . SER B 1 129 ? 11.219 -36.203 13.467 1.00 22.65 109 SER B C 1
ATOM 2424 O O . SER B 1 129 ? 10.206 -36.380 12.772 1.00 21.17 109 SER B O 1
ATOM 2427 N N . LEU B 1 130 ? 12.429 -36.580 13.066 1.00 24.20 110 LEU B N 1
ATOM 2428 C CA . LEU B 1 130 ? 12.648 -37.154 11.755 1.00 24.08 110 LEU B CA 1
ATOM 2429 C C . LEU B 1 130 ? 12.430 -38.675 11.776 1.00 27.36 110 LEU B C 1
ATOM 2430 O O . LEU B 1 130 ? 13.152 -39.427 12.453 1.00 25.32 110 LEU B O 1
ATOM 2435 N N . SER B 1 131 ? 11.539 -39.096 10.903 1.00 26.73 111 SER B N 1
ATOM 2436 C CA . SER B 1 131 ? 11.159 -40.455 10.848 1.00 31.07 111 SER B CA 1
ATOM 2437 C C . SER B 1 131 ? 11.733 -41.052 9.566 1.00 30.97 111 SER B C 1
ATOM 2438 O O . SER B 1 131 ? 11.810 -40.381 8.530 1.00 31.77 111 SER B O 1
ATOM 2441 N N . SER B 1 132 ? 12.220 -42.268 9.688 1.00 33.67 112 SER B N 1
ATOM 2442 C CA . SER B 1 132 ? 12.931 -42.992 8.637 1.00 37.38 112 SER B CA 1
ATOM 2443 C C . SER B 1 132 ? 12.274 -44.321 8.400 1.00 38.57 112 SER B C 1
ATOM 2444 O O . SER B 1 132 ? 11.698 -44.884 9.316 1.00 40.73 112 SER B O 1
ATOM 2447 N N . ARG B 1 133 ? 12.404 -44.847 7.189 1.00 40.54 113 ARG B N 1
ATOM 2448 C CA . ARG B 1 133 ? 11.929 -46.196 6.868 1.00 44.52 113 ARG B CA 1
ATOM 2449 C C . ARG B 1 133 ? 12.742 -47.214 7.652 1.00 45.14 113 ARG B C 1
ATOM 2450 O O . ARG B 1 133 ? 13.940 -47.027 7.858 1.00 43.72 113 ARG B O 1
ATOM 2458 N N . ARG B 1 134 ? 12.092 -48.290 8.076 1.00 46.41 114 ARG B N 1
ATOM 2459 C CA . ARG B 1 134 ? 12.785 -49.402 8.701 1.00 47.85 114 ARG B CA 1
ATOM 2460 C C . ARG B 1 134 ? 13.427 -50.237 7.603 1.00 48.22 114 ARG B C 1
ATOM 2461 O O . ARG B 1 134 ? 12.720 -50.825 6.834 1.00 50.91 114 ARG B O 1
ATOM 2463 N N . LEU B 1 135 ? 14.756 -50.269 7.518 1.00 50.09 115 LEU B N 1
ATOM 2464 C CA . LEU B 1 135 ? 15.474 -51.028 6.477 1.00 52.15 115 LEU B CA 1
ATOM 2465 C C . LEU B 1 135 ? 15.654 -52.467 6.895 1.00 54.91 115 LEU B C 1
ATOM 2466 O O . LEU B 1 135 ? 15.864 -52.751 8.072 1.00 54.83 115 LEU B O 1
ATOM 2471 N N . ALA B 1 136 ? 15.611 -53.359 5.902 1.00 55.75 116 ALA B N 1
ATOM 2472 C CA . ALA B 1 136 ? 15.671 -54.784 6.107 1.00 57.02 116 ALA B CA 1
ATOM 2473 C C . ALA B 1 136 ? 17.096 -55.213 6.430 1.00 58.18 116 ALA B C 1
ATOM 2474 O O . ALA B 1 136 ? 18.034 -54.456 6.238 1.00 56.08 116 ALA B O 1
ATOM 2476 N N . PRO B 1 137 ? 17.265 -56.466 6.883 1.00 60.39 117 PRO B N 1
ATOM 2477 C CA . PRO B 1 137 ? 18.627 -56.943 7.132 1.00 62.67 117 PRO B CA 1
ATOM 2478 C C . PRO B 1 137 ? 19.521 -56.859 5.875 1.00 64.91 117 PRO B C 1
ATOM 2479 O O . PRO B 1 137 ? 19.264 -57.544 4.870 1.00 64.54 117 PRO B O 1
ATOM 2483 N N . GLY B 1 138 ? 20.538 -55.995 5.946 1.00 66.01 118 GLY B N 1
ATOM 2484 C CA . GLY B 1 138 ? 21.520 -55.819 4.863 1.00 68.42 118 GLY B CA 1
ATOM 2485 C C . GLY B 1 138 ? 21.073 -54.921 3.721 1.00 66.51 118 GLY B C 1
ATOM 2486 O O . GLY B 1 138 ? 21.653 -54.965 2.634 1.00 66.95 118 GLY B O 1
ATOM 2487 N N . GLU B 1 139 ? 20.026 -54.129 3.959 1.00 64.59 119 GLU B N 1
ATOM 2488 C CA . GLU B 1 139 ? 19.523 -53.181 2.970 1.00 63.48 119 GLU B CA 1
ATOM 2489 C C . GLU B 1 139 ? 20.278 -51.901 3.192 1.00 61.74 119 GLU B C 1
ATOM 2490 O O . GLU B 1 139 ? 20.353 -51.419 4.314 1.00 62.62 119 GLU B O 1
ATOM 2496 N N . ALA B 1 140 ? 20.850 -51.350 2.129 1.00 62.71 120 ALA B N 1
ATOM 2497 C CA . ALA B 1 140 ? 21.652 -50.135 2.242 1.00 60.67 120 ALA B CA 1
ATOM 2498 C C . ALA B 1 140 ? 20.775 -48.881 2.285 1.00 58.29 120 ALA B C 1
ATOM 2499 O O . ALA B 1 140 ? 19.738 -48.817 1.619 1.00 56.08 120 ALA B O 1
ATOM 2501 N N . PRO B 1 141 ? 21.173 -47.882 3.097 1.00 57.93 121 PRO B N 1
ATOM 2502 C CA . PRO B 1 141 ? 20.528 -46.563 3.023 1.00 56.53 121 PRO B CA 1
ATOM 2503 C C . PRO B 1 141 ? 20.682 -45.884 1.682 1.00 56.46 121 PRO B C 1
ATOM 2504 O O . PRO B 1 141 ? 21.735 -45.930 1.077 1.00 61.99 121 PRO B O 1
ATOM 2508 N N . ASP B 1 142 ? 19.615 -45.258 1.235 1.00 55.79 122 ASP B N 1
ATOM 2509 C CA . ASP B 1 142 ? 19.633 -44.414 0.061 1.00 56.60 122 ASP B CA 1
ATOM 2510 C C . ASP B 1 142 ? 18.718 -43.193 0.295 1.00 55.38 122 ASP B C 1
ATOM 2511 O O . ASP B 1 142 ? 18.237 -42.932 1.441 1.00 54.83 122 ASP B O 1
ATOM 2516 N N . GLU B 1 143 ? 18.408 -42.500 -0.796 1.00 53.11 123 GLU B N 1
ATOM 2517 C CA . GLU B 1 143 ? 17.515 -41.362 -0.753 1.00 51.63 123 GLU B CA 1
ATOM 2518 C C . GLU B 1 143 ? 16.059 -41.646 -0.417 1.00 47.91 123 GLU B C 1
ATOM 2519 O O . GLU B 1 143 ? 15.302 -40.696 -0.286 1.00 45.85 123 GLU B O 1
ATOM 2525 N N . THR B 1 144 ? 15.637 -42.902 -0.307 1.00 46.11 124 THR B N 1
ATOM 2526 C CA . THR B 1 144 ? 14.294 -43.183 0.208 1.00 45.05 124 THR B CA 1
ATOM 2527 C C . THR B 1 144 ? 14.252 -43.327 1.733 1.00 42.97 124 THR B C 1
ATOM 2528 O O . THR B 1 144 ? 13.195 -43.588 2.291 1.00 42.44 124 THR B O 1
ATOM 2532 N N . LEU B 1 145 ? 15.379 -43.120 2.411 1.00 41.48 125 LEU B N 1
ATOM 2533 C CA . LEU B 1 145 ? 15.457 -43.459 3.817 1.00 40.02 125 LEU B CA 1
ATOM 2534 C C . LEU B 1 145 ? 14.489 -42.571 4.639 1.00 38.32 125 LEU B C 1
ATOM 2535 O O . LEU B 1 145 ? 13.664 -43.085 5.388 1.00 39.96 125 LEU B O 1
ATOM 2540 N N . PHE B 1 146 ? 14.596 -41.264 4.472 1.00 37.67 126 PHE B N 1
ATOM 2541 C CA . PHE B 1 146 ? 13.803 -40.290 5.274 1.00 36.57 126 PHE B CA 1
ATOM 2542 C C . PHE B 1 146 ? 12.355 -40.260 4.828 1.00 35.40 126 PHE B C 1
ATOM 2543 O O . PHE B 1 146 ? 12.081 -40.202 3.617 1.00 37.23 126 PHE B O 1
ATOM 2551 N N . ALA B 1 147 ? 11.430 -40.374 5.770 1.00 32.32 127 ALA B N 1
ATOM 2552 C CA . ALA B 1 147 ? 10.020 -40.458 5.403 1.00 31.79 127 ALA B CA 1
ATOM 2553 C C . ALA B 1 147 ? 9.288 -39.154 5.663 1.00 30.40 127 ALA B C 1
ATOM 2554 O O . ALA B 1 147 ? 8.564 -38.615 4.796 1.00 29.31 127 ALA B O 1
ATOM 2556 N N . HIS B 1 148 ? 9.474 -38.595 6.851 1.00 28.92 128 HIS B N 1
ATOM 2557 C CA . HIS B 1 148 ? 8.742 -37.402 7.161 1.00 26.46 128 HIS B CA 1
ATOM 2558 C C . HIS B 1 148 ? 9.312 -36.726 8.390 1.00 24.62 128 HIS B C 1
ATOM 2559 O O . HIS B 1 148 ? 10.057 -37.337 9.159 1.00 22.84 128 HIS B O 1
ATOM 2566 N N . VAL B 1 149 ? 8.916 -35.474 8.562 1.00 23.12 129 VAL B N 1
ATOM 2567 C CA . VAL B 1 149 ? 9.175 -34.741 9.791 1.00 22.68 129 VAL B CA 1
ATOM 2568 C C . VAL B 1 149 ? 7.893 -34.514 10.568 1.00 23.45 129 VAL B C 1
ATOM 2569 O O . VAL B 1 149 ? 6.963 -33.869 10.089 1.00 24.47 129 VAL B O 1
ATOM 2573 N N . ALA B 1 150 ? 7.865 -35.033 11.798 1.00 22.73 130 ALA B N 1
ATOM 2574 C CA . ALA B 1 150 ? 6.745 -34.813 12.692 1.00 22.17 130 ALA B CA 1
ATOM 2575 C C . ALA B 1 150 ? 7.042 -33.663 13.669 1.00 21.33 130 ALA B C 1
ATOM 2576 O O . ALA B 1 150 ? 8.044 -33.673 14.325 1.00 22.31 130 ALA B O 1
ATOM 2578 N N . LEU B 1 151 ? 6.180 -32.664 13.737 1.00 20.16 131 LEU B N 1
ATOM 2579 C CA . LEU B 1 151 ? 6.211 -31.720 14.829 1.00 20.09 131 LEU B CA 1
ATOM 2580 C C . LEU B 1 151 ? 5.659 -32.345 16.113 1.00 21.42 131 LEU B C 1
ATOM 2581 O O . LEU B 1 151 ? 4.644 -33.055 16.079 1.00 20.80 131 LEU B O 1
ATOM 2586 N N . CYS B 1 152 ? 6.295 -32.051 17.259 1.00 20.63 132 CYS B N 1
ATOM 2587 C CA . CYS B 1 152 ? 5.985 -32.734 18.514 1.00 20.15 132 CYS B CA 1
ATOM 2588 C C . CYS B 1 152 ? 6.421 -31.854 19.674 1.00 19.74 132 CYS B C 1
ATOM 2589 O O . CYS B 1 152 ? 6.821 -30.720 19.425 1.00 20.32 132 CYS B O 1
ATOM 2592 N N . VAL B 1 153 ? 6.375 -32.357 20.914 1.00 19.97 133 VAL B N 1
ATOM 2593 C CA . VAL B 1 153 ? 6.728 -31.610 22.102 1.00 19.96 133 VAL B CA 1
ATOM 2594 C C . VAL B 1 153 ? 8.208 -31.795 22.369 1.00 21.43 133 VAL B C 1
ATOM 2595 O O . VAL B 1 153 ? 8.961 -30.845 22.401 1.00 21.61 133 VAL B O 1
ATOM 2599 N N . ILE B 1 154 ? 8.610 -33.043 22.566 1.00 21.30 134 ILE B N 1
ATOM 2600 C CA . ILE B 1 154 ? 9.968 -33.425 22.741 1.00 21.08 134 ILE B CA 1
ATOM 2601 C C . ILE B 1 154 ? 10.336 -34.508 21.733 1.00 21.03 134 ILE B C 1
ATOM 2602 O O . ILE B 1 154 ? 9.784 -35.617 21.754 1.00 20.45 134 ILE B O 1
ATOM 2607 N N . GLY B 1 155 ? 11.279 -34.204 20.862 1.00 20.68 135 GLY B N 1
ATOM 2608 C CA . GLY B 1 155 ? 11.850 -35.215 20.000 1.00 22.33 135 GLY B CA 1
ATOM 2609 C C . GLY B 1 155 ? 12.776 -36.126 20.757 1.00 24.23 135 GLY B C 1
ATOM 2610 O O . GLY B 1 155 ? 13.374 -35.736 21.753 1.00 25.98 135 GLY B O 1
ATOM 2611 N N . ARG B 1 156 ? 12.920 -37.345 20.292 1.00 24.04 136 ARG B N 1
ATOM 2612 C CA . ARG B 1 156 ? 13.786 -38.295 20.957 1.00 27.14 136 ARG B CA 1
ATOM 2613 C C . ARG B 1 156 ? 15.262 -38.005 20.689 1.00 26.82 136 ARG B C 1
ATOM 2614 O O . ARG B 1 156 ? 16.125 -38.511 21.418 1.00 28.09 136 ARG B O 1
ATOM 2622 N N . ARG B 1 157 ? 15.572 -37.230 19.655 1.00 23.69 137 ARG B N 1
ATOM 2623 C CA . ARG B 1 157 ? 16.991 -36.931 19.349 1.00 25.02 137 ARG B CA 1
ATOM 2624 C C . ARG B 1 157 ? 17.470 -35.662 20.022 1.00 23.93 137 ARG B C 1
ATOM 2625 O O . ARG B 1 157 ? 16.729 -34.735 20.085 1.00 23.99 137 ARG B O 1
ATOM 2633 N N . VAL B 1 158 ? 18.685 -35.647 20.533 1.00 23.65 138 VAL B N 1
ATOM 2634 C CA . VAL B 1 158 ? 19.274 -34.435 21.106 1.00 23.60 138 VAL B CA 1
ATOM 2635 C C . VAL B 1 158 ? 19.197 -33.218 20.179 1.00 22.55 138 VAL B C 1
ATOM 2636 O O . VAL B 1 158 ? 19.415 -33.325 18.997 1.00 21.25 138 VAL B O 1
ATOM 2640 N N . GLY B 1 159 ? 18.828 -32.078 20.742 1.00 20.12 139 GLY B N 1
ATOM 2641 C CA . GLY B 1 159 ? 18.934 -30.827 20.016 1.00 20.88 139 GLY B CA 1
ATOM 2642 C C . GLY B 1 159 ? 17.907 -30.542 18.947 1.00 19.87 139 GLY B C 1
ATOM 2643 O O . GLY B 1 159 ? 18.106 -29.657 18.152 1.00 22.76 139 GLY B O 1
ATOM 2644 N N . THR B 1 160 ? 16.794 -31.260 18.960 1.00 19.70 140 THR B N 1
ATOM 2645 C CA . THR B 1 160 ? 15.736 -31.162 17.957 1.00 18.84 140 THR B CA 1
ATOM 2646 C C . THR B 1 160 ? 14.584 -30.184 18.295 1.00 18.82 140 THR B C 1
ATOM 2647 O O . THR B 1 160 ? 13.434 -30.462 18.029 1.00 19.11 140 THR B O 1
ATOM 2651 N N . ILE B 1 161 ? 14.927 -29.030 18.851 1.00 18.22 141 ILE B N 1
ATOM 2652 C CA . ILE B 1 161 ? 14.014 -27.942 19.022 1.00 17.77 141 ILE B CA 1
ATOM 2653 C C . ILE B 1 161 ? 13.790 -27.345 17.618 1.00 17.85 141 ILE B C 1
ATOM 2654 O O . ILE B 1 161 ? 14.681 -27.510 16.726 1.00 17.28 141 ILE B O 1
ATOM 2659 N N . VAL B 1 162 ? 12.639 -26.686 17.427 1.00 17.29 142 VAL B N 1
ATOM 2660 C CA . VAL B 1 162 ? 12.378 -25.878 16.249 1.00 17.94 142 VAL B CA 1
ATOM 2661 C C . VAL B 1 162 ? 12.122 -24.427 16.608 1.00 18.39 142 VAL B C 1
ATOM 2662 O O . VAL B 1 162 ? 11.770 -24.106 17.761 1.00 19.14 142 VAL B O 1
ATOM 2666 N N . VAL B 1 163 ? 12.337 -23.566 15.613 1.00 17.66 143 VAL B N 1
ATOM 2667 C CA . VAL B 1 163 ? 11.968 -22.179 15.652 1.00 19.03 143 VAL B CA 1
ATOM 2668 C C . VAL B 1 163 ? 10.918 -22.043 14.540 1.00 18.73 143 VAL B C 1
ATOM 2669 O O . VAL B 1 163 ? 11.123 -22.505 13.369 1.00 17.93 143 VAL B O 1
ATOM 2673 N N . TYR B 1 164 ? 9.848 -21.377 14.878 1.00 19.13 144 TYR B N 1
ATOM 2674 C CA . TYR B 1 164 ? 8.847 -20.921 13.889 1.00 19.79 144 TYR B CA 1
ATOM 2675 C C . TYR B 1 164 ? 8.919 -19.415 13.693 1.00 20.06 144 TYR B C 1
ATOM 2676 O O . TYR B 1 164 ? 9.060 -18.648 14.678 1.00 20.34 144 TYR B O 1
ATOM 2685 N N . ASP B 1 165 ? 8.778 -18.954 12.459 1.00 22.30 145 ASP B N 1
ATOM 2686 C CA . ASP B 1 165 ? 8.687 -17.483 12.209 1.00 22.74 145 ASP B CA 1
ATOM 2687 C C . ASP B 1 165 ? 8.006 -17.204 10.890 1.00 22.86 145 ASP B C 1
ATOM 2688 O O . ASP B 1 165 ? 7.775 -18.116 10.105 1.00 23.07 145 ASP B O 1
ATOM 2693 N N . ALA B 1 166 ? 7.704 -15.945 10.628 1.00 23.83 146 ALA B N 1
ATOM 2694 C CA . ALA B 1 166 ? 6.971 -15.510 9.475 1.00 25.78 146 ALA B CA 1
ATOM 2695 C C . ALA B 1 166 ? 7.781 -15.440 8.186 1.00 26.03 146 ALA B C 1
ATOM 2696 O O . ALA B 1 166 ? 7.218 -15.322 7.139 1.00 27.96 146 ALA B O 1
ATOM 2698 N N . SER B 1 167 ? 9.091 -15.518 8.263 1.00 24.86 147 SER B N 1
ATOM 2699 C CA . SER B 1 167 ? 9.897 -15.672 7.071 1.00 25.31 147 SER B CA 1
ATOM 2700 C C . SER B 1 167 ? 11.022 -16.690 7.307 1.00 25.05 147 SER B C 1
ATOM 2701 O O . SER B 1 167 ? 11.444 -16.872 8.452 1.00 23.81 147 SER B O 1
ATOM 2704 N N . PRO B 1 168 ? 11.580 -17.242 6.213 1.00 24.82 148 PRO B N 1
ATOM 2705 C CA . PRO B 1 168 ? 12.567 -18.257 6.318 1.00 24.87 148 PRO B CA 1
ATOM 2706 C C . PRO B 1 168 ? 13.831 -17.747 6.962 1.00 23.77 148 PRO B C 1
ATOM 2707 O O . PRO B 1 168 ? 14.383 -18.428 7.801 1.00 21.20 148 PRO B O 1
ATOM 2711 N N . GLU B 1 169 ? 14.292 -16.575 6.583 1.00 24.82 149 GLU B N 1
ATOM 2712 C CA . GLU B 1 169 ? 15.552 -16.083 7.122 1.00 25.96 149 GLU B CA 1
ATOM 2713 C C . GLU B 1 169 ? 15.430 -15.859 8.651 1.00 25.38 149 GLU B C 1
ATOM 2714 O O . GLU B 1 169 ? 16.396 -16.080 9.402 1.00 25.02 149 GLU B O 1
ATOM 2720 N N . ALA B 1 170 ? 14.258 -15.408 9.102 1.00 23.54 150 ALA B N 1
ATOM 2721 C CA . ALA B 1 170 ? 14.045 -15.200 10.535 1.00 23.06 150 ALA B CA 1
ATOM 2722 C C . ALA B 1 170 ? 13.925 -16.541 11.269 1.00 22.08 150 ALA B C 1
ATOM 2723 O O . ALA B 1 170 ? 14.490 -16.691 12.354 1.00 22.27 150 ALA B O 1
ATOM 2725 N N . ALA B 1 171 ? 13.342 -17.558 10.630 1.00 21.87 151 ALA B N 1
ATOM 2726 C CA . ALA B 1 171 ? 13.240 -18.910 11.255 1.00 21.81 151 ALA B CA 1
ATOM 2727 C C . ALA B 1 171 ? 14.599 -19.518 11.520 1.00 21.23 151 ALA B C 1
ATOM 2728 O O . ALA B 1 171 ? 14.785 -20.225 12.496 1.00 22.28 151 ALA B O 1
ATOM 2730 N N . VAL B 1 172 ? 15.554 -19.260 10.658 1.00 21.01 152 VAL B N 1
ATOM 2731 C CA . VAL B 1 172 ? 16.860 -19.881 10.777 1.00 22.97 152 VAL B CA 1
ATOM 2732 C C . VAL B 1 172 ? 17.833 -19.074 11.618 1.00 22.60 152 VAL B C 1
ATOM 2733 O O . VAL B 1 172 ? 18.874 -19.587 12.094 1.00 22.73 152 VAL B O 1
ATOM 2737 N N . ALA B 1 173 ? 17.561 -17.777 11.765 1.00 21.84 153 ALA B N 1
ATOM 2738 C CA . ALA B 1 173 ? 18.520 -16.878 12.431 1.00 21.15 153 ALA B CA 1
ATOM 2739 C C . ALA B 1 173 ? 18.932 -17.268 13.879 1.00 21.41 153 ALA B C 1
ATOM 2740 O O . ALA B 1 173 ? 20.064 -17.096 14.259 1.00 23.20 153 ALA B O 1
ATOM 2742 N N . PRO B 1 174 ? 18.040 -17.846 14.676 1.00 20.79 154 PRO B N 1
ATOM 2743 C CA . PRO B 1 174 ? 18.453 -18.120 16.054 1.00 22.20 154 PRO B CA 1
ATOM 2744 C C . PRO B 1 174 ? 19.494 -19.191 16.247 1.00 22.68 154 PRO B C 1
ATOM 2745 O O . PRO B 1 174 ? 20.028 -19.344 17.382 1.00 22.88 154 PRO B O 1
ATOM 2749 N N . PHE B 1 175 ? 19.762 -19.961 15.197 1.00 23.30 155 PHE B N 1
ATOM 2750 C CA . PHE B 1 175 ? 20.688 -21.092 15.313 1.00 22.92 155 PHE B CA 1
ATOM 2751 C C . PHE B 1 175 ? 22.110 -20.559 15.116 1.00 26.81 155 PHE B C 1
ATOM 2752 O O . PHE B 1 175 ? 22.646 -20.503 13.990 1.00 26.79 155 PHE B O 1
ATOM 2760 N N . ARG B 1 176 ? 22.694 -20.189 16.253 1.00 30.50 156 ARG B N 1
ATOM 2761 C CA . ARG B 1 176 ? 24.008 -19.566 16.331 1.00 39.06 156 ARG B CA 1
ATOM 2762 C C . ARG B 1 176 ? 25.159 -20.444 15.817 1.00 36.91 156 ARG B C 1
ATOM 2763 O O . ARG B 1 176 ? 26.185 -19.923 15.435 1.00 36.76 156 ARG B O 1
ATOM 2771 N N . GLN B 1 177 ? 25.059 -21.759 15.884 1.00 35.33 157 GLN B N 1
ATOM 2772 C CA . GLN B 1 177 ? 26.203 -22.572 15.457 1.00 35.22 157 GLN B CA 1
ATOM 2773 C C . GLN B 1 177 ? 26.008 -23.131 14.026 1.00 33.31 157 GLN B C 1
ATOM 2774 O O . GLN B 1 177 ? 26.857 -23.833 13.524 1.00 35.60 157 GLN B O 1
ATOM 2780 N N . LEU B 1 178 ? 24.894 -22.816 13.373 1.00 29.33 158 LEU B N 1
ATOM 2781 C CA . LEU B 1 178 ? 24.692 -23.243 12.011 1.00 29.53 158 LEU B CA 1
ATOM 2782 C C . LEU B 1 178 ? 25.758 -22.512 11.191 1.00 31.41 158 LEU B C 1
ATOM 2783 O O . LEU B 1 178 ? 25.907 -21.319 11.342 1.00 30.26 158 LEU B O 1
ATOM 2788 N N . SER B 1 179 ? 26.489 -23.211 10.331 1.00 31.48 159 SER B N 1
ATOM 2789 C CA . SER B 1 179 ? 27.526 -22.546 9.534 1.00 32.54 159 SER B CA 1
ATOM 2790 C C . SER B 1 179 ? 26.926 -21.645 8.482 1.00 31.39 159 SER B C 1
ATOM 2791 O O . SER B 1 179 ? 25.831 -21.885 7.969 1.00 29.95 159 SER B O 1
ATOM 2794 N N . ALA B 1 180 ? 27.678 -20.627 8.103 1.00 32.49 160 ALA B N 1
ATOM 2795 C CA . ALA B 1 180 ? 27.211 -19.690 7.080 1.00 33.88 160 ALA B CA 1
ATOM 2796 C C . ALA B 1 180 ? 27.017 -20.402 5.742 1.00 34.46 160 ALA B C 1
ATOM 2797 O O . ALA B 1 180 ? 26.052 -20.143 5.014 1.00 34.29 160 ALA B O 1
ATOM 2799 N N . ARG B 1 181 ? 27.937 -21.310 5.433 1.00 35.03 161 ARG B N 1
ATOM 2800 C CA . ARG B 1 181 ? 27.855 -22.092 4.224 1.00 36.92 161 ARG B CA 1
ATOM 2801 C C . ARG B 1 181 ? 26.525 -22.824 4.177 1.00 34.60 161 ARG B C 1
ATOM 2802 O O . ARG B 1 181 ? 25.777 -22.767 3.190 1.00 33.62 161 ARG B O 1
ATOM 2810 N N . ALA B 1 182 ? 26.220 -23.526 5.249 1.00 33.38 162 ALA B N 1
ATOM 2811 C CA . ALA B 1 182 ? 25.062 -24.357 5.255 1.00 32.04 162 ALA B CA 1
ATOM 2812 C C . ALA B 1 182 ? 23.827 -23.527 5.268 1.00 30.06 162 ALA B C 1
ATOM 2813 O O . ALA B 1 182 ? 22.849 -23.906 4.649 1.00 28.49 162 ALA B O 1
ATOM 2815 N N . ARG B 1 183 ? 23.850 -22.422 6.010 1.00 30.28 163 ARG B N 1
ATOM 2816 C CA . ARG B 1 183 ? 22.756 -21.456 5.966 1.00 30.47 163 ARG B CA 1
ATOM 2817 C C . ARG B 1 183 ? 22.445 -20.961 4.543 1.00 30.68 163 ARG B C 1
ATOM 2818 O O . ARG B 1 183 ? 21.286 -20.991 4.095 1.00 29.36 163 ARG B O 1
ATOM 2826 N N . SER B 1 184 ? 23.470 -20.522 3.809 1.00 31.48 164 SER B N 1
ATOM 2827 C CA . SER B 1 184 ? 23.260 -20.035 2.422 1.00 32.87 164 SER B CA 1
ATOM 2828 C C . SER B 1 184 ? 22.711 -21.090 1.500 1.00 32.91 164 SER B C 1
ATOM 2829 O O . SER B 1 184 ? 21.796 -20.835 0.716 1.00 31.18 164 SER B O 1
ATOM 2832 N N . GLU B 1 185 ? 23.277 -22.279 1.621 1.00 33.23 165 GLU B N 1
ATOM 2833 C CA . GLU B 1 185 ? 22.881 -23.399 0.762 1.00 35.60 165 GLU B CA 1
ATOM 2834 C C . GLU B 1 185 ? 21.443 -23.757 1.072 1.00 33.36 165 GLU B C 1
ATOM 2835 O O . GLU B 1 185 ? 20.634 -23.978 0.197 1.00 32.51 165 GLU B O 1
ATOM 2841 N N . LEU B 1 186 ? 21.124 -23.800 2.362 1.00 30.32 166 LEU B N 1
ATOM 2842 C CA . LEU B 1 186 ? 19.788 -24.105 2.803 1.00 29.54 166 LEU B CA 1
ATOM 2843 C C . LEU B 1 186 ? 18.766 -23.114 2.229 1.00 29.63 166 LEU B C 1
ATOM 2844 O O . LEU B 1 186 ? 17.715 -23.488 1.728 1.00 30.63 166 LEU B O 1
ATOM 2849 N N . LEU B 1 187 ? 19.048 -21.834 2.338 1.00 29.51 167 LEU B N 1
ATOM 2850 C CA . LEU B 1 187 ? 18.073 -20.817 1.961 1.00 30.80 167 LEU B CA 1
ATOM 2851 C C . LEU B 1 187 ? 17.873 -20.789 0.460 1.00 32.17 167 LEU B C 1
ATOM 2852 O O . LEU B 1 187 ? 16.740 -20.587 0.000 1.00 34.22 167 LEU B O 1
ATOM 2857 N N . ALA B 1 188 ? 18.940 -21.088 -0.269 1.00 31.78 168 ALA B N 1
ATOM 2858 C CA . ALA B 1 188 ? 18.915 -21.154 -1.729 1.00 34.17 168 ALA B CA 1
ATOM 2859 C C . ALA B 1 188 ? 18.060 -22.309 -2.232 1.00 34.75 168 ALA B C 1
ATOM 2860 O O . ALA B 1 188 ? 17.179 -22.106 -3.084 1.00 34.11 168 ALA B O 1
ATOM 2862 N N . ARG B 1 189 ? 18.296 -23.505 -1.671 1.00 34.84 169 ARG B N 1
ATOM 2863 C CA . ARG B 1 189 ? 17.548 -24.695 -2.071 1.00 36.39 169 ARG B CA 1
ATOM 2864 C C . ARG B 1 189 ? 16.082 -24.491 -1.769 1.00 36.62 169 ARG B C 1
ATOM 2865 O O . ARG B 1 189 ? 15.228 -24.853 -2.560 1.00 38.30 169 ARG B O 1
ATOM 2867 N N . ALA B 1 190 ? 15.790 -23.890 -0.622 1.00 36.50 170 ALA B N 1
ATOM 2868 C CA . ALA B 1 190 ? 14.415 -23.661 -0.165 1.00 35.81 170 ALA B CA 1
ATOM 2869 C C . ALA B 1 190 ? 13.652 -22.670 -1.020 1.00 38.29 170 ALA B C 1
ATOM 2870 O O . ALA B 1 190 ? 12.452 -22.789 -1.241 1.00 37.77 170 ALA B O 1
ATOM 2872 N N . ALA B 1 191 ? 14.363 -21.664 -1.471 1.00 40.03 171 ALA B N 1
ATOM 2873 C CA . ALA B 1 191 ? 13.784 -20.629 -2.345 1.00 43.40 171 ALA B CA 1
ATOM 2874 C C . ALA B 1 191 ? 13.297 -21.143 -3.704 1.00 43.93 171 ALA B C 1
ATOM 2875 O O . ALA B 1 191 ? 12.492 -20.462 -4.352 1.00 41.62 171 ALA B O 1
ATOM 2877 N N . GLU B 1 192 ? 13.762 -22.331 -4.114 1.00 47.74 172 GLU B N 1
ATOM 2878 C CA . GLU B 1 192 ? 13.326 -22.962 -5.355 1.00 51.28 172 GLU B CA 1
ATOM 2879 C C . GLU B 1 192 ? 12.573 -24.287 -5.216 1.00 53.05 172 GLU B C 1
ATOM 2880 O O . GLU B 1 192 ? 12.334 -24.980 -6.210 1.00 49.28 172 GLU B O 1
ATOM 2886 N N . SER B 1 193 ? 12.141 -24.619 -4.000 1.00 45.93 173 SER B N 1
ATOM 2887 C CA . SER B 1 193 ? 11.334 -25.808 -3.777 1.00 44.31 173 SER B CA 1
ATOM 2888 C C . SER B 1 193 ? 9.981 -25.671 -4.455 1.00 44.39 173 SER B C 1
ATOM 2889 O O . SER B 1 193 ? 9.371 -24.608 -4.381 1.00 45.17 173 SER B O 1
ATOM 2892 N N . PRO B 1 194 ? 9.479 -26.751 -5.064 1.00 46.68 174 PRO B N 1
ATOM 2893 C CA . PRO B 1 194 ? 8.095 -26.813 -5.567 1.00 47.75 174 PRO B CA 1
ATOM 2894 C C . PRO B 1 194 ? 7.008 -26.566 -4.513 1.00 45.64 174 PRO B C 1
ATOM 2895 O O . PRO B 1 194 ? 5.901 -26.107 -4.844 1.00 44.44 174 PRO B O 1
ATOM 2899 N N . ASP B 1 195 ? 7.337 -26.826 -3.246 1.00 40.53 175 ASP B N 1
ATOM 2900 C CA . ASP B 1 195 ? 6.361 -26.805 -2.199 1.00 38.19 175 ASP B CA 1
ATOM 2901 C C . ASP B 1 195 ? 6.180 -25.460 -1.565 1.00 39.38 175 ASP B C 1
ATOM 2902 O O . ASP B 1 195 ? 5.359 -25.314 -0.647 1.00 36.53 175 ASP B O 1
ATOM 2907 N N . ARG B 1 196 ? 6.922 -24.470 -2.051 1.00 39.85 176 ARG B N 1
ATOM 2908 C CA . ARG B 1 196 ? 7.085 -23.201 -1.371 1.00 40.64 176 ARG B CA 1
ATOM 2909 C C . ARG B 1 196 ? 5.835 -22.382 -1.279 1.00 39.74 176 ARG B C 1
ATOM 2910 O O . ARG B 1 196 ? 5.649 -21.621 -0.311 1.00 38.40 176 ARG B O 1
ATOM 2918 N N . GLU B 1 197 ? 4.968 -22.518 -2.264 1.00 40.34 177 GLU B N 1
ATOM 2919 C CA . GLU B 1 197 ? 3.719 -21.764 -2.245 1.00 43.42 177 GLU B CA 1
ATOM 2920 C C . GLU B 1 197 ? 2.508 -22.654 -2.041 1.00 39.71 177 GLU B C 1
ATOM 2921 O O . GLU B 1 197 ? 1.394 -22.183 -2.087 1.00 41.21 177 GLU B O 1
ATOM 2927 N N . ARG B 1 198 ? 2.722 -23.933 -1.784 1.00 38.26 178 ARG B N 1
ATOM 2928 C CA . ARG B 1 198 ? 1.619 -24.849 -1.550 1.00 37.01 178 ARG B CA 1
ATOM 2929 C C . ARG B 1 198 ? 0.806 -24.480 -0.320 1.00 34.05 178 ARG B C 1
ATOM 2930 O O . ARG B 1 198 ? 1.310 -23.818 0.610 1.00 30.60 178 ARG B O 1
ATOM 2938 N N . VAL B 1 199 ? -0.428 -24.968 -0.299 1.00 31.22 179 VAL B N 1
ATOM 2939 C CA . VAL B 1 199 ? -1.339 -24.792 0.853 1.00 30.88 179 VAL B CA 1
ATOM 2940 C C . VAL B 1 199 ? -1.927 -26.184 1.181 1.00 29.99 179 VAL B C 1
ATOM 2941 O O . VAL B 1 199 ? -2.391 -26.901 0.302 1.00 31.34 179 VAL B O 1
ATOM 2945 N N . TRP B 1 200 ? -1.941 -26.533 2.441 1.00 28.78 180 TRP B N 1
ATOM 2946 C CA . TRP B 1 200 ? -2.458 -27.806 2.903 1.00 27.21 180 TRP B CA 1
ATOM 2947 C C . TRP B 1 200 ? -3.811 -27.582 3.599 1.00 26.93 180 TRP B C 1
ATOM 2948 O O . TRP B 1 200 ? -3.855 -27.101 4.727 1.00 28.17 180 TRP B O 1
ATOM 2959 N N . HIS B 1 201 ? -4.911 -27.926 2.954 1.00 26.03 181 HIS B N 1
ATOM 2960 C CA . HIS B 1 201 ? -6.201 -27.790 3.540 1.00 26.50 181 HIS B CA 1
ATOM 2961 C C . HIS B 1 201 ? -6.527 -29.081 4.306 1.00 27.46 181 HIS B C 1
ATOM 2962 O O . HIS B 1 201 ? -6.175 -30.154 3.870 1.00 27.81 181 HIS B O 1
ATOM 2969 N N . MET B 1 202 ? -7.223 -28.960 5.419 1.00 29.73 182 MET B N 1
ATOM 2970 C CA . MET B 1 202 ? -7.743 -30.098 6.203 1.00 32.55 182 MET B CA 1
ATOM 2971 C C . MET B 1 202 ? -9.073 -29.672 6.739 1.00 30.19 182 MET B C 1
ATOM 2972 O O . MET B 1 202 ? -9.260 -28.519 6.965 1.00 30.78 182 MET B O 1
ATOM 2977 N N . SER B 1 203 ? -9.987 -30.569 7.019 1.00 30.66 183 SER B N 1
ATOM 2978 C CA . SER B 1 203 ? -11.173 -30.170 7.776 1.00 31.32 183 SER B CA 1
ATOM 2979 C C . SER B 1 203 ? -10.747 -29.807 9.219 1.00 29.91 183 SER B C 1
ATOM 2980 O O . SER B 1 203 ? -9.733 -30.334 9.766 1.00 26.55 183 SER B O 1
ATOM 2983 N N . GLU B 1 204 ? -11.534 -28.922 9.818 1.00 31.90 184 GLU B N 1
ATOM 2984 C CA . GLU B 1 204 ? -11.354 -28.559 11.206 1.00 35.41 184 GLU B CA 1
ATOM 2985 C C . GLU B 1 204 ? -11.425 -29.751 12.087 1.00 33.95 184 GLU B C 1
ATOM 2986 O O . GLU B 1 204 ? -10.632 -29.881 13.007 1.00 33.03 184 GLU B O 1
ATOM 2992 N N . GLU B 1 205 ? -12.318 -30.673 11.768 1.00 35.03 185 GLU B N 1
ATOM 2993 C CA . GLU B 1 205 ? -12.497 -31.860 12.595 1.00 35.45 185 GLU B CA 1
ATOM 2994 C C . GLU B 1 205 ? -11.247 -32.717 12.582 1.00 32.67 185 GLU B C 1
ATOM 2995 O O . GLU B 1 205 ? -10.756 -33.147 13.641 1.00 29.67 185 GLU B O 1
ATOM 3001 N N . ALA B 1 206 ? -10.684 -32.950 11.400 1.00 31.20 186 ALA B N 1
ATOM 3002 C CA . ALA B 1 206 ? -9.436 -33.723 11.299 1.00 30.48 186 ALA B CA 1
ATOM 3003 C C . ALA B 1 206 ? -8.223 -33.057 11.992 1.00 28.20 186 ALA B C 1
ATOM 3004 O O . ALA B 1 206 ? -7.404 -33.693 12.629 1.00 26.82 186 ALA B O 1
ATOM 3006 N N . LEU B 1 207 ? -8.116 -31.767 11.858 1.00 26.90 187 LEU B N 1
ATOM 3007 C CA . LEU B 1 207 ? -7.007 -31.058 12.456 1.00 26.56 187 LEU B CA 1
ATOM 3008 C C . LEU B 1 207 ? -7.154 -31.114 13.992 1.00 25.14 187 LEU B C 1
ATOM 3009 O O . LEU B 1 207 ? -6.192 -31.392 14.715 1.00 23.84 187 LEU B O 1
ATOM 3014 N N . THR B 1 208 ? -8.372 -30.881 14.462 1.00 25.32 188 THR B N 1
ATOM 3015 C CA . THR B 1 208 ? -8.634 -30.896 15.899 1.00 25.96 188 THR B CA 1
ATOM 3016 C C . THR B 1 208 ? -8.194 -32.249 16.487 1.00 25.35 188 THR B C 1
ATOM 3017 O O . THR B 1 208 ? -7.517 -32.293 17.531 1.00 21.93 188 THR B O 1
ATOM 3021 N N . ARG B 1 209 ? -8.558 -33.326 15.807 1.00 25.88 189 ARG B N 1
ATOM 3022 C CA . ARG B 1 209 ? -8.191 -34.667 16.211 1.00 26.16 189 ARG B CA 1
ATOM 3023 C C . ARG B 1 209 ? -6.697 -34.840 16.266 1.00 26.04 189 ARG B C 1
ATOM 3024 O O . ARG B 1 209 ? -6.189 -35.503 17.149 1.00 25.85 189 ARG B O 1
ATOM 3032 N N . ALA B 1 210 ? -5.995 -34.321 15.252 1.00 23.89 190 ALA B N 1
ATOM 3033 C CA . ALA B 1 210 ? -4.553 -34.413 15.166 1.00 22.67 190 ALA B CA 1
ATOM 3034 C C . ALA B 1 210 ? -3.913 -33.691 16.332 1.00 20.20 190 ALA B C 1
ATOM 3035 O O . ALA B 1 210 ? -3.113 -34.275 17.013 1.00 21.09 190 ALA B O 1
ATOM 3037 N N . LEU B 1 211 ? -4.372 -32.489 16.640 1.00 20.77 191 LEU B N 1
ATOM 3038 C CA . LEU B 1 211 ? -3.824 -31.740 17.776 1.00 20.86 191 LEU B CA 1
ATOM 3039 C C . LEU B 1 211 ? -4.124 -32.410 19.143 1.00 20.49 191 LEU B C 1
ATOM 3040 O O . LEU B 1 211 ? -3.282 -32.387 20.024 1.00 19.13 191 LEU B O 1
ATOM 3045 N N . LEU B 1 212 ? -5.321 -32.969 19.316 1.00 21.62 192 LEU B N 1
ATOM 3046 C CA . LEU B 1 212 ? -5.664 -33.691 20.539 1.00 23.41 192 LEU B CA 1
ATOM 3047 C C . LEU B 1 212 ? -4.771 -34.933 20.744 1.00 25.50 192 LEU B C 1
ATOM 3048 O O . LEU B 1 212 ? -4.314 -35.247 21.879 1.00 21.78 192 LEU B O 1
ATOM 3053 N N . SER B 1 213 ? -4.478 -35.616 19.627 1.00 25.26 193 SER B N 1
ATOM 3054 C CA . SER B 1 213 ? -3.575 -36.727 19.662 1.00 27.37 193 SER B CA 1
ATOM 3055 C C . SER B 1 213 ? -2.234 -36.365 20.286 1.00 25.36 193 SER B C 1
ATOM 3056 O O . SER B 1 213 ? -1.724 -37.121 21.111 1.00 24.44 193 SER B O 1
ATOM 3059 N N . THR B 1 214 ? -1.681 -35.212 19.926 1.00 22.05 194 THR B N 1
ATOM 3060 C CA . THR B 1 214 ? -0.408 -34.738 20.496 1.00 23.27 194 THR B CA 1
ATOM 3061 C C . THR B 1 214 ? -0.527 -34.588 22.019 1.00 23.14 194 THR B C 1
ATOM 3062 O O . THR B 1 214 ? 0.397 -34.939 22.770 1.00 23.61 194 THR B O 1
ATOM 3066 N N . ALA B 1 215 ? -1.622 -34.003 22.456 1.00 20.80 195 ALA B N 1
ATOM 3067 C CA . ALA B 1 215 ? -1.860 -33.764 23.877 1.00 19.70 195 ALA B CA 1
ATOM 3068 C C . ALA B 1 215 ? -1.969 -35.105 24.610 1.00 20.24 195 ALA B C 1
ATOM 3069 O O . ALA B 1 215 ? -1.334 -35.276 25.655 1.00 19.90 195 ALA B O 1
ATOM 3071 N N . VAL B 1 216 ? -2.782 -36.016 24.097 1.00 20.89 196 VAL B N 1
ATOM 3072 C CA . VAL B 1 216 ? -2.984 -37.285 24.757 1.00 23.69 196 VAL B CA 1
ATOM 3073 C C . VAL B 1 216 ? -1.706 -38.105 24.858 1.00 24.06 196 VAL B C 1
ATOM 3074 O O . VAL B 1 216 ? -1.407 -38.689 25.901 1.00 22.75 196 VAL B O 1
ATOM 3078 N N . ASN B 1 217 ? -0.980 -38.184 23.768 1.00 25.39 197 ASN B N 1
ATOM 3079 C CA . ASN B 1 217 ? 0.280 -38.906 23.772 1.00 27.96 197 ASN B CA 1
ATOM 3080 C C . ASN B 1 217 ? 1.353 -38.295 24.566 1.00 28.80 197 ASN B C 1
ATOM 3081 O O . ASN B 1 217 ? 2.270 -39.009 24.897 1.00 31.28 197 ASN B O 1
ATOM 3086 N N . ASN B 1 218 ? 1.274 -37.007 24.875 1.00 25.15 198 ASN B N 1
ATOM 3087 C CA . ASN B 1 218 ? 2.299 -36.373 25.690 1.00 24.46 198 ASN B CA 1
ATOM 3088 C C . ASN B 1 218 ? 1.886 -36.005 27.117 1.00 24.11 198 ASN B C 1
ATOM 3089 O O . ASN B 1 218 ? 2.683 -35.407 27.899 1.00 24.04 198 ASN B O 1
ATOM 3094 N N . MET B 1 219 ? 0.668 -36.425 27.491 1.00 24.08 199 MET B N 1
ATOM 3095 C CA . MET B 1 219 ? 0.094 -36.015 28.768 1.00 25.04 199 MET B CA 1
ATOM 3096 C C . MET B 1 219 ? 0.958 -36.467 29.927 1.00 26.74 199 MET B C 1
ATOM 3097 O O . MET B 1 219 ? 1.120 -35.715 30.895 1.00 26.29 199 MET B O 1
ATOM 3102 N N . LEU B 1 220 ? 1.598 -37.634 29.802 1.00 27.43 200 LEU B N 1
ATOM 3103 C CA . LEU B 1 220 ? 2.373 -38.220 30.915 1.00 27.09 200 LEU B CA 1
ATOM 3104 C C . LEU B 1 220 ? 3.782 -37.692 31.083 1.00 27.73 200 LEU B C 1
ATOM 3105 O O . LEU B 1 220 ? 4.475 -37.991 32.066 1.00 27.31 200 LEU B O 1
ATOM 3110 N N . LEU B 1 221 ? 4.210 -36.857 30.160 1.00 26.56 201 LEU B N 1
ATOM 3111 C CA . LEU B 1 221 ? 5.587 -36.421 30.121 1.00 27.28 201 LEU B CA 1
ATOM 3112 C C . LEU B 1 221 ? 5.869 -35.519 31.314 1.00 28.10 201 LEU B C 1
ATOM 3113 O O . LEU B 1 221 ? 5.136 -34.540 31.570 1.00 25.89 201 LEU B O 1
ATOM 3118 N N . ARG B 1 222 ? 6.954 -35.837 32.022 1.00 27.57 202 ARG B N 1
ATOM 3119 C CA . ARG B 1 222 ? 7.399 -35.081 33.151 1.00 28.60 202 ARG B CA 1
ATOM 3120 C C . ARG B 1 222 ? 8.422 -34.048 32.720 1.00 26.81 202 ARG B C 1
ATOM 3121 O O . ARG B 1 222 ? 9.185 -34.263 31.785 1.00 25.12 202 ARG B O 1
ATOM 3129 N N . ASP B 1 223 ? 8.400 -32.923 33.427 1.00 27.90 203 ASP B N 1
ATOM 3130 C CA . ASP B 1 223 ? 9.398 -31.870 33.300 1.00 29.30 203 ASP B CA 1
ATOM 3131 C C . ASP B 1 223 ? 9.521 -31.372 31.846 1.00 25.54 203 ASP B C 1
ATOM 3132 O O . ASP B 1 223 ? 10.614 -31.083 31.404 1.00 23.64 203 ASP B O 1
ATOM 3137 N N . ARG B 1 224 ? 8.438 -31.283 31.112 1.00 24.14 204 ARG B N 1
ATOM 3138 C CA . ARG B 1 224 ? 8.533 -30.946 29.686 1.00 23.96 204 ARG B CA 1
ATOM 3139 C C . ARG B 1 224 ? 9.178 -29.602 29.405 1.00 22.93 204 ARG B C 1
ATOM 3140 O O . ARG B 1 224 ? 9.906 -29.455 28.434 1.00 24.12 204 ARG B O 1
ATOM 3148 N N . TRP B 1 225 ? 8.966 -28.609 30.253 1.00 23.67 205 TRP B N 1
ATOM 3149 C CA . TRP B 1 225 ? 9.540 -27.306 29.955 1.00 23.84 205 TRP B CA 1
ATOM 3150 C C . TRP B 1 225 ? 11.046 -27.259 30.257 1.00 23.93 205 TRP B C 1
ATOM 3151 O O . TRP B 1 225 ? 11.771 -26.602 29.545 1.00 21.33 205 TRP B O 1
ATOM 3162 N N . GLU B 1 226 ? 11.535 -28.023 31.236 1.00 25.30 206 GLU B N 1
ATOM 3163 C CA . GLU B 1 226 ? 12.995 -28.181 31.405 1.00 28.25 206 GLU B CA 1
ATOM 3164 C C . GLU B 1 226 ? 13.567 -29.001 30.228 1.00 26.11 206 GLU B C 1
ATOM 3165 O O . GLU B 1 226 ? 14.659 -28.679 29.744 1.00 25.48 206 GLU B O 1
ATOM 3171 N N . LEU B 1 227 ? 12.872 -30.032 29.766 1.00 23.87 207 LEU B N 1
ATOM 3172 C CA . LEU B 1 227 ? 13.368 -30.784 28.587 1.00 24.47 207 LEU B CA 1
ATOM 3173 C C . LEU B 1 227 ? 13.432 -29.880 27.337 1.00 23.12 207 LEU B C 1
ATOM 3174 O O . LEU B 1 227 ? 14.371 -29.932 26.561 1.00 23.01 207 LEU B O 1
ATOM 3179 N N . VAL B 1 228 ? 12.423 -29.047 27.135 1.00 22.89 208 VAL B N 1
ATOM 3180 C CA . VAL B 1 228 ? 12.455 -28.069 26.035 1.00 21.53 208 VAL B CA 1
ATOM 3181 C C . VAL B 1 228 ? 13.642 -27.136 26.187 1.00 22.66 208 VAL B C 1
ATOM 3182 O O . VAL B 1 228 ? 14.340 -26.867 25.216 1.00 23.58 208 VAL B O 1
ATOM 3186 N N . ALA B 1 229 ? 13.930 -26.650 27.404 1.00 23.04 209 ALA B N 1
ATOM 3187 C CA . ALA B 1 229 ? 15.058 -25.748 27.592 1.00 24.01 209 ALA B CA 1
ATOM 3188 C C . ALA B 1 229 ? 16.331 -26.475 27.298 1.00 23.60 209 ALA B C 1
ATOM 3189 O O . ALA B 1 229 ? 17.236 -25.931 26.639 1.00 23.68 209 ALA B O 1
ATOM 3191 N N . ALA B 1 230 ? 16.412 -27.725 27.706 1.00 23.52 210 ALA B N 1
ATOM 3192 C CA . ALA B 1 230 ? 17.620 -28.487 27.365 1.00 24.72 210 ALA B CA 1
ATOM 3193 C C . ALA B 1 230 ? 17.796 -28.694 25.856 1.00 23.16 210 ALA B C 1
ATOM 3194 O O . ALA B 1 230 ? 18.909 -28.580 25.332 1.00 23.99 210 ALA B O 1
ATOM 3196 N N . ARG B 1 231 ? 16.721 -28.956 25.133 1.00 23.19 211 ARG B N 1
ATOM 3197 C CA . ARG B 1 231 ? 16.828 -29.144 23.691 1.00 23.00 211 ARG B CA 1
ATOM 3198 C C . ARG B 1 231 ? 17.316 -27.878 23.023 1.00 23.62 211 ARG B C 1
ATOM 3199 O O . ARG B 1 231 ? 18.068 -27.907 22.036 1.00 21.95 211 ARG B O 1
ATOM 3207 N N . ARG B 1 232 ? 16.853 -26.763 23.559 1.00 24.18 212 ARG B N 1
ATOM 3208 C CA . ARG B 1 232 ? 17.220 -25.462 23.058 1.00 26.37 212 ARG B CA 1
ATOM 3209 C C . ARG B 1 232 ? 18.710 -25.243 23.257 1.00 27.65 212 ARG B C 1
ATOM 3210 O O . ARG B 1 232 ? 19.392 -24.743 22.332 1.00 26.93 212 ARG B O 1
ATOM 3218 N N . ARG B 1 233 ? 19.228 -25.608 24.436 1.00 27.33 213 ARG B N 1
ATOM 3219 C CA . ARG B 1 233 ? 20.656 -25.401 24.689 1.00 28.91 213 ARG B CA 1
ATOM 3220 C C . ARG B 1 233 ? 21.467 -26.273 23.728 1.00 26.65 213 ARG B C 1
ATOM 3221 O O . ARG B 1 233 ? 22.465 -25.850 23.188 1.00 24.51 213 ARG B O 1
ATOM 3229 N N . GLU B 1 234 ? 21.019 -27.492 23.553 1.00 24.50 214 GLU B N 1
ATOM 3230 C CA . GLU B 1 234 ? 21.722 -28.463 22.726 1.00 24.37 214 GLU B CA 1
ATOM 3231 C C . GLU B 1 234 ? 21.832 -28.033 21.256 1.00 23.08 214 GLU B C 1
ATOM 3232 O O . GLU B 1 234 ? 22.797 -28.303 20.591 1.00 22.52 214 GLU B O 1
ATOM 3238 N N . ALA B 1 235 ? 20.776 -27.420 20.765 1.00 22.25 215 ALA B N 1
ATOM 3239 C CA . ALA B 1 235 ? 20.734 -26.893 19.438 1.00 22.55 215 ALA B CA 1
ATOM 3240 C C . ALA B 1 235 ? 21.597 -25.637 19.252 1.00 25.56 215 ALA B C 1
ATOM 3241 O O . ALA B 1 235 ? 21.946 -25.301 18.102 1.00 27.41 215 ALA B O 1
ATOM 3243 N N . GLY B 1 236 ? 21.892 -24.897 20.330 1.00 26.00 216 GLY B N 1
ATOM 3244 C CA . GLY B 1 236 ? 22.612 -23.617 20.163 1.00 27.99 216 GLY B CA 1
ATOM 3245 C C . GLY B 1 236 ? 21.700 -22.414 19.998 1.00 26.79 216 GLY B C 1
ATOM 3246 O O . GLY B 1 236 ? 22.060 -21.425 19.385 1.00 32.67 216 GLY B O 1
ATOM 3247 N N . VAL B 1 237 ? 20.512 -22.494 20.536 1.00 26.90 217 VAL B N 1
ATOM 3248 C CA . VAL B 1 237 ? 19.533 -21.437 20.449 1.00 28.02 217 VAL B CA 1
ATOM 3249 C C . VAL B 1 237 ? 19.558 -20.746 21.806 1.00 32.41 217 VAL B C 1
ATOM 3250 O O . VAL B 1 237 ? 19.567 -21.436 22.848 1.00 30.96 217 VAL B O 1
ATOM 3254 N N . ARG B 1 238 ? 19.614 -19.410 21.817 1.00 33.23 218 ARG B N 1
ATOM 3255 C CA . ARG B 1 238 ? 19.799 -18.710 23.059 1.00 37.82 218 ARG B CA 1
ATOM 3256 C C . ARG B 1 238 ? 18.640 -19.083 23.985 1.00 43.30 218 ARG B C 1
ATOM 3257 O O . ARG B 1 238 ? 17.450 -19.075 23.591 1.00 45.94 218 ARG B O 1
ATOM 3259 N N . GLY B 1 239 ? 19.011 -19.481 25.206 1.00 45.99 219 GLY B N 1
ATOM 3260 C CA . GLY B 1 239 ? 18.057 -19.983 26.182 1.00 45.78 219 GLY B CA 1
ATOM 3261 C C . GLY B 1 239 ? 17.043 -18.908 26.548 1.00 48.61 219 GLY B C 1
ATOM 3262 O O . GLY B 1 239 ? 17.333 -17.725 26.522 1.00 44.05 219 GLY B O 1
ATOM 3263 N N . HIS B 1 240 ? 15.817 -19.339 26.824 1.00 53.80 220 HIS B N 1
ATOM 3264 C CA . HIS B 1 240 ? 14.764 -18.425 27.173 1.00 50.33 220 HIS B CA 1
ATOM 3265 C C . HIS B 1 240 ? 14.947 -18.211 28.617 1.00 49.48 220 HIS B C 1
ATOM 3266 O O . HIS B 1 240 ? 14.881 -19.158 29.384 1.00 53.58 220 HIS B O 1
ATOM 3273 N N . THR B 1 241 ? 15.193 -16.971 28.995 1.00 45.15 221 THR B N 1
ATOM 3274 C CA . THR B 1 241 ? 15.231 -16.589 30.390 1.00 48.71 221 THR B CA 1
ATOM 3275 C C . THR B 1 241 ? 13.834 -16.371 31.001 1.00 51.29 221 THR B C 1
ATOM 3276 O O . THR B 1 241 ? 12.957 -15.774 30.366 1.00 46.61 221 THR B O 1
ATOM 3280 N N . TYR B 1 242 ? 13.624 -16.808 32.244 1.00 52.53 222 TYR B N 1
ATOM 3281 C CA . TYR B 1 242 ? 12.332 -16.597 32.912 1.00 56.22 222 TYR B CA 1
ATOM 3282 C C . TYR B 1 242 ? 12.512 -15.935 34.273 1.00 60.55 222 TYR B C 1
ATOM 3283 O O . TYR B 1 242 ? 11.760 -16.207 35.195 1.00 68.36 222 TYR B O 1
ATOM 3292 N N . LEU B 1 243 ? 13.463 -14.994 34.340 1.00 63.64 223 LEU B N 1
ATOM 3293 C CA . LEU B 1 243 ? 13.900 -14.311 35.570 1.00 64.55 223 LEU B CA 1
ATOM 3294 C C . LEU B 1 243 ? 13.437 -12.845 35.729 1.00 66.76 223 LEU B C 1
ATOM 3295 O O . LEU B 1 243 ? 14.189 -12.032 36.265 1.00 72.17 223 LEU B O 1
ATOM 3300 N N . GLN B 1 244 ? 12.229 -12.504 35.278 1.00 63.24 224 GLN B N 1
ATOM 3301 C CA . GLN B 1 244 ? 11.690 -11.117 35.383 1.00 62.21 224 GLN B CA 1
ATOM 3302 C C . GLN B 1 244 ? 10.140 -11.139 35.258 1.00 62.50 224 GLN B C 1
ATOM 3303 O O . GLN B 1 244 ? 9.480 -10.151 35.574 1.00 60.75 224 GLN B O 1
#

Solvent-accessible surface area: 19794 Å² total; per-residue (Å²): 108,50,49,8,32,0,0,0,0,0,1,6,14,128,116,27,56,72,153,40,47,20,69,115,129,54,0,62,36,0,29,100,28,76,38,85,6,42,0,6,0,43,86,77,122,101,3,56,0,1,2,11,16,10,13,2,53,1,97,56,0,0,0,0,0,0,0,3,17,8,44,32,1,19,47,1,1,37,102,4,24,19,146,124,52,33,60,156,124,230,32,47,105,94,90,53,26,25,88,1,0,34,26,12,0,0,0,0,23,6,28,49,135,159,145,60,62,73,77,31,5,18,36,0,0,0,12,16,45,1,155,28,31,0,1,0,8,27,10,46,68,36,31,93,34,0,2,73,48,8,121,94,16,25,81,115,0,92,66,79,0,24,62,77,3,60,134,9,125,15,92,140,107,70,22,136,31,61,60,87,26,0,5,62,1,0,3,10,3,14,1,64,30,12,52,51,91,70,27,21,118,68,1,56,46,35,76,200,38,0,5,24,119,131,27,39,1,22,0,0,0,0,1,0,3,14,139,116,22,59,72,109,42,30,10,57,126,128,44,0,66,40,0,32,104,34,73,37,96,5,42,0,6,0,26,82,55,104,236,2,54,0,0,4,8,15,9,22,2,49,2,90,57,0,0,0,0,0,0,0,4,11,1,36,38,1,20,51,9,1,50,152,6,21,26,154,84,52,31,59,151,127,236,38,57,120,65,89,82,14,26,90,2,0,33,28,12,0,0,0,0,21,8,26,44,96,101,55,57,143,91,69,78,51,59,78,63,10,10,41,34,0,0,0,10,12,34,1,175,28,29,0,2,1,8,24,15,47,45,41,33,106,38,0,0,48,45,1,164,99,8,31,66,121,0,81,72,85,0,40,57,45,4,62,132,12,127,11,101,129,110,64,17,133,26,61,68,66,21,0,8,86,0,0,2,3,1,13,0,38,24,11,54,45,118,84,25,23,100,65,1,30,24,34,27,140,40,0,13,13,78,49,94,98,150,154,248

Sequence (437 aa):
MGPVYVSGYLALYDRDGGELALTREIVAAALPPAGPLPINIDHRPRCDIGAVLAVVDDDRGPFFLGVVNCPQLGAVLARAVGPDFFGDMRLSDEERLLYLLSNYLPSASLSSRRAPDETLFAHVALCVIGRRVGTIVVYDASPEAAVAPFRQLSARARSELLARAAESPDRERVWHMSEEALTRALLSTAVNNMLLRDRWELVAARRREAGVRMGPVYVSGYLALYDRDGGELALTREIVAAALPPAGPLPINIDHRPRCCDIGAVLAVVDDDRGPFFLGVVNCPQLGAVLARAVGPDFFGDMRLSDEERLLYLLSNYLPSASLSSRRLAPGEAPDETLFAHVALCVIGRRVGTIVVYDASPEAAVAPFRQLSARARSELLARAAESPDRERVWHMSEEALTRALLSTAVNNMLLRDRWELVAARRREAGVRGHTYLQ

Organism: Suid herpesvirus 1 (strain Kaplan) (NCBI:txid33703)

InterPro domains:
  IPR001847 Peptidase S21 [MF_04008] (1-524)
  IPR001847 Peptidase S21 [PF00716] (19-231)
  IPR001847 Peptidase S21 [PR00236] (3-14)
  IPR001847 Peptidase S21 [PR00236] (17-25)
  IPR001847 Peptidase S21 [PR00236] (42-51)
  IPR001847 Peptidase S21 [PR00236] (52-68)
  IPR001847 Peptidase S21 [PR00236] (97-112)
  IPR001847 Peptidase S21 [PR00236] (127-136)
  IPR001847 Peptidase S21 [PR00236] (142-159)
  IPR001847 Peptidase S21 [PR00236] (215-226)
  IPR035443 Herpesvirus protease superfamily [G3DSA:3.20.16.10] (1-224)

Nearest PDB structures (foldseek):
  4v07-assembly1_A  TM=9.917E-01  e=1.605E-45  Suid alphaherpesvirus 1
  4v0t-assembly1_A  TM=9.107E-01  e=1.611E-39  Suid alphaherpesvirus 1
  4cx8-assembly1_A  TM=9.252E-01  e=1.987E-38  Suid alphaherpesvirus 1
  4v0t-assembly2_B  TM=9.171E-01  e=1.866E-38  Suid alphaherpesvirus 1
  4cx8-assembly2_B  TM=9.267E-01  e=2.162E-37  Suid alphaherpesvirus 1

Secondary structure (DSSP, 8-state):
---EEEEEES--TT-S-GGG---HHHHHHH-S-SS--EEEETT-TT-EEEEEEEEEEETTEEEEEEEE--HHHHHHHHHHS-TTTTTT----HHHHHHHHHHHHS-EEEEEE-----TT-EEEEEEESS-SSTT-B-EEESSHHHHHTT-TTS-HHHHHHHHHHHHH-TTTT------HHHHHHHHHHHHHHHTT-SSHHHHHHHHHHHHT--/---EEEEEES--TT-S-GGG---HHHHHHH-S-SSPPEEEETT-TT-EEEEEEEEEEETTEEEEEEEE--HHHHHHHHHHS-TTSSTT----HHHHHHHHHHHHS-EEEEEE----TTPPP-TT-EEEEEEESS-SSTT-B-EEESSHHHHHTT-TTS-HHHHHHHHHHHHT-TTTT------HHHHHHHHHHHHHHHTT-SSHHHHHHHHHHHHTPPPPP---